Protein AF-A0A4D6MWG8-F1 (afdb_monomer_lite)

Radius of gyration: 37.37 Å; chains: 1; bounding box: 149×125×75 Å

pLDDT: mean 72.6, std 29.88, range [23.12, 98.81]

Foldseek 3Di:
DDPDDPDPPVVVVVVVVVVPPPDPPPPPPPPPPPDPADLPLVLCLLQPDQFAALEAAFAAFPPWPQQVVHPLLQQDFDPSVPPVRSVVSCVDLLNQVLLVVQCVLQVHPSDRVRSRVSDVVQGQVSQLLSQCVLLNHQEYEYEHLDDTPRTDDQVVNVVRHVYYFYEYELQSLLLVDLVVADPVPDHDALVNSLVSSLVVVVVVVVVPHLAYEYACLLQQAQQADPPQDSVLLRVLSVVQNVPDDPSGDSNDRRSVSSVSVVSVLVVCVVSVHAYEYEAADHYPSGDRVRRQCVSNVVVCPDPVNVSHAYEYPQCSPPNVLSQLVVQSHAYENAPLPPNDNLVSSLVSVCSNVVRHDLLRYAYHHNYDNHSSSSSSSSVSVSVSLSVNLVVCVVVVNDDSVRSSVSSNSHRHVSSCVRSVPPPPPPPPDPDDPDPPVPPPPVPPDDDDDDDDDDDDDDDDDDDDDDDDDDDDDDDDPDPPPVVVVVVVVVVVVVVVVVVVVVVVVVVVVVVVVVVPDDDDDDDDDDDDDDDDDYDDDDDDDDDDYDDDDDDDDDDDDDDDDDDDDDDDDDDDDDDDDDDDDDDDDDDDDDDDDDDDDDDDDDDDDDDD

InterPro domains:
  IPR006680 Amidohydrolase-related [PF04909] (266-420)
  IPR032466 Metal-dependent hydrolase [SSF51556] (114-422)

Sequence (608 aa):
MHFSFSFQLTIFFAISSLVILSNPRVTAIEVEEGDGMDFSELRKTVEEIEVVDGHSHNIVAFDSNSISSGFAQAFIVGAFADADAIAFAQTSLTFKRGLRDVAELYGTEVSLQSVEEYRNVSGIESITSTCLKAAKISAILMDDGVEMDKKNEIQWHKNFTPFVGRILRTERVAEQILEQGLSNGSSWTIDSFTEAYVSNTTFTVAKEIYALKSIVAYYGGLEINLKVTKTEAEESLRQVLINATKPIYLLYHRNLVDYLFLQSLEIALTYDLPMQIHTGFGDRLLDLRKSNPLHFRSVLEDKRYSKCRFVFLHASHPFSKEASYLASVYLDFGSAIPRLSMHGMISAVKGLLTLAPINKVMFSSDGHTFSETFYLGSKNAREVVFSVLRDACIDGELLILEAVEAAKDILARNAIRFYKISSNITVPYEENYHYDTIILVNLNSRSNNRRLEEVKENEGRLVCRGARRCYGTAKWYALPFRLVVLKLCQAIVQVARTYAGNLLRTTLYNARTLSRSRQPPSARVLPPLLREPGNSVTPFSPRRDKQGARLGLLRERSPRRPARRFERVSISPKREGSRLSDTAHVLLLSFSSPRLGEGGSPERARLA

Secondary structure (DSSP, 8-state):
------SSHHHHHHHHHSSS-------------------HHHHHHHHHPPEEEEEE--BB-TT-GGGTT-GGGGG-SS-TT-HHHHHHHTTSHHHHHHHHHHHHHHT--SSHHHHHHHHHHH-HHHHHHHHHHHHTEEEEEEETTS--TTBPPHHHHTTTSSEEEEEEEHHHHHHHHHHH--TTSPPPPHHHHHHHHHHHHHHHHHTT-SEEEE-GGGTT-S---TT--HHHHHHHHHHHHHT-PSSP-GGG-HHHHHHHHHHHHHHHHHHT-EEEEE-S--STTS-GGG--GGGGHHHHH-GGGTT-EEEEEGGGTT-HHHHHHTTTSEEE-EEHHHHS-HHHHHHHHHHHTTTS-GGGEE------BSHHHHHHHHHHHHHHHHHHHHHHHHTTSS-HHHHHHHHHIIIIIHHHHHHT--S-S-------------------------------------------------------HHHHHHHHHHHHHHHHHHHHHHHHHHHHHHHHHTTS------------------------------------------------PPP-------------------PPPPPPPPP-------------

Structure (mmCIF, N/CA/C/O backbone):
data_AF-A0A4D6MWG8-F1
#
_entry.id   AF-A0A4D6MWG8-F1
#
loop_
_atom_site.group_PDB
_atom_site.id
_atom_site.type_symbol
_atom_site.label_atom_id
_atom_site.label_alt_id
_atom_site.label_comp_id
_atom_site.label_asym_id
_atom_site.label_entity_id
_atom_site.label_seq_id
_atom_site.pdbx_PDB_ins_code
_atom_site.Cartn_x
_atom_site.Cartn_y
_atom_site.Cartn_z
_atom_site.occupancy
_atom_site.B_iso_or_equiv
_atom_site.auth_seq_id
_atom_site.auth_comp_id
_atom_site.auth_asym_id
_atom_site.auth_atom_id
_atom_site.pdbx_PDB_model_num
ATOM 1 N N . MET A 1 1 ? -60.376 28.786 -37.294 1.00 42.25 1 MET A N 1
ATOM 2 C CA . MET A 1 1 ? -58.956 28.642 -36.900 1.00 42.25 1 MET A CA 1
ATOM 3 C C . MET A 1 1 ? -58.881 28.882 -35.411 1.00 42.25 1 MET A C 1
ATOM 5 O O . MET A 1 1 ? -59.386 29.917 -35.035 1.00 42.25 1 MET A O 1
ATOM 9 N N . HIS A 1 2 ? -58.364 27.958 -34.597 1.00 29.83 2 HIS A N 1
ATOM 10 C CA . HIS A 1 2 ? -57.704 28.230 -33.305 1.00 29.83 2 HIS A CA 1
ATOM 11 C C . HIS A 1 2 ? -57.335 26.883 -32.666 1.00 29.83 2 HIS A C 1
ATOM 13 O O . HIS A 1 2 ? -58.151 26.230 -32.025 1.00 29.83 2 HIS A O 1
ATOM 19 N N . PHE A 1 3 ? -56.097 26.454 -32.901 1.00 33.28 3 PHE A N 1
ATOM 20 C CA . PHE A 1 3 ? -55.464 25.300 -32.268 1.00 33.28 3 PHE A CA 1
ATOM 21 C C . PHE A 1 3 ? -54.305 25.850 -31.436 1.00 33.28 3 PHE A C 1
ATOM 23 O O . PHE A 1 3 ? -53.292 26.233 -32.007 1.00 33.28 3 PHE A O 1
ATOM 30 N N . SER A 1 4 ? -54.495 25.985 -30.122 1.00 42.28 4 SER A N 1
ATOM 31 C CA . SER A 1 4 ? -53.445 25.939 -29.088 1.00 42.28 4 SER A CA 1
ATOM 32 C C . SER A 1 4 ? -54.079 26.274 -27.733 1.00 42.28 4 SER A C 1
ATOM 34 O O . SER A 1 4 ? -54.098 27.434 -27.344 1.00 42.28 4 SER A O 1
ATOM 36 N N . PHE A 1 5 ? -54.682 25.289 -27.051 1.00 35.41 5 PHE A N 1
ATOM 37 C CA . PHE A 1 5 ? -55.062 25.406 -25.627 1.00 35.41 5 PHE A CA 1
ATOM 38 C C . PHE A 1 5 ? -55.423 24.049 -24.975 1.00 35.41 5 PHE A C 1
ATOM 40 O O . PHE A 1 5 ? -56.400 23.941 -24.242 1.00 35.41 5 PHE A O 1
ATOM 47 N N . SER A 1 6 ? -54.675 22.968 -25.252 1.00 44.12 6 SER A N 1
ATOM 48 C CA . SER A 1 6 ? -55.020 21.622 -24.733 1.00 44.12 6 SER A CA 1
ATOM 49 C C . SER A 1 6 ? -53.863 20.847 -24.086 1.00 44.12 6 SER A C 1
ATOM 51 O O . SER A 1 6 ? -53.886 19.624 -24.039 1.00 44.12 6 SER A O 1
ATOM 53 N N . PHE A 1 7 ? -52.849 21.534 -23.546 1.00 38.12 7 PHE A N 1
ATOM 54 C CA . PHE A 1 7 ? -51.764 20.853 -22.813 1.00 38.12 7 PHE A CA 1
ATOM 55 C C . PHE A 1 7 ? -51.624 21.264 -21.338 1.00 38.12 7 PHE A C 1
ATOM 57 O O . PHE A 1 7 ? -50.994 20.554 -20.564 1.00 38.12 7 PHE A O 1
ATOM 64 N N . GLN A 1 8 ? -52.270 22.352 -20.899 1.00 39.44 8 GLN A N 1
ATOM 65 C CA . GLN A 1 8 ? -52.210 22.800 -19.496 1.00 39.44 8 GLN A CA 1
ATOM 66 C C . GLN A 1 8 ? -53.374 22.318 -18.611 1.00 39.44 8 GLN A C 1
ATOM 68 O O . GLN A 1 8 ? -53.265 22.390 -17.390 1.00 39.44 8 GLN A O 1
ATOM 73 N N . LEU A 1 9 ? -54.455 21.761 -19.174 1.00 38.16 9 LEU A N 1
ATOM 74 C CA . LEU A 1 9 ? -55.610 21.311 -18.378 1.00 38.16 9 LEU A CA 1
ATOM 75 C C . LEU A 1 9 ? -55.481 19.866 -17.852 1.00 38.16 9 LEU A C 1
ATOM 77 O O . LEU A 1 9 ? -56.115 19.510 -16.862 1.00 38.16 9 LEU A O 1
ATOM 81 N N . THR A 1 10 ? -54.618 19.047 -18.459 1.00 41.22 10 THR A N 1
ATOM 82 C CA . THR A 1 10 ? -54.409 17.642 -18.061 1.00 41.22 10 THR A CA 1
ATOM 83 C C . THR A 1 10 ? -53.533 17.516 -16.808 1.00 41.22 10 THR A C 1
ATOM 85 O O . THR A 1 10 ? -53.716 16.599 -16.012 1.00 41.22 10 THR A O 1
ATOM 88 N N . ILE A 1 11 ? -52.626 18.473 -16.575 1.00 42.44 11 ILE A N 1
ATOM 89 C CA . ILE A 1 11 ? -51.719 18.469 -15.413 1.00 42.44 11 ILE A CA 1
ATOM 90 C C . ILE A 1 11 ? -52.441 18.945 -14.138 1.00 42.44 11 ILE A C 1
ATOM 92 O O . ILE A 1 11 ? -52.185 18.425 -13.054 1.00 42.44 11 ILE A O 1
ATOM 96 N N . PHE A 1 12 ? -53.423 19.847 -14.254 1.00 38.19 12 PHE A N 1
ATOM 97 C CA . PHE A 1 12 ? -54.185 20.336 -13.096 1.00 38.19 12 PHE A CA 1
ATOM 98 C C . PHE A 1 12 ? -55.186 19.306 -12.531 1.00 38.19 12 PHE A C 1
ATOM 100 O O . PHE A 1 12 ? -55.410 19.273 -11.321 1.00 38.19 12 PHE A O 1
ATOM 107 N N . PHE A 1 13 ? -55.729 18.401 -13.357 1.00 36.59 13 PHE A N 1
ATOM 108 C CA . PHE A 1 13 ? -56.605 17.318 -12.878 1.00 36.59 13 PHE A CA 1
ATOM 109 C C . PHE A 1 13 ? -55.845 16.144 -12.236 1.00 36.59 13 PHE A C 1
ATOM 111 O O . PHE A 1 13 ? -56.375 15.491 -11.332 1.00 36.59 13 PHE A O 1
ATOM 118 N N . ALA A 1 14 ? -54.591 15.906 -12.636 1.00 38.84 14 ALA A N 1
ATOM 119 C CA . ALA A 1 14 ? -53.739 14.893 -12.011 1.00 38.84 14 ALA A CA 1
ATOM 120 C C . ALA A 1 14 ? -53.311 15.297 -10.586 1.00 38.84 14 ALA A C 1
ATOM 122 O O . ALA A 1 14 ? -53.275 14.454 -9.693 1.00 38.84 14 ALA A O 1
ATOM 123 N N . ILE A 1 15 ? -53.080 16.592 -10.343 1.00 40.22 15 ILE A N 1
ATOM 124 C CA . ILE A 1 15 ? -52.668 17.102 -9.025 1.00 40.22 15 ILE A CA 1
ATOM 125 C C . ILE A 1 15 ? -53.869 17.227 -8.067 1.00 40.22 15 ILE A C 1
ATOM 127 O O . ILE A 1 15 ? -53.735 16.948 -6.880 1.00 40.22 15 ILE A O 1
ATOM 131 N N . SER A 1 16 ? -55.075 17.528 -8.566 1.00 35.03 16 SER A N 1
ATOM 132 C CA . SER A 1 16 ? -56.279 17.589 -7.718 1.00 35.03 16 SER A CA 1
ATOM 133 C C . SER A 1 16 ? -56.841 16.215 -7.318 1.00 35.03 16 SER A C 1
ATOM 135 O O . SER A 1 16 ? -57.601 16.133 -6.354 1.00 35.03 16 SER A O 1
ATOM 137 N N . SER A 1 17 ? -56.472 15.136 -8.019 1.00 33.81 17 SER A N 1
ATOM 138 C CA . SER A 1 17 ? -56.905 13.768 -7.680 1.00 33.81 17 SER A CA 1
ATOM 139 C C . SER A 1 17 ? -56.015 13.104 -6.622 1.00 33.81 17 SER A C 1
ATOM 141 O O . SER A 1 17 ? -56.446 12.148 -5.982 1.00 33.81 17 SER A O 1
ATOM 143 N N . LEU A 1 18 ? -54.808 13.634 -6.383 1.00 32.44 18 LEU A N 1
ATOM 144 C CA . LEU A 1 18 ? -53.935 13.195 -5.287 1.00 32.44 18 LEU A CA 1
ATOM 145 C C . LEU A 1 18 ? -54.323 13.793 -3.920 1.00 32.44 18 LEU A C 1
ATOM 147 O O . LEU A 1 18 ? -53.833 13.325 -2.899 1.00 32.44 18 LEU A O 1
ATOM 151 N N . VAL A 1 19 ? -55.211 14.796 -3.881 1.00 34.84 19 VAL A N 1
ATOM 152 C CA . VAL A 1 19 ? -55.572 15.532 -2.649 1.00 34.84 19 VAL A CA 1
ATOM 153 C C . VAL A 1 19 ? -56.959 15.139 -2.093 1.00 34.84 19 VAL A C 1
ATOM 155 O O . VAL A 1 19 ? -57.340 15.584 -1.016 1.00 34.84 19 VAL A O 1
ATOM 158 N N . ILE A 1 20 ? -57.716 14.248 -2.756 1.00 35.50 20 ILE A N 1
ATOM 159 C CA . ILE A 1 20 ? -59.078 13.833 -2.326 1.00 35.50 20 ILE A CA 1
ATOM 160 C C . ILE A 1 20 ? -59.151 12.340 -1.921 1.00 35.50 20 ILE A C 1
ATOM 162 O O . ILE A 1 20 ? -60.211 11.724 -1.895 1.00 35.50 20 ILE A O 1
ATOM 166 N N . LEU A 1 21 ? -58.030 11.740 -1.517 1.00 34.97 21 LEU A N 1
ATOM 167 C CA . LEU A 1 21 ? -58.025 10.462 -0.786 1.00 34.97 21 LEU A CA 1
ATOM 168 C C . LEU A 1 21 ? -57.298 10.595 0.558 1.00 34.97 21 LEU A C 1
ATOM 170 O O . LEU A 1 21 ? -56.540 9.726 0.975 1.00 34.97 21 LEU A O 1
ATOM 174 N N . SER A 1 22 ? -57.593 11.675 1.282 1.00 37.47 22 SER A N 1
ATOM 175 C CA . SER A 1 22 ? -57.361 11.759 2.726 1.00 37.47 22 SER A CA 1
ATOM 176 C C . SER A 1 22 ? -58.427 10.947 3.462 1.00 37.47 22 SER A C 1
ATOM 178 O O . SER A 1 22 ? -59.345 11.506 4.056 1.00 37.47 22 SER A O 1
ATOM 180 N N . ASN A 1 23 ? -58.341 9.618 3.384 1.00 34.91 23 ASN A N 1
ATOM 181 C CA . ASN A 1 23 ? -58.886 8.759 4.432 1.00 34.91 23 ASN A CA 1
ATOM 182 C C . ASN A 1 23 ? -58.208 7.380 4.433 1.00 34.91 23 ASN A C 1
ATOM 184 O O . ASN A 1 23 ? -58.776 6.402 3.937 1.00 34.91 23 ASN A O 1
ATOM 188 N N . PRO A 1 24 ? -57.000 7.255 5.000 1.00 36.06 24 PRO A N 1
ATOM 189 C CA . PRO A 1 24 ? -56.523 5.966 5.424 1.00 36.06 24 PRO A CA 1
ATOM 190 C C . PRO A 1 24 ? -57.167 5.671 6.783 1.00 36.06 24 PRO A C 1
ATOM 192 O O . PRO A 1 24 ? -56.646 6.054 7.825 1.00 36.06 24 PRO A O 1
ATOM 195 N N . ARG A 1 25 ? -58.233 4.863 6.798 1.00 33.50 25 ARG A N 1
ATOM 196 C CA . ARG A 1 25 ? -58.267 3.785 7.797 1.00 33.50 25 ARG A CA 1
ATOM 197 C C . ARG A 1 25 ? -57.255 2.738 7.344 1.00 33.50 25 ARG A C 1
ATOM 199 O O . ARG A 1 25 ? -57.608 1.646 6.914 1.00 33.50 25 ARG A O 1
ATOM 206 N N . VAL A 1 26 ? -55.984 3.130 7.392 1.00 32.12 26 VAL A N 1
ATOM 207 C CA . VAL A 1 26 ? -54.902 2.194 7.633 1.00 32.12 26 VAL A CA 1
ATOM 208 C C . VAL A 1 26 ? -55.236 1.689 9.024 1.00 32.12 26 VAL A C 1
ATOM 210 O O . VAL A 1 26 ? -55.185 2.440 9.995 1.00 32.12 26 VAL A O 1
ATOM 213 N N . THR A 1 27 ? -55.703 0.445 9.114 1.00 30.95 27 THR A N 1
ATOM 214 C CA . THR A 1 27 ? -55.406 -0.337 10.307 1.00 30.95 27 THR A CA 1
ATOM 215 C C . THR A 1 27 ? -53.921 -0.139 10.505 1.00 30.95 27 THR A C 1
ATOM 217 O O . THR A 1 27 ? -53.148 -0.565 9.645 1.00 30.95 27 THR A O 1
ATOM 220 N N . ALA A 1 28 ? -53.562 0.628 11.533 1.00 27.45 28 ALA A N 1
ATOM 221 C CA . ALA A 1 28 ? -52.211 0.667 12.024 1.00 27.45 28 ALA A CA 1
ATOM 222 C C . ALA A 1 28 ? -51.839 -0.801 12.222 1.00 27.45 28 ALA A C 1
ATOM 224 O O . ALA A 1 28 ? -52.269 -1.452 13.167 1.00 27.45 28 ALA A O 1
ATOM 225 N N . ILE A 1 29 ? -51.110 -1.349 11.253 1.00 31.70 29 ILE A N 1
ATOM 226 C CA . ILE A 1 29 ? -50.001 -2.190 11.618 1.00 31.70 29 ILE A CA 1
ATOM 227 C C . ILE A 1 29 ? -49.175 -1.184 12.396 1.00 31.70 29 ILE A C 1
ATOM 229 O O . ILE A 1 29 ? -48.578 -0.280 11.809 1.00 31.70 29 ILE A O 1
ATOM 233 N N . GLU A 1 30 ? -49.324 -1.223 13.719 1.00 29.27 30 GLU A N 1
ATOM 234 C CA . GLU A 1 30 ? -48.234 -0.848 14.589 1.00 29.27 30 GLU A CA 1
ATOM 235 C C . GLU A 1 30 ? -47.058 -1.616 13.994 1.00 29.27 30 GLU A C 1
ATOM 237 O O . GLU A 1 30 ? -46.930 -2.829 14.142 1.00 29.27 30 GLU A O 1
ATOM 242 N N . VAL A 1 31 ? -46.280 -0.927 13.157 1.00 35.22 31 VAL A N 1
ATOM 243 C CA . VAL A 1 31 ? -44.868 -1.216 13.086 1.00 35.22 31 VAL A CA 1
ATOM 244 C C . VAL A 1 31 ? -44.497 -0.949 14.526 1.00 35.22 31 VAL A C 1
ATOM 246 O O . VAL A 1 31 ? -44.403 0.213 14.925 1.00 35.22 31 VAL A O 1
ATOM 249 N N . GLU A 1 32 ? -44.487 -2.016 15.335 1.00 34.41 32 GLU A N 1
ATOM 250 C CA . GLU A 1 32 ? -43.720 -2.026 16.568 1.00 34.41 32 GLU A CA 1
ATOM 251 C C . GLU A 1 32 ? -42.461 -1.251 16.210 1.00 34.41 32 GLU A C 1
ATOM 253 O O . GLU A 1 32 ? -41.861 -1.539 15.167 1.00 34.41 32 GLU A O 1
ATOM 258 N N . GLU A 1 33 ? -42.158 -0.186 16.956 1.00 39.41 33 GLU A N 1
ATOM 259 C CA . GLU A 1 33 ? -40.835 0.418 16.916 1.00 39.41 33 GLU A CA 1
ATOM 260 C C . GLU A 1 33 ? -39.879 -0.741 17.170 1.00 39.41 33 GLU A C 1
ATOM 262 O O . GLU A 1 33 ? -39.680 -1.166 18.306 1.00 39.41 33 GLU A O 1
ATOM 267 N N . GLY A 1 34 ? -39.456 -1.365 16.071 1.00 42.25 34 GLY A N 1
ATOM 268 C CA . GLY A 1 34 ? -38.736 -2.610 16.095 1.00 42.25 34 GLY A CA 1
ATOM 269 C C . GLY A 1 34 ? -37.454 -2.286 16.807 1.00 42.25 34 GLY A C 1
ATOM 270 O O . GLY A 1 34 ? -36.812 -1.289 16.462 1.00 42.25 34 GLY A O 1
ATOM 271 N N . ASP A 1 35 ? -37.156 -3.089 17.821 1.00 56.94 35 ASP A N 1
ATOM 272 C CA . ASP A 1 35 ? -35.885 -3.110 18.526 1.00 56.94 35 ASP A CA 1
ATOM 273 C C . ASP A 1 35 ? -34.780 -2.684 17.551 1.00 56.94 35 ASP A C 1
ATOM 275 O O . ASP A 1 35 ? -34.631 -3.283 16.478 1.00 56.94 35 ASP A O 1
ATOM 279 N N . GLY A 1 36 ? -34.120 -1.556 17.839 1.00 76.31 36 GLY A N 1
ATOM 280 C CA . GLY A 1 36 ? -33.161 -0.963 16.911 1.00 76.31 36 GLY A CA 1
ATOM 281 C C . GLY A 1 36 ? -32.191 -2.033 16.413 1.00 76.31 36 GLY A C 1
ATOM 282 O O . GLY A 1 36 ? -31.737 -2.854 17.204 1.00 76.31 36 GLY A O 1
ATOM 283 N N . MET A 1 37 ? -31.917 -2.053 15.103 1.00 87.75 37 MET A N 1
ATOM 284 C CA . MET A 1 37 ? -31.116 -3.108 14.473 1.00 87.75 37 MET A CA 1
ATOM 285 C C . MET A 1 37 ? -29.825 -3.361 15.275 1.00 87.75 37 MET A C 1
ATOM 287 O O . MET A 1 37 ? -29.024 -2.443 15.469 1.00 87.75 37 MET A O 1
ATOM 291 N N . ASP A 1 38 ? -29.646 -4.587 15.774 1.00 95.31 38 ASP A N 1
ATOM 292 C CA . ASP A 1 38 ? -28.547 -4.915 16.683 1.00 95.31 38 ASP A CA 1
ATOM 293 C C . ASP A 1 38 ? -27.238 -5.166 15.922 1.00 95.31 38 ASP A C 1
ATOM 295 O O . ASP A 1 38 ? -27.017 -6.216 15.318 1.00 95.31 38 ASP A O 1
ATOM 299 N N . PHE A 1 39 ? -26.331 -4.193 15.983 1.00 97.88 39 PHE A N 1
ATOM 300 C CA . PHE A 1 39 ? -25.010 -4.271 15.359 1.00 97.88 39 PHE A CA 1
ATOM 301 C C . PHE A 1 39 ? -23.924 -4.854 16.273 1.00 97.88 39 PHE A C 1
ATOM 303 O O . PHE A 1 39 ? -22.743 -4.778 15.919 1.00 97.88 39 PHE A O 1
ATOM 310 N N . SER A 1 40 ? -24.277 -5.420 17.432 1.00 98.00 40 SER A N 1
ATOM 311 C CA . SER A 1 40 ? -23.307 -5.914 18.420 1.00 98.00 40 SER A CA 1
ATOM 312 C C . SER A 1 40 ? -22.364 -6.966 17.835 1.00 98.00 40 SER A C 1
ATOM 314 O O . SER A 1 40 ? -21.154 -6.878 18.037 1.00 98.00 40 SER A O 1
ATOM 316 N N . GLU A 1 41 ? -22.878 -7.903 17.035 1.00 98.06 41 GLU A N 1
ATOM 317 C CA . GLU A 1 41 ? -22.047 -8.947 16.418 1.00 98.06 41 GLU A CA 1
ATOM 318 C C . GLU A 1 41 ? -21.102 -8.383 15.344 1.00 98.06 41 GLU A C 1
ATOM 320 O O . GLU A 1 41 ? -19.933 -8.768 15.264 1.00 98.06 41 GLU A O 1
ATOM 325 N N . LEU A 1 42 ? -21.564 -7.403 14.556 1.00 98.62 42 LEU A N 1
ATOM 326 C CA . LEU A 1 42 ? -20.719 -6.696 13.591 1.00 98.62 42 LEU A CA 1
ATOM 327 C C . LEU A 1 42 ? -19.617 -5.899 14.302 1.00 98.62 42 LEU A C 1
ATOM 329 O O . LEU A 1 42 ? -18.451 -5.978 13.909 1.00 98.62 42 LEU A O 1
ATOM 333 N N . ARG A 1 43 ? -19.967 -5.160 15.365 1.00 98.56 43 ARG A N 1
ATOM 334 C CA . ARG A 1 43 ? -19.024 -4.391 16.195 1.00 98.56 43 ARG A CA 1
ATOM 335 C C . ARG A 1 43 ? -17.966 -5.303 16.802 1.00 98.56 43 ARG A C 1
ATOM 337 O O . ARG A 1 43 ? -16.780 -5.008 16.682 1.00 98.56 43 ARG A O 1
ATOM 344 N N . LYS A 1 44 ? -18.392 -6.414 17.402 1.00 98.50 44 LYS A N 1
ATOM 345 C CA . LYS A 1 44 ? -17.500 -7.417 17.980 1.00 98.50 44 LYS A CA 1
ATOM 346 C C . LYS A 1 44 ? -16.570 -7.997 16.916 1.00 98.50 44 LYS A C 1
ATOM 348 O O . LYS A 1 44 ? -15.356 -7.995 17.097 1.00 98.50 44 LYS A O 1
ATOM 353 N N . THR A 1 45 ? -17.113 -8.388 15.762 1.00 98.56 45 THR A N 1
ATOM 354 C CA . THR A 1 45 ? -16.326 -8.935 14.646 1.00 98.56 45 THR A CA 1
ATOM 355 C C . THR A 1 45 ? -15.239 -7.963 14.186 1.00 98.56 45 THR A C 1
ATOM 357 O O . THR A 1 45 ? -14.075 -8.358 14.092 1.00 98.56 45 THR A O 1
ATOM 360 N N . VAL A 1 46 ? -15.574 -6.689 13.929 1.00 98.25 46 VAL A N 1
ATOM 361 C CA . VAL A 1 46 ? -14.570 -5.706 13.482 1.00 98.25 46 VAL A CA 1
ATOM 362 C C . VAL A 1 46 ? -13.535 -5.387 14.558 1.00 98.25 46 VAL A C 1
ATOM 364 O O . VAL A 1 46 ? -12.432 -4.978 14.216 1.00 98.25 46 VAL A O 1
ATOM 367 N N . GLU A 1 47 ? -13.851 -5.537 15.845 1.00 97.75 47 GLU A N 1
ATOM 368 C CA . GLU A 1 47 ? -12.913 -5.288 16.945 1.00 97.75 47 GLU A CA 1
ATOM 369 C C . GLU A 1 47 ? -11.983 -6.468 17.185 1.00 97.75 47 GLU A C 1
ATOM 371 O O . GLU A 1 47 ? -10.808 -6.275 17.505 1.00 97.75 47 GLU A O 1
ATOM 376 N N . GLU A 1 48 ? -12.494 -7.688 17.055 1.00 97.50 48 GLU A N 1
ATOM 377 C CA . GLU A 1 48 ? -11.795 -8.905 17.453 1.00 97.50 48 GLU A CA 1
ATOM 378 C C . GLU A 1 48 ? -10.933 -9.502 16.348 1.00 97.50 48 GLU A C 1
ATOM 380 O O . GLU A 1 48 ? -9.868 -10.028 16.664 1.00 97.50 48 GLU A O 1
ATOM 385 N N . ILE A 1 49 ? -11.335 -9.372 15.080 1.00 97.75 49 ILE A N 1
ATOM 386 C CA . ILE A 1 49 ? -10.636 -10.024 13.970 1.00 97.75 49 ILE A CA 1
ATOM 387 C C . ILE A 1 49 ? -9.161 -9.617 13.877 1.00 97.75 49 ILE A C 1
ATOM 389 O O . ILE A 1 49 ? -8.820 -8.436 13.970 1.00 97.75 49 ILE A O 1
ATOM 393 N N . GLU A 1 50 ? -8.280 -10.584 13.636 1.00 97.88 50 GLU A N 1
ATOM 394 C CA . GLU A 1 50 ? -6.901 -10.299 13.248 1.00 97.88 50 GLU A CA 1
ATOM 395 C C . GLU A 1 50 ? -6.830 -9.888 11.775 1.00 97.88 50 GLU A C 1
ATOM 397 O O . GLU A 1 50 ? -7.362 -10.576 10.902 1.00 97.88 50 GLU A O 1
ATOM 402 N N . VAL A 1 51 ? -6.177 -8.764 11.489 1.00 98.00 51 VAL A N 1
ATOM 403 C CA . VAL A 1 51 ? -6.116 -8.205 10.134 1.00 98.00 51 VAL A CA 1
ATOM 404 C C . VAL A 1 51 ? -4.900 -8.707 9.368 1.00 98.00 51 VAL A C 1
ATOM 406 O O . VAL A 1 51 ? -3.835 -8.947 9.945 1.00 98.00 51 VAL A O 1
ATOM 409 N N . VAL A 1 52 ? -5.049 -8.787 8.048 1.00 98.50 52 VAL A N 1
ATOM 410 C CA . VAL A 1 52 ? -3.930 -8.969 7.120 1.00 98.50 52 VAL A CA 1
ATOM 411 C C . VAL A 1 52 ? -3.642 -7.634 6.462 1.00 98.50 52 VAL A C 1
ATOM 413 O O . VAL A 1 52 ? -4.449 -7.131 5.683 1.00 98.50 52 VAL A O 1
ATOM 416 N N . ASP A 1 53 ? -2.487 -7.063 6.780 1.00 98.62 53 ASP A N 1
ATOM 417 C CA . ASP A 1 53 ? -2.021 -5.822 6.183 1.00 98.62 53 ASP A CA 1
ATOM 418 C C . ASP A 1 53 ? -1.408 -6.107 4.806 1.00 98.62 53 ASP A C 1
ATOM 420 O O . ASP A 1 53 ? -0.267 -6.563 4.690 1.00 98.62 53 ASP A O 1
ATOM 424 N N . GLY A 1 54 ? -2.196 -5.883 3.751 1.00 98.19 54 GLY A N 1
ATOM 425 C CA . GLY A 1 54 ? -1.807 -6.204 2.378 1.00 98.19 54 GLY A CA 1
ATOM 426 C C . GLY A 1 54 ? -0.736 -5.289 1.772 1.00 98.19 54 GLY A C 1
ATOM 427 O O . GLY A 1 54 ? -0.224 -5.611 0.697 1.00 98.19 54 GLY A O 1
ATOM 428 N N . HIS A 1 55 ? -0.407 -4.160 2.411 1.00 98.75 55 HIS A N 1
ATOM 429 C CA . HIS A 1 55 ? 0.639 -3.249 1.943 1.00 98.75 55 HIS A CA 1
ATOM 430 C C . HIS A 1 55 ? 1.156 -2.331 3.056 1.00 98.75 55 HIS A C 1
ATOM 432 O O . HIS A 1 55 ? 0.418 -1.492 3.577 1.00 98.75 55 HIS A O 1
ATOM 438 N N . SER A 1 56 ? 2.453 -2.416 3.333 1.00 98.12 56 SER A N 1
ATOM 439 C CA . SER A 1 56 ? 3.170 -1.508 4.227 1.00 98.12 56 SER A CA 1
ATOM 440 C C . SER A 1 56 ? 4.644 -1.361 3.820 1.00 98.12 56 SER A C 1
ATOM 442 O O . SER A 1 56 ? 5.099 -1.954 2.841 1.00 98.12 56 SER A O 1
ATOM 444 N N . HIS A 1 57 ? 5.414 -0.611 4.605 1.00 97.69 57 HIS A N 1
ATOM 445 C CA . HIS A 1 57 ? 6.853 -0.405 4.445 1.00 97.69 57 HIS A CA 1
ATOM 446 C C . HIS A 1 57 ? 7.608 -0.656 5.754 1.00 97.69 57 HIS A C 1
ATOM 448 O O . HIS A 1 57 ? 7.018 -0.918 6.799 1.00 97.69 57 HIS A O 1
ATOM 454 N N . ASN A 1 58 ? 8.933 -0.568 5.698 1.00 97.56 58 ASN A N 1
ATOM 455 C CA . ASN A 1 58 ? 9.802 -0.791 6.846 1.00 97.56 58 ASN A CA 1
ATOM 456 C C . ASN A 1 58 ? 9.618 0.276 7.941 1.00 97.56 58 ASN A C 1
ATOM 458 O O . ASN A 1 58 ? 9.408 1.464 7.671 1.00 97.56 58 ASN A O 1
ATOM 462 N N . ILE A 1 59 ? 9.783 -0.161 9.187 1.00 97.44 59 ILE A N 1
ATOM 463 C CA . ILE A 1 59 ? 9.996 0.683 10.366 1.00 97.44 59 ILE A CA 1
ATOM 464 C C . ILE A 1 59 ? 11.487 1.037 10.446 1.00 97.44 59 ILE A C 1
ATOM 466 O O . ILE A 1 59 ? 12.348 0.203 10.146 1.00 97.44 59 ILE A O 1
ATOM 470 N N . VAL A 1 60 ? 11.809 2.262 10.858 1.00 96.38 60 VAL A N 1
ATOM 471 C CA . VAL A 1 60 ? 13.198 2.741 10.976 1.00 96.38 60 VAL A CA 1
ATOM 472 C C . VAL A 1 60 ? 13.661 2.791 12.433 1.00 96.38 60 VAL A C 1
ATOM 474 O O . VAL A 1 60 ? 12.852 2.806 13.360 1.00 96.38 60 VAL A O 1
ATOM 477 N N . ALA A 1 61 ? 14.977 2.805 12.643 1.00 94.00 61 ALA A N 1
ATOM 478 C CA . ALA A 1 61 ? 15.567 3.028 13.960 1.00 94.00 61 ALA A CA 1
ATOM 479 C C . ALA A 1 61 ? 15.262 4.440 14.500 1.00 94.00 61 ALA A C 1
ATOM 481 O O . ALA A 1 61 ? 14.997 5.368 13.737 1.00 94.00 61 ALA A O 1
ATOM 482 N N . PHE A 1 62 ? 15.339 4.625 15.823 1.00 90.56 62 PHE A N 1
ATOM 483 C CA . PHE A 1 62 ? 14.995 5.909 16.448 1.00 90.56 62 PHE A CA 1
ATOM 484 C C . PHE A 1 62 ? 15.908 7.075 16.088 1.00 90.56 62 PHE A C 1
ATOM 486 O O . PHE A 1 62 ? 15.486 8.227 16.083 1.00 90.56 62 PHE A O 1
ATOM 493 N N . ASP A 1 63 ? 17.156 6.767 15.773 1.00 89.94 63 ASP A N 1
ATOM 494 C CA . ASP A 1 63 ? 18.173 7.717 15.353 1.00 89.94 63 ASP A CA 1
ATOM 495 C C . ASP A 1 63 ? 18.203 7.898 13.822 1.00 89.94 63 ASP A C 1
ATOM 497 O O . ASP A 1 63 ? 19.207 8.361 13.272 1.00 89.94 63 ASP A O 1
ATOM 501 N N . SER A 1 64 ? 17.132 7.498 13.128 1.00 91.94 64 SER A N 1
ATOM 502 C CA . SER A 1 64 ? 16.930 7.715 11.696 1.00 91.94 64 SER A CA 1
ATOM 503 C C . SER A 1 64 ? 16.567 9.172 11.400 1.00 91.94 64 SER A C 1
ATOM 505 O O . SER A 1 64 ? 15.695 9.774 12.034 1.00 91.94 64 SER A O 1
ATOM 507 N N . ASN A 1 65 ? 17.186 9.734 10.366 1.00 87.56 65 ASN A N 1
ATOM 508 C CA . ASN A 1 65 ? 16.858 11.049 9.824 1.00 87.56 65 ASN A CA 1
ATOM 509 C C . ASN A 1 65 ? 15.418 11.094 9.294 1.00 87.56 65 ASN A C 1
ATOM 511 O O . ASN A 1 65 ? 14.775 12.146 9.362 1.00 87.56 65 ASN A O 1
ATOM 515 N N . SER A 1 66 ? 14.894 9.951 8.834 1.00 84.56 66 SER A N 1
ATOM 516 C CA . SER A 1 66 ? 13.525 9.784 8.330 1.00 84.56 66 SER A CA 1
ATOM 517 C C . SER A 1 66 ? 12.442 10.039 9.385 1.00 84.56 66 SER A C 1
ATOM 519 O O . SER A 1 66 ? 11.275 10.164 9.022 1.00 84.56 66 SER A O 1
ATOM 521 N N . ILE A 1 67 ? 12.810 10.137 10.669 1.00 89.06 67 ILE A N 1
ATOM 522 C CA . ILE A 1 67 ? 11.906 10.481 11.779 1.00 89.06 67 ILE A CA 1
ATOM 523 C C . ILE A 1 67 ? 12.489 11.545 12.723 1.00 89.06 67 ILE A C 1
ATOM 525 O O . ILE A 1 67 ? 12.031 11.702 13.856 1.00 89.06 67 ILE A O 1
ATOM 529 N N . SER A 1 68 ? 13.504 12.285 12.267 1.00 86.88 68 SER A N 1
ATOM 530 C CA . SER A 1 68 ? 14.237 13.273 13.076 1.00 86.88 68 SER A CA 1
ATOM 531 C C . SER A 1 68 ? 13.367 14.408 13.622 1.00 86.88 68 SER A C 1
ATOM 533 O O . SER A 1 68 ? 13.729 15.034 14.616 1.00 86.88 68 SER A O 1
ATOM 535 N N . SER A 1 69 ? 12.210 14.660 13.004 1.00 87.44 69 SER A N 1
ATOM 536 C CA . SER A 1 69 ? 11.253 15.679 13.448 1.00 87.44 69 SER A CA 1
ATOM 537 C C . SER A 1 69 ? 10.177 15.136 14.394 1.00 87.44 69 SER A C 1
ATOM 539 O O . SER A 1 69 ? 9.202 15.830 14.693 1.00 87.44 69 SER A O 1
ATOM 541 N N . GLY A 1 70 ? 10.352 13.902 14.870 1.00 90.94 70 GLY A N 1
ATOM 542 C CA . GLY A 1 70 ? 9.494 13.285 15.869 1.00 90.94 70 GLY A CA 1
ATOM 543 C C . GLY A 1 70 ? 8.166 12.758 15.321 1.00 90.94 70 GLY A C 1
ATOM 544 O O . GLY A 1 70 ? 7.905 12.722 14.121 1.00 90.94 70 GLY A O 1
ATOM 545 N N . PHE A 1 71 ? 7.298 12.342 16.233 1.00 93.94 71 PHE A N 1
ATOM 546 C CA . PHE A 1 71 ? 5.985 11.743 16.017 1.00 93.94 71 PHE A CA 1
ATOM 547 C C . PHE A 1 71 ? 5.068 12.564 15.100 1.00 93.94 71 PHE A C 1
ATOM 549 O O . PHE A 1 71 ? 4.279 11.992 14.350 1.00 93.94 71 PHE A O 1
ATOM 556 N N . ALA A 1 72 ? 5.179 13.897 15.092 1.00 93.56 72 ALA A N 1
ATOM 557 C CA . ALA A 1 72 ? 4.392 14.742 14.187 1.00 93.56 72 ALA A CA 1
ATOM 558 C C . ALA A 1 72 ? 4.629 14.412 12.699 1.00 93.56 72 ALA A C 1
ATOM 560 O O . ALA A 1 72 ? 3.716 14.548 11.882 1.00 93.56 72 ALA A O 1
ATOM 561 N N . GLN A 1 73 ? 5.819 13.914 12.359 1.00 92.38 73 GLN A N 1
ATOM 562 C CA . GLN A 1 73 ? 6.194 13.499 11.010 1.00 92.38 73 GLN A CA 1
ATOM 563 C C . GLN A 1 73 ? 5.430 12.251 10.527 1.00 92.38 73 GLN A C 1
ATOM 565 O O . GLN A 1 73 ? 5.316 12.039 9.323 1.00 92.38 73 GLN A O 1
ATOM 570 N N . ALA A 1 74 ? 4.815 11.469 11.422 1.00 92.69 74 ALA A N 1
ATOM 571 C CA . ALA A 1 74 ? 3.951 10.345 11.043 1.00 92.69 74 ALA A CA 1
ATOM 572 C C . ALA A 1 74 ? 2.663 10.784 10.307 1.00 92.69 74 ALA A C 1
ATOM 574 O O . ALA A 1 74 ? 1.956 9.959 9.726 1.00 92.69 74 ALA A O 1
ATOM 575 N N . PHE A 1 75 ? 2.342 12.084 10.330 1.00 93.06 75 PHE A N 1
ATOM 576 C CA . PHE A 1 75 ? 1.076 12.645 9.845 1.00 93.06 75 PHE A CA 1
ATOM 577 C C . PHE A 1 75 ? 1.201 13.471 8.559 1.00 93.06 75 PHE A C 1
ATOM 579 O O . PHE A 1 75 ? 0.240 14.136 8.170 1.00 93.06 75 PHE A O 1
ATOM 586 N N . ILE A 1 76 ? 2.355 13.430 7.891 1.00 88.50 76 ILE A N 1
ATOM 587 C CA . ILE A 1 76 ? 2.591 14.125 6.619 1.00 88.50 76 ILE A CA 1
ATOM 588 C C . ILE A 1 76 ? 2.829 13.139 5.475 1.00 88.50 76 ILE A C 1
ATOM 590 O O . ILE A 1 76 ? 3.274 12.012 5.675 1.00 88.50 76 ILE A O 1
ATOM 594 N N . VAL A 1 77 ? 2.505 13.578 4.259 1.00 80.25 77 VAL A N 1
ATOM 595 C CA . VAL A 1 77 ? 2.730 12.836 3.012 1.00 80.25 77 VAL A CA 1
ATOM 596 C C . VAL A 1 77 ? 3.771 13.616 2.216 1.00 80.25 77 VAL A C 1
ATOM 598 O O . VAL A 1 77 ? 3.441 14.471 1.396 1.00 80.25 77 VAL A O 1
ATOM 601 N N . GLY A 1 78 ? 5.046 13.397 2.534 1.00 79.75 78 GLY A N 1
ATOM 602 C CA . GLY A 1 78 ? 6.153 14.179 1.987 1.00 79.75 78 GLY A CA 1
ATOM 603 C C . GLY A 1 78 ? 6.509 15.413 2.816 1.00 79.75 78 GLY A C 1
ATOM 604 O O . GLY A 1 78 ? 6.026 15.594 3.928 1.00 79.75 78 GLY A O 1
ATOM 605 N N . ALA A 1 79 ? 7.397 16.250 2.262 1.00 77.38 79 ALA A N 1
ATOM 606 C CA . ALA A 1 79 ? 7.953 17.436 2.932 1.00 77.38 79 ALA A CA 1
ATOM 607 C C . ALA A 1 79 ? 8.552 17.126 4.322 1.00 77.38 79 ALA A C 1
ATOM 609 O O . ALA A 1 79 ? 8.511 17.934 5.239 1.00 77.38 79 ALA A O 1
ATOM 610 N N . PHE A 1 80 ? 9.150 15.940 4.453 1.00 74.88 80 PHE A N 1
ATOM 611 C CA . PHE A 1 80 ? 9.633 15.360 5.707 1.00 74.88 80 PHE A CA 1
ATOM 612 C C . PHE A 1 80 ? 10.711 16.171 6.444 1.00 74.88 80 PHE A C 1
ATOM 614 O O . PHE A 1 80 ? 10.930 15.950 7.627 1.00 74.88 80 PHE A O 1
ATOM 621 N N . ALA A 1 81 ? 11.369 17.104 5.755 1.00 78.50 81 ALA A N 1
ATOM 622 C CA . ALA A 1 81 ? 12.379 17.999 6.317 1.00 78.50 81 ALA A CA 1
ATOM 623 C C . ALA A 1 81 ? 11.918 19.471 6.376 1.00 78.50 81 ALA A C 1
ATOM 625 O O . ALA A 1 81 ? 12.712 20.352 6.697 1.00 78.50 81 ALA A O 1
ATOM 626 N N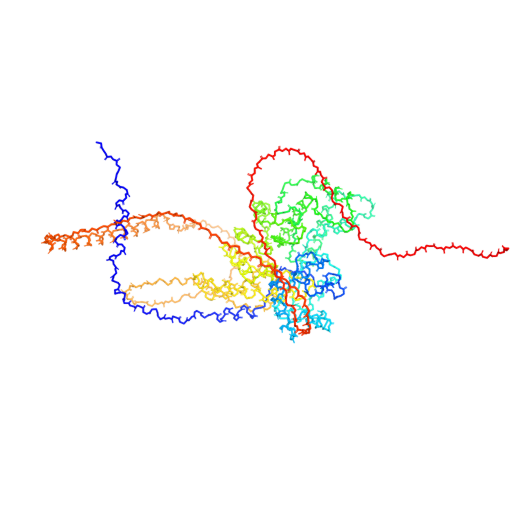 . ASP A 1 82 ? 10.661 19.755 6.026 1.00 85.31 82 ASP A N 1
ATOM 627 C CA . ASP A 1 82 ? 10.096 21.102 6.048 1.00 85.31 82 ASP A CA 1
ATOM 628 C C . ASP A 1 82 ? 9.459 21.372 7.419 1.00 85.31 82 ASP A C 1
ATOM 630 O O . ASP A 1 82 ? 8.411 20.820 7.769 1.00 85.31 82 ASP A O 1
ATOM 634 N N . ALA A 1 83 ? 10.116 22.226 8.205 1.00 86.62 83 ALA A N 1
ATOM 635 C CA . ALA A 1 83 ? 9.691 22.560 9.560 1.00 86.62 83 ALA A CA 1
ATOM 636 C C . ALA A 1 83 ? 8.286 23.184 9.609 1.00 86.62 83 ALA A C 1
ATOM 638 O O . ALA A 1 83 ? 7.529 22.904 10.544 1.00 86.62 83 ALA A O 1
ATOM 639 N N . ASP A 1 84 ? 7.911 23.978 8.602 1.00 89.62 84 ASP A N 1
ATOM 640 C CA . ASP A 1 84 ? 6.586 24.590 8.535 1.00 89.62 84 ASP A CA 1
ATOM 641 C C . ASP A 1 84 ? 5.531 23.522 8.242 1.00 89.62 84 ASP A C 1
ATOM 643 O O . ASP A 1 84 ? 4.496 23.473 8.912 1.00 89.62 84 ASP A O 1
ATOM 647 N N . ALA A 1 85 ? 5.805 22.611 7.303 1.00 87.88 85 ALA A N 1
ATOM 648 C CA . ALA A 1 85 ? 4.903 21.497 7.008 1.00 87.88 85 ALA A CA 1
ATOM 649 C C . ALA A 1 85 ? 4.640 20.636 8.256 1.00 87.88 85 ALA A C 1
ATOM 651 O O . ALA A 1 85 ? 3.486 20.315 8.554 1.00 87.88 85 ALA A O 1
ATOM 652 N N . ILE A 1 86 ? 5.686 20.322 9.024 1.00 88.69 86 ILE A N 1
ATOM 653 C CA . ILE A 1 86 ? 5.584 19.564 10.279 1.00 88.69 86 ILE A CA 1
ATOM 654 C C . ILE A 1 86 ? 4.784 20.341 11.333 1.00 88.69 86 ILE A C 1
ATOM 656 O O . ILE A 1 86 ? 3.909 19.771 11.992 1.00 88.69 86 ILE A O 1
ATOM 660 N N . ALA A 1 87 ? 5.033 21.643 11.486 1.00 90.56 87 ALA A N 1
ATOM 661 C CA . ALA A 1 87 ? 4.286 22.482 12.419 1.00 90.56 87 ALA A CA 1
ATOM 662 C C . ALA A 1 87 ? 2.792 22.541 12.055 1.00 90.56 87 ALA A C 1
ATOM 664 O O . ALA A 1 87 ? 1.926 22.371 12.921 1.00 90.56 87 ALA A O 1
ATOM 665 N N . PHE A 1 88 ? 2.464 22.708 10.771 1.00 91.19 88 PHE A N 1
ATOM 666 C CA . PHE A 1 88 ? 1.079 22.721 10.302 1.00 91.19 88 PHE A CA 1
ATOM 667 C C . PHE A 1 88 ? 0.404 21.354 10.406 1.00 91.19 88 PHE A C 1
ATOM 669 O O . PHE A 1 88 ? -0.792 21.301 10.714 1.00 91.19 88 PHE A O 1
ATOM 676 N N . ALA A 1 89 ? 1.140 20.250 10.245 1.00 90.88 89 ALA A N 1
ATOM 677 C CA . ALA A 1 89 ? 0.607 18.900 10.418 1.00 90.88 89 ALA A CA 1
ATOM 678 C C . ALA A 1 89 ? -0.055 18.716 11.790 1.00 90.88 89 ALA A C 1
ATOM 680 O O . ALA A 1 89 ? -1.113 18.089 11.885 1.00 90.88 89 ALA A O 1
ATOM 681 N N . GLN A 1 90 ? 0.482 19.361 12.833 1.00 93.81 90 GLN A N 1
ATOM 682 C CA . GLN A 1 90 ? -0.060 19.310 14.195 1.00 93.81 90 GLN A CA 1
ATOM 683 C C . GLN A 1 90 ? -1.445 19.960 14.349 1.00 93.81 90 GLN A C 1
ATOM 685 O O . GLN A 1 90 ? -2.123 19.779 15.369 1.00 93.81 90 GLN A O 1
ATOM 690 N N . THR A 1 91 ? -1.881 20.735 13.355 1.00 94.25 91 THR A N 1
ATOM 691 C CA . THR A 1 91 ? -3.215 21.350 13.302 1.00 94.25 91 THR A CA 1
ATOM 692 C C . THR A 1 91 ? -4.231 20.505 12.530 1.00 94.25 91 THR A C 1
ATOM 694 O O . THR A 1 91 ? -5.429 20.780 12.598 1.00 94.25 91 THR A O 1
ATOM 697 N N . SER A 1 92 ? -3.782 19.451 11.842 1.00 94.81 92 SER A N 1
ATOM 698 C CA . SER A 1 92 ? -4.651 18.573 11.059 1.00 94.81 92 SER A CA 1
ATOM 699 C C . SER A 1 92 ? -5.578 17.730 11.944 1.00 94.81 92 SER A C 1
ATOM 701 O O . SER A 1 92 ? -5.236 17.342 13.065 1.00 94.81 92 SER A O 1
ATOM 703 N N . LEU A 1 93 ? -6.761 17.392 11.417 1.00 96.44 93 LEU A N 1
ATOM 704 C CA . LEU A 1 93 ? -7.707 16.491 12.093 1.00 96.44 93 LEU A CA 1
ATOM 705 C C . LEU A 1 93 ? -7.077 15.124 12.381 1.00 96.44 93 LEU A C 1
ATOM 707 O O . LEU A 1 93 ? -7.322 14.538 13.435 1.00 96.44 93 LEU A O 1
ATOM 711 N N . THR A 1 94 ? -6.258 14.647 11.448 1.00 95.38 94 THR A N 1
ATOM 712 C CA . THR A 1 94 ? -5.560 13.366 11.528 1.00 95.38 94 THR A CA 1
ATOM 713 C C . THR A 1 94 ? -4.563 13.353 12.674 1.00 95.38 94 THR A C 1
ATOM 715 O O . THR A 1 94 ? -4.625 12.446 13.498 1.00 95.38 94 THR A O 1
ATOM 718 N N . PHE A 1 95 ? -3.729 14.388 12.805 1.00 97.00 95 PHE A N 1
ATOM 719 C CA . PHE A 1 95 ? -2.817 14.508 13.941 1.00 97.00 95 PHE A CA 1
ATOM 720 C C . PHE A 1 95 ? -3.574 14.591 15.267 1.00 97.00 95 PHE A C 1
ATOM 722 O O . PHE A 1 95 ? -3.258 13.868 16.204 1.00 97.00 95 PHE A O 1
ATOM 729 N N . LYS A 1 96 ? -4.611 15.437 15.367 1.00 97.62 96 LYS A N 1
ATOM 730 C CA . LYS A 1 96 ? -5.367 15.586 16.624 1.00 97.62 96 LYS A CA 1
ATOM 731 C C . LYS A 1 96 ? -6.035 14.281 17.061 1.00 97.62 96 LYS A C 1
ATOM 733 O O . LYS A 1 96 ? -6.098 14.017 18.259 1.00 97.62 96 LYS A O 1
ATOM 738 N N . ARG A 1 97 ? -6.556 13.493 16.114 1.00 97.81 97 ARG A N 1
ATOM 739 C CA . ARG A 1 97 ? -7.124 12.164 16.381 1.00 97.81 97 ARG A CA 1
ATOM 740 C C . ARG A 1 97 ? -6.031 11.167 16.758 1.00 97.81 97 ARG A C 1
ATOM 742 O O . ARG A 1 97 ? -6.110 10.588 17.833 1.00 97.81 97 ARG A O 1
ATOM 749 N N . GLY A 1 98 ? -5.002 11.036 15.924 1.00 98.00 98 GLY A N 1
ATOM 750 C CA . GLY A 1 98 ? -3.923 10.075 16.135 1.00 98.00 98 GLY A CA 1
ATOM 751 C C . GLY A 1 98 ? -3.148 10.315 17.427 1.00 98.00 98 GLY A C 1
ATOM 752 O O . GLY A 1 98 ? -2.814 9.358 18.110 1.00 98.00 98 GLY A O 1
ATOM 753 N N . LEU A 1 99 ? -2.947 11.575 17.826 1.00 98.50 99 LEU A N 1
ATOM 754 C CA . LEU A 1 99 ? -2.329 11.907 19.109 1.00 98.50 99 LEU A CA 1
ATOM 755 C C . LEU A 1 99 ? -3.148 11.381 20.295 1.00 98.50 99 LEU A C 1
ATOM 757 O O . LEU A 1 99 ? -2.565 10.850 21.230 1.00 98.50 99 LEU A O 1
ATOM 761 N N . ARG A 1 100 ? -4.484 11.500 20.259 1.00 98.44 100 ARG A N 1
ATOM 762 C CA . ARG A 1 100 ? -5.352 10.925 21.302 1.00 98.44 100 ARG A CA 1
ATOM 763 C C . ARG A 1 100 ? -5.282 9.405 21.306 1.00 98.44 100 ARG A C 1
ATOM 765 O O . ARG A 1 100 ? -5.103 8.822 22.366 1.00 98.44 100 ARG A O 1
ATOM 772 N N . ASP A 1 101 ? -5.382 8.792 20.130 1.00 98.44 101 ASP A N 1
ATOM 773 C CA . ASP A 1 101 ? -5.388 7.334 19.985 1.00 98.44 101 ASP A CA 1
ATOM 774 C C . ASP A 1 101 ? -4.067 6.692 20.441 1.00 98.44 101 ASP A C 1
ATOM 776 O O . ASP A 1 101 ? -4.081 5.595 21.002 1.00 98.44 101 ASP A O 1
ATOM 780 N N . VAL A 1 102 ? -2.935 7.355 20.183 1.00 98.75 102 VAL A N 1
ATOM 781 C CA . VAL A 1 102 ? -1.599 6.902 20.598 1.00 98.75 102 VAL A CA 1
ATOM 782 C C . VAL A 1 102 ? -1.336 7.212 22.070 1.00 98.75 102 VAL A C 1
ATOM 784 O O . VAL A 1 102 ? -0.803 6.357 22.767 1.00 98.75 102 VAL A O 1
ATOM 787 N N . ALA A 1 103 ? -1.752 8.377 22.576 1.00 98.69 103 ALA A N 1
ATOM 788 C CA . ALA A 1 103 ? -1.645 8.677 24.005 1.00 98.69 103 ALA A CA 1
ATOM 789 C C . ALA A 1 103 ? -2.453 7.683 24.855 1.00 98.69 103 ALA A C 1
ATOM 791 O O . ALA A 1 103 ? -1.955 7.191 25.863 1.00 98.69 103 ALA A O 1
ATOM 792 N N . GLU A 1 104 ? -3.660 7.323 24.407 1.00 98.62 104 GLU A N 1
ATOM 793 C CA . GLU A 1 104 ? -4.472 6.264 25.015 1.00 98.62 104 GLU A CA 1
ATOM 794 C C . GLU A 1 104 ? -3.743 4.913 24.992 1.00 98.62 104 GLU A C 1
ATOM 796 O O . GLU A 1 104 ? -3.659 4.251 26.024 1.00 98.62 104 GLU A O 1
ATOM 801 N N . LEU A 1 105 ? -3.167 4.528 23.845 1.00 98.62 105 LEU A N 1
ATOM 802 C CA . LEU A 1 105 ? -2.409 3.279 23.711 1.00 98.62 105 LEU A CA 1
ATOM 803 C C . LEU A 1 105 ? -1.217 3.215 24.676 1.00 98.62 105 LEU A C 1
ATOM 805 O O . LEU A 1 105 ? -0.938 2.163 25.246 1.00 98.62 105 LEU A O 1
ATOM 809 N N . TYR A 1 106 ? -0.507 4.329 24.842 1.00 98.44 106 TYR A N 1
ATOM 810 C CA . TYR A 1 106 ? 0.680 4.414 25.690 1.00 98.44 106 TYR A CA 1
ATOM 811 C C . TYR A 1 106 ? 0.362 4.694 27.164 1.00 98.44 106 TYR A C 1
ATOM 813 O O . TYR A 1 106 ? 1.258 4.608 28.003 1.00 98.44 106 TYR A O 1
ATOM 821 N N . GLY A 1 107 ? -0.892 5.013 27.502 1.00 98.06 107 GLY A N 1
ATOM 822 C CA . GLY A 1 107 ? -1.284 5.414 28.854 1.00 98.06 107 GLY A CA 1
ATOM 823 C C . GLY A 1 107 ? -0.678 6.755 29.282 1.00 98.06 107 GLY A C 1
ATOM 824 O O . GLY A 1 107 ? -0.378 6.946 30.459 1.00 98.06 107 GLY A O 1
ATOM 825 N N . THR A 1 108 ? -0.458 7.669 28.334 1.00 98.50 108 THR A N 1
ATOM 826 C CA . THR A 1 108 ? 0.124 8.996 28.578 1.00 98.50 108 THR A CA 1
ATOM 827 C C . THR A 1 108 ? -0.946 10.086 28.567 1.00 98.50 108 THR A C 1
ATOM 829 O O . THR A 1 108 ? -2.038 9.913 28.027 1.00 98.50 108 THR A O 1
ATOM 832 N N . GLU A 1 109 ? -0.603 11.271 29.073 1.00 98.00 109 GLU A N 1
ATOM 833 C CA . GLU A 1 109 ? -1.393 12.480 28.822 1.00 98.00 109 GLU A CA 1
ATOM 834 C C . GLU A 1 109 ? -1.517 12.762 27.314 1.00 98.00 109 GLU A C 1
ATOM 836 O O . GLU A 1 109 ? -0.610 12.463 26.529 1.00 98.00 109 GLU A O 1
ATOM 841 N N . VAL A 1 110 ? -2.629 13.383 26.899 1.00 98.31 110 VAL A N 1
ATOM 842 C CA . VAL A 1 110 ? -2.870 13.755 25.492 1.00 98.31 110 VAL A CA 1
ATOM 843 C C . VAL A 1 110 ? -2.040 14.990 25.130 1.00 98.31 110 VAL A C 1
ATOM 845 O O . VAL A 1 110 ? -2.544 16.111 25.017 1.00 98.31 110 VAL A O 1
ATOM 848 N N . SER A 1 111 ? -0.741 14.790 24.935 1.00 97.81 111 SER A N 1
ATOM 849 C CA . SER A 1 111 ? 0.187 15.826 24.492 1.00 97.81 111 SER A CA 1
ATOM 850 C C . SER A 1 111 ? 1.291 15.235 23.615 1.00 97.81 111 SER A C 1
ATOM 852 O O . SER A 1 111 ? 1.699 14.089 23.802 1.00 97.81 111 SER A O 1
ATOM 854 N N . LEU A 1 112 ? 1.786 16.020 22.648 1.00 97.06 112 LEU A N 1
ATOM 855 C CA . LEU A 1 112 ? 2.909 15.596 21.802 1.00 97.06 112 LEU A CA 1
ATOM 856 C C . LEU A 1 112 ? 4.143 15.294 22.659 1.00 97.06 112 LEU A C 1
ATOM 858 O O . LEU A 1 112 ? 4.801 14.288 22.445 1.00 97.06 112 LEU A O 1
ATOM 862 N N . GLN A 1 113 ? 4.407 16.133 23.662 1.00 97.69 113 GLN A N 1
ATOM 863 C CA . GLN A 1 113 ? 5.537 15.964 24.568 1.00 97.69 113 GLN A CA 1
ATOM 864 C C . GLN A 1 113 ? 5.487 14.619 25.305 1.00 97.69 113 GLN A C 1
ATOM 866 O O . GLN A 1 113 ? 6.470 13.888 25.290 1.00 97.69 113 GLN A O 1
ATOM 871 N N . SER A 1 114 ? 4.345 14.263 25.899 1.00 98.25 114 SER A N 1
ATOM 872 C CA . SER A 1 114 ? 4.209 13.015 26.662 1.00 98.25 114 SER A CA 1
ATOM 873 C C . SER A 1 114 ? 4.351 11.775 25.778 1.00 98.25 114 SER A C 1
ATOM 875 O O . SER A 1 114 ? 4.969 10.797 26.191 1.00 98.25 114 SER A O 1
ATOM 877 N N . VAL A 1 115 ? 3.830 11.826 24.546 1.00 98.00 115 VAL A N 1
ATOM 878 C CA . VAL A 1 115 ? 4.013 10.744 23.567 1.00 98.00 115 VAL A CA 1
ATOM 879 C C . VAL A 1 115 ? 5.484 10.617 23.166 1.00 98.00 115 VAL A C 1
ATOM 881 O O . VAL A 1 115 ? 6.004 9.509 23.132 1.00 98.00 115 VAL A O 1
ATOM 884 N N . GLU A 1 116 ? 6.188 11.720 22.915 1.00 96.50 116 GLU A N 1
ATOM 885 C CA . GLU A 1 116 ? 7.617 11.684 22.566 1.00 96.50 116 GLU A CA 1
ATOM 886 C C . GLU A 1 116 ? 8.497 11.196 23.718 1.00 96.50 116 GLU A C 1
ATOM 888 O O . GLU A 1 116 ? 9.412 10.402 23.509 1.00 96.50 116 GLU A O 1
ATOM 893 N N . GLU A 1 117 ? 8.214 11.627 24.947 1.00 96.94 117 GLU A N 1
ATOM 894 C CA . GLU A 1 117 ? 8.906 11.147 26.145 1.00 96.94 117 GLU A CA 1
ATOM 895 C C . GLU A 1 117 ? 8.722 9.636 26.311 1.00 96.94 117 GLU A C 1
ATOM 897 O O . GLU A 1 117 ? 9.706 8.915 26.493 1.00 96.94 117 GLU A O 1
ATOM 902 N N . TYR A 1 118 ? 7.491 9.138 26.150 1.00 97.38 118 TYR A N 1
ATOM 903 C CA . TYR A 1 118 ? 7.227 7.701 26.148 1.00 97.38 118 TYR A CA 1
ATOM 904 C C . TYR A 1 118 ? 8.010 6.984 25.045 1.00 97.38 118 TYR A C 1
ATOM 906 O O . TYR A 1 118 ? 8.609 5.935 25.305 1.00 97.38 118 TYR A O 1
ATOM 914 N N . ARG A 1 119 ? 8.043 7.553 23.830 1.00 95.56 119 ARG A N 1
ATOM 915 C CA . ARG A 1 119 ? 8.778 6.971 22.700 1.00 95.56 119 ARG A CA 1
ATOM 916 C C . ARG A 1 119 ? 10.266 6.838 23.004 1.00 95.56 119 ARG A C 1
ATOM 918 O O . ARG A 1 119 ? 10.833 5.759 22.832 1.00 95.56 119 ARG A O 1
ATOM 925 N N . ASN A 1 120 ? 10.867 7.900 23.529 1.00 93.38 120 ASN A N 1
ATOM 926 C CA . ASN A 1 120 ? 12.287 7.945 23.863 1.00 93.38 120 ASN A CA 1
ATOM 927 C C . ASN A 1 120 ? 12.670 6.958 24.976 1.00 93.38 120 ASN A C 1
ATOM 929 O O . ASN A 1 120 ? 13.729 6.339 24.898 1.00 93.38 120 ASN A O 1
ATOM 933 N N . VAL A 1 121 ? 11.823 6.792 25.997 1.00 95.94 121 VAL A N 1
ATOM 934 C CA . VAL A 1 121 ? 12.104 5.894 27.131 1.00 95.94 121 VAL A CA 1
ATOM 935 C C . VAL A 1 121 ? 11.867 4.423 26.777 1.00 95.94 121 VAL A C 1
ATOM 937 O O . VAL A 1 121 ? 12.611 3.559 27.236 1.00 95.94 121 VAL A O 1
ATOM 940 N N . SER A 1 122 ? 10.847 4.122 25.968 1.00 95.44 122 SER A N 1
ATOM 941 C CA . SER A 1 122 ? 10.401 2.739 25.742 1.00 95.44 122 SER A CA 1
ATOM 942 C C . SER A 1 122 ? 11.269 1.953 24.759 1.00 95.44 122 SER A C 1
ATOM 944 O O . SER A 1 122 ? 11.368 0.732 24.873 1.00 95.44 122 SER A O 1
ATOM 946 N N . GLY A 1 123 ? 11.892 2.620 23.785 1.00 93.44 123 GLY A N 1
ATOM 947 C CA . GLY A 1 123 ? 12.642 1.936 22.730 1.00 93.44 123 GLY A CA 1
ATOM 948 C C . GLY A 1 123 ? 11.754 1.425 21.582 1.00 93.44 123 GLY A C 1
ATOM 949 O O . GLY A 1 123 ? 10.566 1.138 21.750 1.00 93.44 123 GLY A O 1
ATOM 950 N N . ILE A 1 124 ? 12.345 1.309 20.388 1.00 94.81 124 ILE A N 1
ATOM 951 C CA . ILE A 1 124 ? 11.610 1.019 19.146 1.00 94.81 124 ILE A CA 1
ATOM 952 C C . ILE A 1 124 ? 10.970 -0.374 19.150 1.00 94.81 124 ILE A C 1
ATOM 954 O O . ILE A 1 124 ? 9.862 -0.541 18.650 1.00 94.81 124 ILE A O 1
ATOM 958 N N . GLU A 1 125 ? 11.620 -1.372 19.751 1.00 96.12 125 GLU A N 1
ATOM 959 C CA . GLU A 1 125 ? 11.100 -2.744 19.811 1.00 96.12 125 GLU A CA 1
ATOM 960 C C . GLU A 1 125 ? 9.863 -2.844 20.711 1.00 96.12 125 GLU A C 1
ATOM 962 O O . GLU A 1 125 ? 8.862 -3.445 20.321 1.00 96.12 125 GLU A O 1
ATOM 967 N N . SER A 1 126 ? 9.890 -2.194 21.881 1.00 97.12 126 SER A N 1
ATOM 968 C CA . SER A 1 126 ? 8.746 -2.147 22.803 1.00 97.12 126 SER A CA 1
ATOM 969 C C . SER A 1 126 ? 7.545 -1.450 22.164 1.00 97.12 126 SER A C 1
ATOM 971 O O . SER A 1 126 ? 6.419 -1.953 22.205 1.00 97.12 126 SER A O 1
ATOM 973 N N . ILE A 1 127 ? 7.791 -0.328 21.485 1.00 97.75 127 ILE A N 1
ATOM 974 C CA . ILE A 1 127 ? 6.753 0.408 20.760 1.00 97.75 127 ILE A CA 1
ATOM 975 C C . ILE A 1 127 ? 6.191 -0.401 19.606 1.00 97.75 127 ILE A C 1
ATOM 977 O O . ILE A 1 127 ? 4.976 -0.449 19.427 1.00 97.75 127 ILE A O 1
ATOM 981 N N . THR A 1 128 ? 7.056 -1.061 18.844 1.00 98.00 128 THR A N 1
ATOM 982 C CA . THR A 1 128 ? 6.635 -1.892 17.716 1.00 98.00 128 THR A CA 1
ATOM 983 C C . THR A 1 128 ? 5.780 -3.055 18.189 1.00 98.00 128 THR A C 1
ATOM 985 O O . THR A 1 128 ? 4.692 -3.259 17.655 1.00 98.00 128 THR A O 1
ATOM 988 N N . SER A 1 129 ? 6.208 -3.745 19.247 1.00 98.00 129 SER A N 1
ATOM 989 C CA . SER A 1 129 ? 5.422 -4.796 19.896 1.00 98.00 129 SER A CA 1
ATOM 990 C C . SER A 1 129 ? 4.061 -4.275 20.370 1.00 98.00 129 SER A C 1
ATOM 992 O O . SER A 1 129 ? 3.026 -4.861 20.050 1.00 98.00 129 SER A O 1
ATOM 994 N N . THR A 1 130 ? 4.037 -3.125 21.051 1.00 98.31 130 THR A N 1
ATOM 995 C CA . THR A 1 130 ? 2.807 -2.495 21.557 1.00 98.31 130 THR A CA 1
ATOM 996 C C . THR A 1 130 ? 1.849 -2.127 20.422 1.00 98.31 130 THR A C 1
ATOM 998 O O . THR A 1 130 ? 0.676 -2.499 20.459 1.00 98.31 130 THR A O 1
ATOM 1001 N N . CYS A 1 131 ? 2.346 -1.453 19.382 1.00 98.62 131 CYS A N 1
ATOM 1002 C CA . CYS A 1 131 ? 1.543 -1.000 18.249 1.00 98.62 131 CYS A CA 1
ATOM 1003 C C . CYS A 1 131 ? 0.991 -2.167 17.428 1.00 98.62 131 CYS A C 1
ATOM 1005 O O . CYS A 1 131 ? -0.210 -2.204 17.162 1.00 98.62 131 CYS A O 1
ATOM 1007 N N . LEU A 1 132 ? 1.832 -3.130 17.037 1.00 98.00 132 LEU A N 1
ATOM 1008 C CA . LEU A 1 132 ? 1.406 -4.240 16.178 1.00 98.00 132 LEU A CA 1
ATOM 1009 C C . LEU A 1 132 ? 0.473 -5.210 16.915 1.00 98.00 132 LEU A C 1
ATOM 1011 O O . LEU A 1 132 ? -0.507 -5.680 16.330 1.00 98.00 132 LEU A O 1
ATOM 1015 N N . LYS A 1 133 ? 0.688 -5.424 18.222 1.00 97.81 133 LYS A N 1
ATOM 1016 C CA . LYS A 1 133 ? -0.243 -6.187 19.064 1.00 97.81 133 LYS A CA 1
ATOM 1017 C C . LYS A 1 133 ? -1.592 -5.481 19.200 1.00 97.81 133 LYS A C 1
ATOM 1019 O O . LYS A 1 133 ? -2.627 -6.120 19.026 1.00 97.81 133 LYS A O 1
ATOM 1024 N N . ALA A 1 134 ? -1.601 -4.173 19.463 1.00 98.38 134 ALA A N 1
ATOM 1025 C CA . ALA A 1 134 ? -2.839 -3.395 19.551 1.00 98.38 134 ALA A CA 1
ATOM 1026 C C . ALA A 1 134 ? -3.579 -3.307 18.206 1.00 98.38 134 ALA A C 1
ATOM 1028 O O . ALA A 1 134 ? -4.808 -3.290 18.171 1.00 98.38 134 ALA A O 1
ATOM 1029 N N . ALA A 1 135 ? -2.845 -3.313 17.092 1.00 98.00 135 ALA A N 1
ATOM 1030 C CA . ALA A 1 135 ? -3.407 -3.377 15.747 1.00 98.00 135 ALA A CA 1
ATOM 1031 C C . ALA A 1 135 ? -4.059 -4.740 15.426 1.00 98.00 135 ALA A C 1
ATOM 1033 O O . ALA A 1 135 ? -4.862 -4.824 14.488 1.00 98.00 135 ALA A O 1
ATOM 1034 N N . LYS A 1 136 ? -3.727 -5.792 16.194 1.00 98.12 136 LYS A N 1
ATOM 1035 C CA . LYS A 1 136 ? -4.060 -7.204 15.938 1.00 98.12 136 LYS A CA 1
ATOM 1036 C C . LYS A 1 136 ? -3.740 -7.603 14.496 1.00 98.12 136 LYS A C 1
ATOM 1038 O O . LYS A 1 136 ? -4.602 -8.097 13.772 1.00 98.12 136 LYS A O 1
ATOM 1043 N N . ILE A 1 137 ? -2.526 -7.297 14.050 1.00 97.19 137 ILE A N 1
ATOM 1044 C CA . ILE A 1 137 ? -2.060 -7.687 12.718 1.00 97.19 137 ILE A CA 1
ATOM 1045 C C . ILE A 1 137 ? -1.495 -9.107 12.807 1.00 97.19 137 ILE A C 1
ATOM 1047 O O . ILE A 1 137 ? -0.571 -9.353 13.580 1.00 97.19 137 ILE A O 1
ATOM 1051 N N . SER A 1 138 ? -2.039 -10.035 12.019 1.00 96.44 138 SER A N 1
ATOM 1052 C CA . SER A 1 138 ? -1.545 -11.419 11.937 1.00 96.44 138 SER A CA 1
ATOM 1053 C C . SER A 1 138 ? -0.562 -11.631 10.787 1.00 96.44 138 SER A C 1
ATOM 1055 O O . SER A 1 138 ? 0.290 -12.519 10.852 1.00 96.44 138 SER A O 1
ATOM 1057 N N . ALA A 1 139 ? -0.637 -10.792 9.754 1.00 97.69 139 ALA A N 1
ATOM 1058 C CA . ALA A 1 139 ? 0.270 -10.809 8.617 1.00 97.69 139 ALA A CA 1
ATOM 1059 C C . ALA A 1 139 ? 0.531 -9.402 8.082 1.00 97.69 139 ALA A C 1
ATOM 1061 O O . ALA A 1 139 ? -0.398 -8.608 7.951 1.00 97.69 139 ALA A O 1
ATOM 1062 N N . ILE A 1 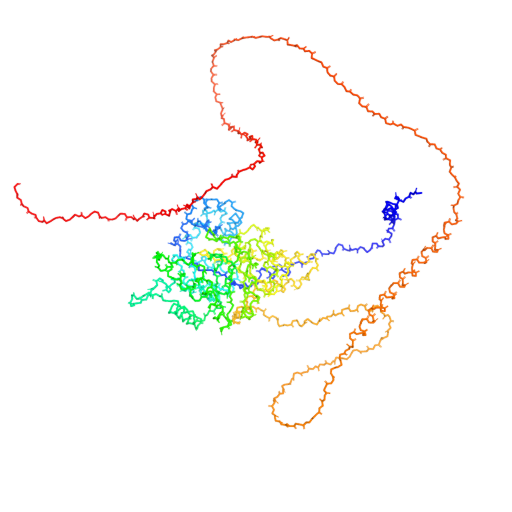140 ? 1.786 -9.137 7.717 1.00 98.06 140 ILE A N 1
ATOM 1063 C CA . ILE A 1 140 ?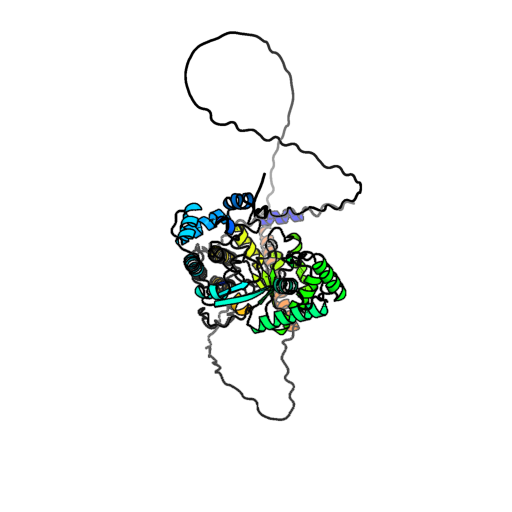 2.214 -7.907 7.042 1.00 98.06 140 ILE A CA 1
ATOM 1064 C C . ILE A 1 140 ? 2.833 -8.268 5.696 1.00 98.06 140 ILE A C 1
ATOM 1066 O O . ILE A 1 140 ? 3.748 -9.091 5.634 1.00 98.06 140 ILE A O 1
ATOM 1070 N N . LEU A 1 141 ? 2.375 -7.632 4.621 1.00 98.31 141 LEU A N 1
ATOM 1071 C CA . LEU A 1 141 ? 3.072 -7.633 3.341 1.00 98.31 141 LEU A CA 1
ATOM 1072 C C . LEU A 1 141 ? 3.808 -6.308 3.160 1.00 98.31 141 LEU A C 1
ATOM 1074 O O . LEU A 1 141 ? 3.196 -5.245 3.065 1.00 98.31 141 LEU A O 1
ATOM 1078 N N . MET A 1 142 ? 5.133 -6.387 3.100 1.00 97.75 142 MET A N 1
ATOM 1079 C CA . MET A 1 142 ? 6.014 -5.230 3.175 1.00 97.75 142 MET A CA 1
ATOM 1080 C C . MET A 1 142 ? 6.739 -4.987 1.855 1.00 97.75 142 MET A C 1
ATOM 1082 O O . MET A 1 142 ? 7.522 -5.820 1.397 1.00 97.75 142 MET A O 1
ATOM 1086 N N . ASP A 1 143 ? 6.495 -3.820 1.270 1.00 98.12 143 ASP A N 1
ATOM 1087 C CA . ASP A 1 143 ? 7.268 -3.248 0.174 1.00 98.12 143 ASP A CA 1
ATOM 1088 C C . ASP A 1 143 ? 8.537 -2.604 0.740 1.00 98.12 143 ASP A C 1
ATOM 1090 O O . ASP A 1 143 ? 8.498 -1.511 1.314 1.00 98.12 143 ASP A O 1
ATOM 1094 N N . ASP A 1 144 ? 9.661 -3.302 0.567 1.00 94.62 144 ASP A N 1
ATOM 1095 C CA . ASP A 1 144 ? 10.980 -2.908 1.066 1.00 94.62 144 ASP A CA 1
ATOM 1096 C C . ASP A 1 144 ? 11.759 -1.992 0.113 1.00 94.62 144 ASP A C 1
ATOM 1098 O O . ASP A 1 144 ? 12.923 -1.660 0.365 1.00 94.62 144 ASP A O 1
ATOM 1102 N N . GLY A 1 145 ? 11.122 -1.561 -0.978 1.00 94.19 145 GLY A N 1
ATOM 1103 C CA . GLY A 1 145 ? 11.740 -0.766 -2.032 1.00 94.19 145 GLY A CA 1
ATOM 1104 C C . GLY A 1 145 ? 11.784 0.737 -1.774 1.00 94.19 145 GLY A C 1
ATOM 1105 O O . GLY A 1 145 ? 12.280 1.471 -2.627 1.00 94.19 145 GLY A O 1
ATOM 1106 N N . VAL A 1 146 ? 11.260 1.222 -0.644 1.00 91.00 146 VAL A N 1
ATOM 1107 C CA . VAL A 1 146 ? 11.445 2.624 -0.244 1.00 91.00 146 VAL A CA 1
ATOM 1108 C C . VAL A 1 146 ? 12.843 2.793 0.350 1.00 91.00 146 VAL A C 1
ATOM 1110 O O . VAL A 1 146 ? 13.262 2.047 1.242 1.00 91.00 146 VAL A O 1
ATOM 1113 N N . GLU A 1 147 ? 13.569 3.791 -0.141 1.00 88.19 147 GLU A N 1
ATOM 1114 C CA . GLU A 1 147 ? 14.846 4.192 0.437 1.00 88.19 147 GLU A CA 1
ATOM 1115 C C . GLU A 1 147 ? 14.609 5.028 1.692 1.00 88.19 147 GLU A C 1
ATOM 1117 O O . GLU A 1 147 ? 13.963 6.074 1.658 1.00 88.19 147 GLU A O 1
ATOM 1122 N N . MET A 1 148 ? 15.121 4.527 2.811 1.00 90.19 148 MET A N 1
ATOM 1123 C CA . MET A 1 148 ? 15.008 5.128 4.133 1.00 90.19 148 MET A CA 1
ATOM 1124 C C . MET A 1 148 ? 16.306 4.844 4.876 1.00 90.19 148 MET A C 1
ATOM 1126 O O . MET A 1 148 ? 16.824 3.723 4.836 1.00 90.19 148 MET A O 1
ATOM 1130 N N . ASP A 1 149 ? 16.833 5.843 5.570 1.00 91.88 149 ASP A N 1
ATOM 1131 C CA . ASP A 1 149 ? 18.032 5.651 6.367 1.00 91.88 149 ASP A CA 1
ATOM 1132 C C . ASP A 1 149 ? 17.713 4.833 7.625 1.00 91.88 149 ASP A C 1
ATOM 1134 O O . ASP A 1 149 ? 16.697 5.047 8.289 1.00 91.88 149 ASP A O 1
ATOM 1138 N N . LYS A 1 150 ? 18.591 3.876 7.946 1.00 94.25 150 LYS A N 1
ATOM 1139 C CA . LYS A 1 150 ? 18.448 2.986 9.111 1.00 94.25 150 LYS A CA 1
ATOM 1140 C C . LYS A 1 150 ? 17.099 2.250 9.156 1.00 94.25 150 LYS A C 1
ATOM 1142 O O . LYS A 1 150 ? 16.543 2.027 10.233 1.00 94.25 150 LYS A O 1
ATOM 1147 N N . LYS A 1 151 ? 16.562 1.871 7.990 1.00 95.62 151 LYS A N 1
ATOM 1148 C CA . LYS A 1 151 ? 15.407 0.970 7.925 1.00 95.62 151 LYS A CA 1
ATOM 1149 C C . LYS A 1 151 ? 15.767 -0.401 8.476 1.00 95.62 151 LYS A C 1
ATOM 1151 O O . LYS A 1 151 ? 16.827 -0.940 8.170 1.00 95.62 151 LYS A O 1
ATOM 1156 N N . ASN A 1 152 ? 14.872 -0.967 9.275 1.00 96.44 152 ASN A N 1
ATOM 1157 C CA . ASN A 1 152 ? 15.012 -2.340 9.727 1.00 96.44 152 ASN A CA 1
ATOM 1158 C C . ASN A 1 152 ? 14.665 -3.289 8.579 1.00 96.44 152 ASN A C 1
ATOM 1160 O O . ASN A 1 152 ? 13.689 -3.076 7.864 1.00 96.44 152 ASN A O 1
ATOM 1164 N N . GLU A 1 153 ? 15.441 -4.352 8.402 1.00 94.56 153 GLU A N 1
ATOM 1165 C CA . GLU A 1 153 ? 15.194 -5.336 7.347 1.00 94.56 153 GLU A CA 1
ATOM 1166 C C . GLU A 1 153 ? 13.933 -6.175 7.619 1.00 94.56 153 GLU A C 1
ATOM 1168 O O . GLU A 1 153 ? 13.420 -6.241 8.740 1.00 94.56 153 GLU A O 1
ATOM 1173 N N . ILE A 1 154 ? 13.441 -6.880 6.597 1.00 94.19 154 ILE A N 1
ATOM 1174 C CA . ILE A 1 154 ? 12.245 -7.742 6.697 1.00 94.19 154 ILE A CA 1
ATOM 1175 C C . ILE A 1 154 ? 12.341 -8.741 7.863 1.00 94.19 154 ILE A C 1
ATOM 1177 O O . ILE A 1 154 ? 11.350 -8.994 8.543 1.00 94.19 154 ILE A O 1
ATOM 1181 N N . GLN A 1 155 ? 13.529 -9.296 8.132 1.00 95.06 155 GLN A N 1
ATOM 1182 C CA . GLN A 1 155 ? 13.704 -10.282 9.208 1.00 95.06 155 GLN A CA 1
ATOM 1183 C C . GLN A 1 155 ? 13.464 -9.694 10.601 1.00 95.06 155 GLN A C 1
ATOM 1185 O O . GLN A 1 155 ? 12.949 -10.396 11.461 1.00 95.06 155 GLN A O 1
ATOM 1190 N N . TRP A 1 156 ? 13.781 -8.415 10.819 1.00 97.06 156 TRP A N 1
ATOM 1191 C CA . TRP A 1 156 ? 13.537 -7.760 12.105 1.00 97.06 156 TRP A CA 1
ATOM 1192 C C . TRP A 1 156 ? 12.036 -7.667 12.408 1.00 97.06 156 TRP A C 1
ATOM 1194 O O . TRP A 1 156 ? 11.604 -7.926 13.528 1.00 97.06 156 TRP A O 1
ATOM 1204 N N . HIS A 1 157 ? 11.218 -7.400 11.386 1.00 96.75 157 HIS A N 1
ATOM 1205 C CA . HIS A 1 157 ? 9.766 -7.280 11.527 1.00 96.75 157 HIS A CA 1
ATOM 1206 C C . HIS A 1 157 ? 9.090 -8.600 11.932 1.00 96.75 157 HIS A C 1
ATOM 1208 O O . HIS A 1 157 ? 8.060 -8.584 12.606 1.00 96.75 157 HIS A O 1
ATOM 1214 N N . LYS A 1 158 ? 9.690 -9.752 11.595 1.00 95.88 158 LYS A N 1
ATOM 1215 C CA . LYS A 1 158 ? 9.175 -11.082 11.976 1.00 95.88 158 LYS A CA 1
ATOM 1216 C C . LYS A 1 158 ? 9.177 -11.334 13.484 1.00 95.88 158 LYS A C 1
ATOM 1218 O O . LYS A 1 158 ? 8.499 -12.247 13.939 1.00 95.88 158 LYS A O 1
ATOM 1223 N N . ASN A 1 159 ? 9.888 -10.520 14.262 1.00 97.06 159 ASN A N 1
ATOM 1224 C CA . ASN A 1 159 ? 9.874 -10.615 15.720 1.00 97.06 159 ASN A CA 1
ATOM 1225 C C . ASN A 1 159 ? 8.552 -10.127 16.340 1.00 97.06 159 ASN A C 1
ATOM 1227 O O . ASN A 1 159 ? 8.293 -10.406 17.508 1.00 97.06 159 ASN A O 1
ATOM 1231 N N . PHE A 1 160 ? 7.719 -9.402 15.584 1.00 96.81 160 PHE A N 1
ATOM 1232 C CA . PHE A 1 160 ? 6.543 -8.705 16.120 1.00 96.81 160 PHE A CA 1
ATOM 1233 C C . PHE A 1 160 ? 5.219 -9.127 15.480 1.00 96.81 160 PHE A C 1
ATOM 1235 O O . PHE A 1 160 ? 4.157 -8.657 15.887 1.00 96.81 160 PHE A O 1
ATOM 1242 N N . THR A 1 161 ? 5.249 -9.977 14.457 1.00 94.12 161 THR A N 1
ATOM 1243 C CA . THR A 1 161 ? 4.051 -10.418 13.735 1.00 94.12 161 THR A CA 1
ATOM 1244 C C . THR A 1 161 ? 4.233 -11.866 13.286 1.00 94.12 161 THR A C 1
ATOM 1246 O O . THR A 1 161 ? 5.326 -12.201 12.825 1.00 94.12 161 THR A O 1
ATOM 1249 N N . PRO A 1 162 ? 3.194 -12.723 13.373 1.00 94.62 162 PRO A N 1
ATOM 1250 C CA . PRO A 1 162 ? 3.297 -14.136 12.995 1.00 94.62 162 PRO A CA 1
ATOM 1251 C C . PRO A 1 162 ? 3.808 -14.369 11.570 1.00 94.62 162 PRO A C 1
ATOM 1253 O O . PRO A 1 162 ? 4.490 -15.359 11.305 1.00 94.62 162 PRO A O 1
ATOM 1256 N N . PHE A 1 163 ? 3.490 -13.457 10.651 1.00 96.06 163 PHE A N 1
ATOM 1257 C CA . PHE A 1 163 ? 3.879 -13.562 9.256 1.00 96.06 163 PHE A CA 1
ATOM 1258 C C . PHE A 1 163 ? 4.301 -12.207 8.672 1.00 96.06 163 PHE A C 1
ATOM 1260 O O . PHE A 1 163 ? 3.589 -11.211 8.798 1.00 96.06 163 PHE A O 1
ATOM 1267 N N . VAL A 1 164 ? 5.442 -12.187 7.974 1.00 97.06 164 VAL A N 1
ATOM 1268 C CA . VAL A 1 164 ? 5.902 -11.034 7.185 1.00 97.06 164 VAL A CA 1
ATOM 1269 C C . VAL A 1 164 ? 6.318 -11.513 5.798 1.00 97.06 164 VAL A C 1
ATOM 1271 O O . VAL A 1 164 ? 7.315 -12.228 5.656 1.00 97.06 164 VAL A O 1
ATOM 1274 N N . GLY A 1 165 ? 5.548 -11.119 4.787 1.00 96.56 165 GLY A N 1
ATOM 1275 C CA . GLY A 1 165 ? 5.807 -11.397 3.379 1.00 96.56 165 GLY A CA 1
ATOM 1276 C C . GLY A 1 165 ? 6.449 -10.196 2.691 1.00 96.56 165 GLY A C 1
ATOM 1277 O O . GLY A 1 165 ? 6.098 -9.050 2.958 1.00 96.56 165 GLY A O 1
ATOM 1278 N N . ARG A 1 166 ? 7.399 -10.445 1.790 1.00 97.44 166 ARG A N 1
ATOM 1279 C CA . ARG A 1 166 ? 8.066 -9.386 1.025 1.00 97.44 166 ARG A CA 1
ATOM 1280 C C . ARG A 1 166 ? 7.300 -9.064 -0.260 1.00 97.44 166 ARG A C 1
ATOM 1282 O O . ARG A 1 166 ? 6.881 -9.977 -0.975 1.00 97.44 166 ARG A O 1
ATOM 1289 N N . ILE A 1 167 ? 7.185 -7.780 -0.578 1.00 98.38 167 ILE A N 1
ATOM 1290 C CA . ILE A 1 167 ? 6.723 -7.245 -1.862 1.00 98.38 167 ILE A CA 1
ATOM 1291 C C . ILE A 1 167 ? 7.918 -6.587 -2.552 1.00 98.38 167 ILE A C 1
ATOM 1293 O O . ILE A 1 167 ? 8.591 -5.751 -1.957 1.00 98.38 167 ILE A O 1
ATOM 1297 N N . LEU A 1 168 ? 8.176 -6.933 -3.813 1.00 97.94 168 LEU A N 1
ATOM 1298 C CA . LEU A 1 168 ? 9.313 -6.388 -4.557 1.00 97.94 168 LEU A CA 1
ATOM 1299 C C . LEU A 1 168 ? 8.904 -5.172 -5.392 1.00 97.94 168 LEU A C 1
ATOM 1301 O O . LEU A 1 168 ? 8.129 -5.301 -6.343 1.00 97.94 168 LEU A O 1
ATOM 1305 N N . ARG A 1 169 ? 9.476 -4.002 -5.089 1.00 97.94 169 ARG A N 1
ATOM 1306 C CA . ARG A 1 169 ? 9.302 -2.792 -5.903 1.00 97.94 169 ARG A CA 1
ATOM 1307 C C . ARG A 1 169 ? 10.159 -2.835 -7.161 1.00 97.94 169 ARG A C 1
ATOM 1309 O O . ARG A 1 169 ? 11.387 -2.804 -7.089 1.00 97.94 169 ARG A O 1
ATOM 1316 N N . THR A 1 170 ? 9.507 -2.858 -8.313 1.00 96.56 170 THR A N 1
ATOM 1317 C CA . THR A 1 170 ? 10.146 -3.078 -9.616 1.00 96.56 170 THR A CA 1
ATOM 1318 C C . THR A 1 170 ? 11.105 -1.961 -10.016 1.00 96.56 170 THR A C 1
ATOM 1320 O O . THR A 1 170 ? 12.229 -2.217 -10.441 1.00 96.56 170 THR A O 1
ATOM 1323 N N . GLU A 1 171 ? 10.714 -0.710 -9.801 1.00 95.38 171 GLU A N 1
ATOM 1324 C CA . GLU A 1 171 ? 11.508 0.462 -10.163 1.00 95.38 171 GLU A CA 1
ATOM 1325 C C . GLU A 1 171 ? 12.797 0.527 -9.338 1.00 95.38 171 GLU A C 1
ATOM 1327 O O . GLU A 1 171 ? 13.855 0.841 -9.879 1.00 95.38 171 GLU A O 1
ATOM 1332 N N . ARG A 1 172 ? 12.747 0.114 -8.062 1.00 94.50 172 ARG A N 1
ATOM 1333 C CA . ARG A 1 172 ? 13.934 0.105 -7.201 1.00 94.50 172 ARG A CA 1
ATOM 1334 C C . ARG A 1 172 ? 14.977 -0.910 -7.663 1.00 94.50 172 ARG A C 1
ATOM 1336 O O . ARG A 1 172 ? 16.166 -0.618 -7.604 1.00 94.50 172 ARG A O 1
ATOM 1343 N N . VAL A 1 173 ? 14.552 -2.075 -8.162 1.00 95.19 173 VAL A N 1
ATOM 1344 C CA . VAL A 1 173 ? 15.473 -3.069 -8.746 1.00 95.19 173 VAL A CA 1
ATOM 1345 C C . VAL A 1 173 ? 16.227 -2.462 -9.929 1.00 95.19 173 VAL A C 1
ATOM 1347 O O . VAL A 1 173 ? 17.447 -2.584 -10.017 1.00 95.19 173 VAL A O 1
ATOM 1350 N N . ALA A 1 174 ? 15.515 -1.764 -10.815 1.00 94.62 174 ALA A N 1
ATOM 1351 C CA . ALA A 1 174 ? 16.121 -1.092 -11.958 1.00 94.62 174 ALA A CA 1
ATOM 1352 C C . ALA A 1 174 ? 17.113 0.002 -11.525 1.00 94.62 174 ALA A C 1
ATOM 1354 O O . ALA A 1 174 ? 18.238 0.039 -12.024 1.00 94.62 174 ALA A O 1
ATOM 1355 N N . GLU A 1 175 ? 16.736 0.846 -10.562 1.00 93.06 175 GLU A N 1
ATOM 1356 C CA . GLU A 1 175 ? 17.605 1.892 -10.006 1.00 93.06 175 GLU A CA 1
ATOM 1357 C C . GLU A 1 175 ? 18.878 1.299 -9.377 1.00 93.06 175 GLU A C 1
ATOM 1359 O O . GLU A 1 175 ? 19.975 1.772 -9.665 1.00 93.06 175 GLU A O 1
ATOM 1364 N N . GLN A 1 176 ? 18.772 0.205 -8.613 1.00 92.38 176 GLN A N 1
ATOM 1365 C CA . GLN A 1 176 ? 19.926 -0.470 -8.003 1.00 92.38 176 GLN A CA 1
ATOM 1366 C C . GLN A 1 176 ? 20.896 -1.053 -9.038 1.00 92.38 176 GLN A C 1
ATOM 1368 O O . GLN A 1 176 ? 22.111 -0.936 -8.870 1.00 92.38 176 GLN A O 1
ATOM 1373 N N . ILE A 1 177 ? 20.388 -1.656 -10.117 1.00 92.75 177 ILE A N 1
ATOM 1374 C CA . ILE A 1 177 ? 21.232 -2.177 -11.207 1.00 92.75 177 ILE A CA 1
ATOM 1375 C C . ILE A 1 177 ? 22.003 -1.032 -11.876 1.00 92.75 177 ILE A C 1
ATOM 1377 O O . ILE A 1 177 ? 23.204 -1.148 -12.134 1.00 92.75 177 ILE A O 1
ATOM 1381 N N . LEU A 1 178 ? 21.336 0.099 -12.121 1.00 91.31 178 LEU A N 1
ATOM 1382 C CA . LEU A 1 178 ? 21.975 1.283 -12.696 1.00 91.31 178 LEU A CA 1
ATOM 1383 C C . LEU A 1 178 ? 23.021 1.883 -11.746 1.00 91.31 178 LEU A C 1
ATOM 1385 O O . LEU A 1 178 ? 24.102 2.265 -12.191 1.00 91.31 178 LEU A O 1
ATOM 1389 N N . GLU A 1 179 ? 22.737 1.928 -10.442 1.00 89.56 179 GLU A N 1
ATOM 1390 C CA . GLU A 1 179 ? 23.658 2.429 -9.416 1.00 89.56 179 GLU A CA 1
ATOM 1391 C C . GLU A 1 179 ? 24.912 1.557 -9.267 1.00 89.56 179 GLU A C 1
ATOM 1393 O O . GLU A 1 179 ? 26.004 2.092 -9.039 1.00 89.56 179 GLU A O 1
ATOM 1398 N N . GLN A 1 180 ? 24.773 0.235 -9.396 1.00 88.31 180 GLN A N 1
ATOM 1399 C CA . GLN A 1 180 ? 25.896 -0.707 -9.372 1.00 88.31 180 GLN A CA 1
ATOM 1400 C C . GLN A 1 180 ? 26.777 -0.569 -10.621 1.00 88.31 180 GLN A C 1
ATOM 1402 O O . GLN A 1 180 ? 28.002 -0.628 -10.511 1.00 88.31 180 GLN A O 1
ATOM 1407 N N . GLY A 1 181 ? 26.169 -0.316 -11.785 1.00 85.00 181 GLY A N 1
ATOM 1408 C CA . GLY A 1 181 ? 26.879 -0.209 -13.058 1.00 85.00 181 GLY A CA 1
ATOM 1409 C C . GLY A 1 181 ? 27.480 -1.542 -13.526 1.00 85.00 181 GLY A C 1
ATOM 1410 O O . GLY A 1 181 ? 27.286 -2.590 -12.913 1.00 85.00 181 GLY A O 1
ATOM 1411 N N . LEU A 1 182 ? 28.222 -1.508 -14.636 1.00 84.00 182 LEU A N 1
ATOM 1412 C CA . LEU A 1 182 ? 28.933 -2.675 -15.165 1.00 84.00 182 LEU A CA 1
ATOM 1413 C C . LEU A 1 182 ? 30.382 -2.706 -14.663 1.00 84.00 182 LEU A C 1
ATOM 1415 O O . LEU A 1 182 ? 31.116 -1.726 -14.774 1.00 84.00 182 LEU A O 1
ATOM 1419 N N . SER A 1 183 ? 30.829 -3.864 -14.169 1.00 76.94 183 SER A N 1
ATOM 1420 C CA . SER A 1 183 ? 32.163 -4.041 -13.564 1.00 76.94 183 SER A CA 1
ATOM 1421 C C . SER A 1 183 ? 33.328 -3.833 -14.541 1.00 76.94 183 SER A C 1
ATOM 1423 O O . SER A 1 183 ? 34.455 -3.594 -14.122 1.00 76.94 183 SER A O 1
ATOM 1425 N N . ASN A 1 184 ? 33.069 -3.939 -15.845 1.00 79.06 184 ASN A N 1
ATOM 1426 C CA . ASN A 1 184 ? 34.062 -3.814 -16.913 1.00 79.06 184 ASN A CA 1
ATOM 1427 C C . ASN A 1 184 ? 34.180 -2.384 -17.483 1.00 79.06 184 ASN A C 1
ATOM 1429 O O . ASN A 1 184 ? 34.899 -2.187 -18.460 1.00 79.06 184 ASN A O 1
ATOM 1433 N N . GLY A 1 185 ? 33.454 -1.405 -16.928 1.00 72.00 185 GLY A N 1
ATOM 1434 C CA . GLY A 1 185 ? 33.456 -0.014 -17.401 1.00 72.00 185 GLY A CA 1
ATOM 1435 C C . GLY A 1 185 ? 32.711 0.228 -18.720 1.00 72.00 185 GLY A C 1
ATOM 1436 O O . GLY A 1 185 ? 32.748 1.342 -19.239 1.00 72.00 185 GLY A O 1
ATOM 1437 N N . SER A 1 186 ? 32.036 -0.786 -19.274 1.00 82.69 186 SER A N 1
ATOM 1438 C CA . SER A 1 186 ? 31.149 -0.600 -20.428 1.00 82.69 186 SER A CA 1
ATOM 1439 C C . SER A 1 186 ? 29.838 0.084 -20.023 1.00 82.69 186 SER A C 1
ATOM 1441 O O . SER A 1 186 ? 29.474 0.126 -18.848 1.00 82.69 186 SER A O 1
ATOM 1443 N N . SER A 1 187 ? 29.133 0.649 -21.004 1.00 86.12 187 SER A N 1
ATOM 1444 C CA . SER A 1 187 ? 27.820 1.258 -20.784 1.00 86.12 187 SER A CA 1
ATOM 1445 C C . SER A 1 187 ? 26.710 0.226 -20.970 1.00 86.12 187 SER A C 1
ATOM 1447 O O . SER A 1 187 ? 26.824 -0.664 -21.815 1.00 86.12 187 SER A O 1
ATOM 1449 N N . TRP A 1 188 ? 25.621 0.366 -20.215 1.00 92.25 188 TRP A N 1
ATOM 1450 C CA . TRP A 1 188 ? 24.430 -0.458 -20.397 1.00 92.25 188 TRP A CA 1
ATOM 1451 C C . TRP A 1 188 ? 23.829 -0.252 -21.795 1.00 92.25 188 TRP A C 1
ATOM 1453 O O . TRP A 1 188 ? 23.633 0.882 -22.237 1.00 92.25 188 TRP A O 1
ATOM 1463 N N . THR A 1 189 ? 23.502 -1.352 -22.473 1.00 94.00 189 THR A N 1
ATOM 1464 C CA . THR A 1 189 ? 22.570 -1.350 -23.610 1.00 94.00 189 THR A CA 1
ATOM 1465 C C . THR A 1 189 ? 21.190 -1.743 -23.100 1.00 94.00 189 THR A C 1
ATOM 1467 O O . THR A 1 189 ? 21.068 -2.297 -22.004 1.00 94.00 189 THR A O 1
ATOM 1470 N N . ILE A 1 190 ? 20.134 -1.492 -23.881 1.00 95.62 190 ILE A N 1
ATOM 1471 C CA . ILE A 1 190 ? 18.791 -1.913 -23.461 1.00 95.62 190 ILE A CA 1
ATOM 1472 C C . ILE A 1 190 ? 18.705 -3.430 -23.273 1.00 95.62 190 ILE A C 1
ATOM 1474 O O . ILE A 1 190 ? 18.054 -3.886 -22.339 1.00 95.62 190 ILE A O 1
ATOM 1478 N N . ASP A 1 191 ? 19.393 -4.214 -24.104 1.00 96.06 191 ASP A N 1
ATOM 1479 C CA . ASP A 1 191 ? 19.365 -5.673 -24.015 1.00 96.06 191 ASP A CA 1
ATOM 1480 C C . ASP A 1 191 ? 20.095 -6.183 -22.767 1.00 96.06 191 ASP A C 1
ATOM 1482 O O . ASP A 1 191 ? 19.499 -6.934 -21.996 1.00 96.06 191 ASP A O 1
ATOM 1486 N N . SER A 1 192 ? 21.329 -5.726 -22.507 1.00 95.25 192 SER A N 1
ATOM 1487 C CA . SER A 1 192 ? 22.076 -6.166 -21.318 1.00 95.25 192 SER A CA 1
ATOM 1488 C C . SER A 1 192 ? 21.425 -5.690 -20.021 1.00 95.25 192 SER A C 1
ATOM 1490 O O . SER A 1 192 ? 21.401 -6.420 -19.031 1.00 95.25 192 SER A O 1
ATOM 1492 N N . PHE A 1 193 ? 20.829 -4.495 -20.031 1.00 95.94 193 PHE A N 1
ATOM 1493 C CA . PHE A 1 193 ? 20.073 -3.986 -18.894 1.00 95.94 193 PHE A CA 1
ATOM 1494 C C . PHE A 1 193 ? 18.775 -4.768 -18.667 1.00 95.94 193 PHE A C 1
ATOM 1496 O O . PHE A 1 193 ? 18.464 -5.113 -17.529 1.00 95.94 193 PHE A O 1
ATOM 1503 N N . THR A 1 194 ? 18.038 -5.100 -19.734 1.00 97.00 194 THR A N 1
ATOM 1504 C CA . THR A 1 194 ? 16.831 -5.938 -19.639 1.00 97.00 194 THR A CA 1
ATOM 1505 C C . THR A 1 194 ? 17.174 -7.316 -19.083 1.00 97.00 194 THR A C 1
ATOM 1507 O O . THR A 1 194 ? 16.477 -7.803 -18.198 1.00 97.00 194 THR A O 1
ATOM 1510 N N . GLU A 1 195 ? 18.254 -7.935 -19.564 1.00 96.50 195 GLU A N 1
ATOM 1511 C CA . GLU A 1 195 ? 18.720 -9.233 -19.071 1.00 96.50 195 GLU A CA 1
ATOM 1512 C C . GLU A 1 195 ? 19.067 -9.170 -17.579 1.00 96.50 195 GLU A C 1
ATOM 1514 O O . GLU A 1 195 ? 18.586 -9.993 -16.799 1.00 96.50 195 GLU A O 1
ATOM 1519 N N . ALA A 1 196 ? 19.827 -8.154 -17.157 1.00 96.12 196 ALA A N 1
ATOM 1520 C CA . ALA A 1 196 ? 20.156 -7.946 -15.751 1.00 96.12 196 ALA A CA 1
ATOM 1521 C C . ALA A 1 196 ? 18.905 -7.701 -14.894 1.00 96.12 196 ALA A C 1
ATOM 1523 O O . ALA A 1 196 ? 18.799 -8.262 -13.802 1.00 96.12 196 ALA A O 1
ATOM 1524 N N . TYR A 1 197 ? 17.953 -6.902 -15.383 1.00 97.06 197 TYR A N 1
ATOM 1525 C CA . TYR A 1 197 ? 16.691 -6.614 -14.705 1.00 97.06 197 TYR A CA 1
ATOM 1526 C C . TYR A 1 197 ? 15.863 -7.883 -14.506 1.00 97.06 197 TYR A C 1
ATOM 1528 O O . TYR A 1 197 ? 15.562 -8.255 -13.372 1.00 97.06 197 TYR A O 1
ATOM 1536 N N . VAL A 1 198 ? 15.573 -8.603 -15.593 1.00 97.06 198 VAL A N 1
ATOM 1537 C CA . VAL A 1 198 ? 14.798 -9.848 -15.551 1.00 97.06 198 VAL A CA 1
ATOM 1538 C C . VAL A 1 198 ? 15.500 -10.886 -14.675 1.00 97.06 198 VAL A C 1
ATOM 1540 O O . VAL A 1 198 ? 14.851 -11.507 -13.836 1.00 97.06 198 VAL A O 1
ATOM 1543 N N . SER A 1 199 ? 16.820 -11.046 -14.793 1.00 95.44 199 SER A N 1
ATOM 1544 C CA . SER A 1 199 ? 17.592 -11.991 -13.976 1.00 95.44 199 SER A CA 1
ATOM 1545 C C . SER A 1 199 ? 17.532 -11.657 -12.479 1.00 95.44 199 SER A C 1
ATOM 1547 O O . SER A 1 199 ? 17.207 -12.522 -11.665 1.00 95.44 199 SER A O 1
ATOM 1549 N N . ASN A 1 200 ? 17.741 -10.395 -12.089 1.00 93.75 200 ASN A N 1
ATOM 1550 C CA . ASN A 1 200 ? 17.663 -9.985 -10.681 1.00 93.75 200 ASN A CA 1
ATOM 1551 C C . ASN A 1 200 ? 16.249 -10.125 -10.106 1.00 93.75 200 ASN A C 1
ATOM 1553 O O . ASN A 1 200 ? 16.082 -10.599 -8.975 1.00 93.75 200 ASN A O 1
ATOM 1557 N N . THR A 1 201 ? 15.224 -9.746 -10.873 1.00 92.81 201 THR A N 1
ATOM 1558 C CA . THR A 1 201 ? 13.830 -9.890 -10.446 1.00 92.81 201 THR A CA 1
ATOM 1559 C C . THR A 1 201 ? 13.463 -11.363 -10.300 1.00 92.81 201 THR A C 1
ATOM 1561 O O . THR A 1 201 ? 12.971 -11.753 -9.247 1.00 92.81 201 THR A O 1
ATOM 1564 N N . THR A 1 202 ? 13.755 -12.209 -11.290 1.00 92.31 202 THR A N 1
ATOM 1565 C CA . THR A 1 202 ? 13.448 -13.653 -11.238 1.00 92.31 202 THR A CA 1
ATOM 1566 C C . THR A 1 202 ? 14.214 -14.381 -10.134 1.00 92.31 202 THR A C 1
ATOM 1568 O O . THR A 1 202 ? 13.625 -15.181 -9.407 1.00 92.31 202 THR A O 1
ATOM 1571 N N . PHE A 1 203 ? 15.492 -14.054 -9.923 1.00 89.50 203 PHE A N 1
ATOM 1572 C CA . PHE A 1 203 ? 16.271 -14.562 -8.793 1.00 89.50 203 PHE A CA 1
ATOM 1573 C C . PHE A 1 203 ? 15.665 -14.156 -7.446 1.00 89.50 203 PHE A C 1
ATOM 1575 O O . PHE A 1 203 ? 15.610 -14.958 -6.515 1.00 89.50 203 PHE A O 1
ATOM 1582 N N . THR A 1 204 ? 15.176 -12.920 -7.336 1.00 88.12 204 THR A N 1
ATOM 1583 C CA . THR A 1 204 ? 14.499 -12.449 -6.123 1.00 88.12 204 THR A CA 1
ATOM 1584 C C . THR A 1 204 ? 13.158 -13.142 -5.918 1.00 88.12 204 THR A C 1
ATOM 1586 O O . THR A 1 204 ? 12.855 -13.546 -4.800 1.00 88.12 204 THR A O 1
ATOM 1589 N N . VAL A 1 205 ? 12.382 -13.343 -6.985 1.00 84.88 205 VAL A N 1
ATOM 1590 C CA . VAL A 1 205 ? 11.131 -14.111 -6.941 1.00 84.88 205 VAL A CA 1
ATOM 1591 C C . VAL A 1 205 ? 11.383 -15.539 -6.454 1.00 84.88 205 VAL A C 1
ATOM 1593 O O . VAL A 1 205 ? 10.631 -16.043 -5.625 1.00 84.88 205 VAL A O 1
ATOM 1596 N N . ALA A 1 206 ? 12.478 -16.170 -6.889 1.00 79.88 206 ALA A N 1
ATOM 1597 C CA . ALA A 1 206 ? 12.874 -17.498 -6.422 1.00 79.88 206 ALA A CA 1
ATOM 1598 C C . ALA A 1 206 ? 13.228 -17.547 -4.921 1.00 79.88 206 ALA A C 1
ATOM 1600 O O . ALA A 1 206 ? 13.173 -18.618 -4.323 1.00 79.88 206 ALA A O 1
ATOM 1601 N N . LYS A 1 207 ? 13.553 -16.405 -4.296 1.00 80.38 207 LYS A N 1
ATOM 1602 C CA . LYS A 1 207 ? 13.732 -16.265 -2.837 1.00 80.38 207 LYS A CA 1
ATOM 1603 C C . LYS A 1 207 ? 12.420 -16.020 -2.078 1.00 80.38 207 LYS A C 1
ATOM 1605 O O . LYS A 1 207 ? 12.473 -15.679 -0.901 1.00 80.38 207 LYS A O 1
ATOM 1610 N N . GLU A 1 208 ? 11.290 -16.222 -2.755 1.00 85.56 208 GLU A N 1
ATOM 1611 C CA . GLU A 1 208 ? 9.918 -16.075 -2.271 1.00 85.56 208 GLU A CA 1
ATOM 1612 C C . GLU A 1 208 ? 9.518 -14.617 -1.979 1.00 85.56 208 GLU A C 1
ATOM 1614 O O . GLU A 1 208 ? 9.872 -14.016 -0.964 1.00 85.56 208 GLU A O 1
ATOM 1619 N N . ILE A 1 209 ? 8.731 -14.045 -2.895 1.00 95.75 209 ILE A N 1
ATOM 1620 C CA . ILE A 1 209 ? 7.992 -12.790 -2.699 1.00 95.75 209 ILE A CA 1
ATOM 1621 C C . ILE A 1 209 ? 6.499 -13.047 -2.913 1.00 95.75 209 ILE A C 1
ATOM 1623 O O . ILE A 1 209 ? 6.125 -13.974 -3.628 1.00 95.75 209 ILE A O 1
ATOM 1627 N N . TYR A 1 210 ? 5.651 -12.197 -2.339 1.00 97.12 210 TYR A N 1
ATOM 1628 C CA . TYR A 1 210 ? 4.191 -12.363 -2.378 1.00 97.12 210 TYR A CA 1
ATOM 1629 C C . TYR A 1 210 ? 3.505 -11.482 -3.423 1.00 97.12 210 TYR A C 1
ATOM 1631 O O . TYR A 1 210 ? 2.373 -11.760 -3.814 1.00 97.12 210 TYR A O 1
ATOM 1639 N N . ALA A 1 211 ? 4.182 -10.430 -3.887 1.00 98.25 211 ALA A N 1
ATOM 1640 C CA . ALA A 1 211 ? 3.723 -9.576 -4.973 1.00 98.25 211 ALA A CA 1
ATOM 1641 C C . ALA A 1 211 ? 4.877 -8.759 -5.564 1.00 98.25 211 ALA A C 1
ATOM 1643 O O . ALA A 1 211 ? 5.917 -8.553 -4.929 1.00 98.25 211 ALA A O 1
ATOM 1644 N N . LEU A 1 212 ? 4.648 -8.248 -6.769 1.00 98.62 212 LEU A N 1
ATOM 1645 C CA . LEU A 1 212 ? 5.383 -7.117 -7.319 1.00 98.62 212 LEU A CA 1
ATOM 1646 C C . LEU A 1 212 ? 4.645 -5.818 -6.982 1.00 98.62 212 LEU A C 1
ATOM 1648 O O . LEU A 1 212 ? 3.420 -5.803 -6.843 1.00 98.62 212 LEU A O 1
ATOM 1652 N N . LYS A 1 213 ? 5.388 -4.720 -6.884 1.00 98.69 213 LYS A N 1
ATOM 1653 C CA . LYS A 1 213 ? 4.852 -3.369 -6.727 1.00 98.69 213 LYS A CA 1
ATOM 1654 C C . LYS A 1 213 ? 5.432 -2.465 -7.795 1.00 98.69 213 LYS A C 1
ATOM 1656 O O . LYS A 1 213 ? 6.649 -2.368 -7.915 1.00 98.69 213 LYS A O 1
ATOM 1661 N N . SER A 1 214 ? 4.551 -1.737 -8.469 1.00 97.94 214 SER A N 1
ATOM 1662 C CA . SER A 1 214 ? 4.920 -0.624 -9.327 1.00 97.94 214 SER A CA 1
ATOM 1663 C C . SER A 1 214 ? 4.465 0.707 -8.733 1.00 97.94 214 SER A C 1
ATOM 1665 O O . SER A 1 214 ? 3.334 0.871 -8.253 1.00 97.94 214 SER A O 1
ATOM 1667 N N . ILE A 1 215 ? 5.372 1.676 -8.789 1.00 96.75 215 ILE A N 1
ATOM 1668 C CA . ILE A 1 215 ? 5.142 3.085 -8.462 1.00 96.75 215 ILE A CA 1
ATOM 1669 C C . ILE A 1 215 ? 5.131 3.961 -9.725 1.00 96.75 215 ILE A C 1
ATOM 1671 O O . ILE A 1 215 ? 5.332 5.167 -9.636 1.00 96.75 215 ILE A O 1
ATOM 1675 N N . VAL A 1 216 ? 4.833 3.389 -10.899 1.00 96.00 216 VAL A N 1
ATOM 1676 C CA . VAL A 1 216 ? 4.806 4.067 -12.214 1.00 96.00 216 VAL A CA 1
ATOM 1677 C C . VAL A 1 216 ? 3.989 5.368 -12.256 1.00 96.00 216 VAL A C 1
ATOM 1679 O O . VAL A 1 216 ? 4.290 6.266 -13.043 1.00 96.00 216 VAL A O 1
ATOM 1682 N N . ALA A 1 217 ? 3.008 5.531 -11.362 1.00 96.00 217 ALA A N 1
ATOM 1683 C CA . ALA A 1 217 ? 2.284 6.789 -11.178 1.00 96.00 217 ALA A CA 1
ATOM 1684 C C . ALA A 1 217 ? 3.209 7.986 -10.863 1.00 96.00 217 ALA A C 1
ATOM 1686 O O . ALA A 1 217 ? 2.950 9.089 -11.344 1.00 96.00 217 ALA A O 1
ATOM 1687 N N . TYR A 1 218 ? 4.311 7.768 -10.135 1.00 93.75 218 TYR A N 1
ATOM 1688 C CA . TYR A 1 218 ? 5.344 8.777 -9.859 1.00 93.75 218 TYR A CA 1
ATOM 1689 C C . TYR A 1 218 ? 6.195 9.119 -11.091 1.00 93.75 218 TYR A C 1
ATOM 1691 O O . TYR A 1 218 ? 6.804 10.180 -11.151 1.00 93.75 218 TYR A O 1
ATOM 1699 N N . TYR A 1 219 ? 6.210 8.254 -12.104 1.00 92.06 219 TYR A N 1
ATOM 1700 C CA . TYR A 1 219 ? 7.094 8.335 -13.268 1.00 92.06 219 TYR A CA 1
ATOM 1701 C C . TYR A 1 219 ? 6.341 8.760 -14.533 1.00 92.06 219 TYR A C 1
ATOM 1703 O O . TYR A 1 219 ? 6.514 8.186 -15.608 1.00 92.06 219 TYR A O 1
ATOM 1711 N N . GLY A 1 220 ? 5.454 9.748 -14.406 1.00 85.06 220 GLY A N 1
ATOM 1712 C CA . GLY A 1 220 ? 4.683 10.295 -15.528 1.00 85.06 220 GLY A CA 1
ATOM 1713 C C . GLY A 1 220 ? 3.218 9.857 -15.594 1.00 85.06 220 GLY A C 1
ATOM 1714 O O . GLY A 1 220 ? 2.512 10.322 -16.489 1.00 85.06 220 GLY A O 1
ATOM 1715 N N . GLY A 1 221 ? 2.745 9.057 -14.633 1.00 93.88 221 GLY A N 1
ATOM 1716 C CA . GLY A 1 221 ? 1.331 8.709 -14.472 1.00 93.88 221 GLY A CA 1
ATOM 1717 C C . GLY A 1 221 ? 0.965 7.279 -14.863 1.00 93.88 221 GLY A C 1
ATOM 1718 O O . GLY A 1 221 ? 1.813 6.463 -15.219 1.00 93.88 221 GLY A O 1
ATOM 1719 N N . LEU A 1 222 ? -0.330 6.976 -14.798 1.00 97.44 222 LEU A N 1
ATOM 1720 C CA . LEU A 1 222 ? -0.875 5.633 -15.030 1.00 97.44 222 LEU A CA 1
ATOM 1721 C C . LEU A 1 222 ? -1.208 5.330 -16.502 1.00 97.44 222 LEU A C 1
ATOM 1723 O O . LEU A 1 222 ? -1.655 4.229 -16.810 1.00 97.44 222 LEU A O 1
ATOM 1727 N N . GLU A 1 223 ? -0.982 6.276 -17.418 1.00 96.62 223 GLU A N 1
ATOM 1728 C CA . GLU A 1 223 ? -1.178 6.071 -18.860 1.00 96.62 223 GLU A CA 1
ATOM 1729 C C . GLU A 1 223 ? 0.058 5.400 -19.476 1.00 96.62 223 GLU A C 1
ATOM 1731 O O . GLU A 1 223 ? 0.981 6.062 -19.950 1.00 96.62 223 GLU A O 1
ATOM 1736 N N . ILE A 1 224 ? 0.120 4.072 -19.393 1.00 97.12 224 ILE A N 1
ATOM 1737 C CA . ILE A 1 224 ? 1.279 3.281 -19.835 1.00 97.12 224 ILE A CA 1
ATOM 1738 C C . ILE A 1 224 ? 1.322 3.175 -21.366 1.00 97.12 224 ILE A C 1
ATOM 1740 O O . ILE A 1 224 ? 0.348 2.737 -21.991 1.00 97.12 224 ILE A O 1
ATOM 1744 N N . ASN A 1 225 ? 2.469 3.479 -21.984 1.00 96.62 225 ASN A N 1
ATOM 1745 C CA . ASN A 1 225 ? 2.696 3.194 -23.401 1.00 96.62 225 ASN A CA 1
ATOM 1746 C C . ASN A 1 225 ? 2.960 1.695 -23.636 1.00 96.62 225 ASN A C 1
ATOM 1748 O O . ASN A 1 225 ? 4.091 1.215 -23.615 1.00 96.62 225 ASN A O 1
ATOM 1752 N N . LEU A 1 226 ? 1.901 0.952 -23.955 1.00 97.31 226 LEU A N 1
ATOM 1753 C CA . LEU A 1 226 ? 1.955 -0.492 -24.226 1.00 97.31 226 LEU A CA 1
ATOM 1754 C C . LEU A 1 226 ? 2.707 -0.895 -25.507 1.00 97.31 226 LEU A C 1
ATOM 1756 O O . LEU A 1 226 ? 2.879 -2.096 -25.757 1.00 97.31 226 LEU A O 1
ATOM 1760 N N . LYS A 1 227 ? 3.082 0.083 -26.340 1.00 97.19 227 LYS A N 1
ATOM 1761 C CA . LYS A 1 227 ? 3.755 -0.098 -27.635 1.00 97.19 227 LYS A CA 1
ATOM 1762 C C . LYS A 1 227 ? 5.184 0.441 -27.637 1.00 97.19 227 LYS A C 1
ATOM 1764 O O . LYS A 1 227 ? 5.779 0.523 -28.708 1.00 97.19 227 LYS A O 1
ATOM 1769 N N . VAL A 1 228 ? 5.710 0.810 -26.470 1.00 97.00 228 VAL A N 1
ATOM 1770 C CA . VAL A 1 228 ? 7.083 1.290 -26.341 1.00 97.00 228 VAL A CA 1
ATOM 1771 C C . VAL A 1 228 ? 8.060 0.294 -26.964 1.00 97.00 228 VAL A C 1
ATOM 1773 O O . VAL A 1 228 ? 8.032 -0.910 -26.695 1.00 97.00 228 VAL A O 1
ATOM 1776 N N . THR A 1 229 ? 8.900 0.802 -27.854 1.00 97.31 229 THR A N 1
ATOM 1777 C CA . THR A 1 229 ? 9.888 0.008 -28.578 1.00 97.31 229 THR A CA 1
ATOM 1778 C C . THR A 1 229 ? 11.183 -0.101 -27.779 1.00 97.31 229 THR A C 1
ATOM 1780 O O . THR A 1 229 ? 11.511 0.764 -26.965 1.00 97.31 229 THR A O 1
ATOM 1783 N N . LYS A 1 230 ? 11.980 -1.143 -28.055 1.00 96.25 230 LYS A N 1
ATOM 1784 C CA . LYS A 1 230 ? 13.329 -1.262 -27.482 1.00 96.25 230 LYS A CA 1
ATOM 1785 C C . LYS A 1 230 ? 14.195 -0.041 -27.792 1.00 96.25 230 LYS A C 1
ATOM 1787 O O . LYS A 1 230 ? 14.926 0.400 -26.921 1.00 96.25 230 LYS A O 1
ATOM 1792 N N . THR A 1 231 ? 14.074 0.535 -28.989 1.00 97.25 231 THR A N 1
ATOM 1793 C CA . THR A 1 231 ? 14.830 1.730 -29.391 1.00 97.25 231 THR A CA 1
ATOM 1794 C C . THR A 1 231 ? 14.459 2.959 -28.559 1.00 97.25 231 THR A C 1
ATOM 1796 O O . THR A 1 231 ? 15.342 3.682 -28.109 1.00 97.25 231 THR A O 1
ATOM 1799 N N . GLU A 1 232 ? 13.169 3.189 -28.294 1.00 96.94 232 GLU A N 1
ATOM 1800 C CA . GLU A 1 232 ? 12.716 4.294 -27.431 1.00 96.94 232 GLU A CA 1
ATOM 1801 C C . GLU A 1 232 ? 13.153 4.113 -25.970 1.00 96.94 232 GLU A C 1
ATOM 1803 O O . GLU A 1 232 ? 13.506 5.088 -25.294 1.00 96.94 232 GLU A O 1
ATOM 1808 N N . ALA A 1 233 ? 13.129 2.869 -25.483 1.00 96.62 233 ALA A N 1
ATOM 1809 C CA . ALA A 1 233 ? 13.623 2.517 -24.157 1.00 96.62 233 ALA A CA 1
ATOM 1810 C C . ALA A 1 233 ? 15.151 2.666 -24.065 1.00 96.62 233 ALA A C 1
ATOM 1812 O O . ALA A 1 233 ? 15.647 3.183 -23.067 1.00 96.62 233 ALA A O 1
ATOM 1813 N N . GLU A 1 234 ? 15.890 2.283 -25.111 1.00 95.81 234 GLU A N 1
ATOM 1814 C CA . GLU A 1 234 ? 17.342 2.445 -25.199 1.00 95.81 234 GLU A CA 1
ATOM 1815 C C . GLU A 1 234 ? 17.745 3.914 -25.183 1.00 95.81 234 GLU A C 1
ATOM 1817 O O . GLU A 1 234 ? 18.626 4.292 -24.417 1.00 95.81 234 GLU A O 1
ATOM 1822 N N . GLU A 1 235 ? 17.069 4.764 -25.957 1.00 94.19 235 GLU A N 1
ATOM 1823 C CA . GLU A 1 235 ? 17.330 6.203 -25.924 1.00 94.19 235 GLU A CA 1
ATOM 1824 C C . GLU A 1 235 ? 17.065 6.774 -24.526 1.00 94.19 235 GLU A C 1
ATOM 1826 O O . GLU A 1 235 ? 17.897 7.490 -23.974 1.00 94.19 235 GLU A O 1
ATOM 1831 N N . SER A 1 236 ? 15.958 6.382 -23.889 1.00 93.62 236 SER A N 1
ATOM 1832 C CA . SER A 1 236 ? 15.669 6.808 -22.514 1.00 93.62 236 SER A CA 1
ATOM 1833 C C . SER A 1 236 ? 16.725 6.330 -21.519 1.00 93.62 236 SER A C 1
ATOM 1835 O O . SER A 1 236 ? 17.129 7.111 -20.661 1.00 93.62 236 SER A O 1
ATOM 1837 N N . LEU A 1 237 ? 17.216 5.094 -21.655 1.00 93.50 237 LEU A N 1
ATOM 1838 C CA . LEU A 1 237 ? 18.317 4.560 -20.855 1.00 93.50 237 LEU A CA 1
ATOM 1839 C C . LEU A 1 237 ? 19.603 5.369 -21.058 1.00 93.50 237 LEU A C 1
ATOM 1841 O O . LEU A 1 237 ? 20.246 5.733 -20.077 1.00 93.50 237 LEU A O 1
ATOM 1845 N N . ARG A 1 238 ? 19.955 5.730 -22.298 1.00 90.75 238 ARG A N 1
ATOM 1846 C CA . ARG A 1 238 ? 21.113 6.602 -22.564 1.00 90.75 238 ARG A CA 1
ATOM 1847 C C . ARG A 1 238 ? 20.974 7.943 -21.848 1.00 90.75 238 ARG A C 1
ATOM 1849 O O . ARG A 1 238 ? 21.937 8.397 -21.236 1.00 90.75 238 ARG A O 1
ATOM 1856 N N . GLN A 1 239 ? 19.781 8.540 -21.859 1.00 88.38 239 GLN A N 1
ATOM 1857 C CA . GLN A 1 239 ? 19.523 9.794 -21.146 1.00 88.38 239 GLN A CA 1
ATOM 1858 C C . GLN A 1 239 ? 19.641 9.650 -19.621 1.00 88.38 239 GLN A C 1
ATOM 1860 O O . GLN A 1 239 ? 20.139 10.573 -18.975 1.00 88.38 239 GLN A O 1
ATOM 1865 N N . VAL A 1 240 ? 19.233 8.510 -19.044 1.00 87.88 240 VAL A N 1
ATOM 1866 C CA . VAL A 1 240 ? 19.467 8.218 -17.614 1.00 87.88 240 VAL A CA 1
ATOM 1867 C C . VAL A 1 240 ? 20.965 8.213 -17.327 1.00 87.88 240 VAL A C 1
ATOM 1869 O O . VAL A 1 240 ? 21.418 8.866 -16.395 1.00 87.88 240 VAL A O 1
ATOM 1872 N N . LEU A 1 241 ? 21.739 7.496 -18.146 1.00 86.81 241 LEU A N 1
ATOM 1873 C CA . LEU A 1 241 ? 23.174 7.299 -17.933 1.00 86.81 241 LEU A CA 1
ATOM 1874 C C . LEU A 1 241 ? 23.979 8.594 -18.093 1.00 86.81 241 LEU A C 1
ATOM 1876 O O . LEU A 1 241 ? 24.934 8.806 -17.351 1.00 86.81 241 LEU A O 1
ATOM 1880 N N . ILE A 1 242 ? 23.588 9.474 -19.022 1.00 83.69 242 ILE A N 1
ATOM 1881 C CA . ILE A 1 242 ? 24.229 10.788 -19.214 1.00 83.69 242 ILE A CA 1
ATOM 1882 C C . ILE A 1 242 ? 24.013 11.693 -17.995 1.00 83.69 242 ILE A C 1
ATOM 1884 O O . ILE A 1 242 ? 24.922 12.418 -17.597 1.00 83.69 242 ILE A O 1
ATOM 1888 N N . ASN A 1 243 ? 22.824 11.642 -17.392 1.00 73.12 243 ASN A N 1
ATOM 1889 C CA . ASN A 1 243 ? 22.431 12.519 -16.287 1.00 73.12 243 ASN A CA 1
ATOM 1890 C C . ASN A 1 243 ? 22.567 11.852 -14.908 1.00 73.12 243 ASN A C 1
ATOM 1892 O O . ASN A 1 243 ? 22.024 12.361 -13.927 1.00 73.12 243 ASN A O 1
ATOM 1896 N N . ALA A 1 244 ? 23.258 10.711 -14.823 1.00 67.88 244 ALA A N 1
ATOM 1897 C CA . ALA A 1 244 ? 23.306 9.894 -13.620 1.00 67.88 244 ALA A CA 1
ATOM 1898 C C . ALA A 1 244 ? 24.118 10.573 -12.503 1.00 67.88 244 ALA A C 1
ATOM 1900 O O . ALA A 1 244 ? 25.333 10.406 -12.389 1.00 67.88 244 ALA A O 1
ATOM 1901 N N . THR A 1 245 ? 23.433 11.300 -11.623 1.00 69.81 245 THR A N 1
ATOM 1902 C CA . THR A 1 245 ? 23.891 11.533 -10.252 1.00 69.81 245 THR A CA 1
ATOM 1903 C C . THR A 1 245 ? 23.283 10.463 -9.350 1.00 69.81 245 THR A C 1
ATOM 1905 O O . THR A 1 245 ? 22.155 10.026 -9.559 1.00 69.81 245 THR A O 1
ATOM 1908 N N . LYS A 1 246 ? 24.052 9.978 -8.369 1.00 71.12 246 LYS A N 1
ATOM 1909 C CA . LYS A 1 246 ? 23.545 9.020 -7.378 1.00 71.12 246 LYS A CA 1
ATOM 1910 C C . LYS A 1 246 ? 22.853 9.780 -6.237 1.00 71.12 246 LYS A C 1
ATOM 1912 O O . LYS A 1 246 ? 23.411 10.790 -5.798 1.00 71.12 246 LYS A O 1
ATOM 1917 N N . PRO A 1 247 ? 21.721 9.292 -5.702 1.00 70.06 247 PRO A N 1
ATOM 1918 C CA . PRO A 1 247 ? 20.956 8.113 -6.135 1.00 70.06 247 PRO A CA 1
ATOM 1919 C C . PRO A 1 247 ? 20.218 8.341 -7.463 1.00 70.06 247 PRO A C 1
ATOM 1921 O O . PRO A 1 247 ? 19.810 9.464 -7.766 1.00 70.06 247 PRO A O 1
ATOM 1924 N N . ILE A 1 248 ? 20.059 7.272 -8.247 1.00 78.00 248 ILE A N 1
ATOM 1925 C CA . ILE A 1 248 ? 19.411 7.349 -9.562 1.00 78.00 248 ILE A CA 1
ATOM 1926 C C . ILE A 1 248 ? 17.901 7.234 -9.381 1.00 78.00 248 ILE A C 1
ATOM 1928 O O . ILE A 1 248 ? 17.414 6.268 -8.807 1.00 78.00 248 ILE A O 1
ATOM 1932 N N . TYR A 1 249 ? 17.170 8.191 -9.948 1.00 76.75 249 TYR A N 1
ATOM 1933 C CA . TYR A 1 249 ? 15.715 8.169 -10.013 1.00 76.75 249 TYR A CA 1
ATOM 1934 C C . TYR A 1 249 ? 15.257 8.110 -11.465 1.00 76.75 249 TYR A C 1
ATOM 1936 O O . TYR A 1 249 ? 15.585 8.990 -12.264 1.00 76.75 249 TYR A O 1
ATOM 1944 N N . LEU A 1 250 ? 14.417 7.134 -11.809 1.00 81.19 250 LEU A N 1
ATOM 1945 C CA . LEU A 1 250 ? 13.882 6.999 -13.175 1.00 81.19 250 LEU A CA 1
ATOM 1946 C C . LEU A 1 250 ? 12.860 8.096 -13.570 1.00 81.19 250 LEU A C 1
ATOM 1948 O O . LEU A 1 250 ? 12.302 8.034 -14.666 1.00 81.19 250 LEU A O 1
ATOM 1952 N N . LEU A 1 251 ? 12.593 9.085 -12.696 1.00 62.72 251 LEU A N 1
ATOM 1953 C CA . LEU A 1 251 ? 11.442 10.021 -12.705 1.00 62.72 251 LEU A CA 1
ATOM 1954 C C . LEU A 1 251 ? 11.238 10.785 -14.022 1.00 62.72 251 LEU A C 1
ATOM 1956 O O . LEU A 1 251 ? 10.126 11.220 -14.315 1.00 62.72 251 LEU A O 1
ATOM 1960 N N . TYR A 1 252 ? 12.276 10.888 -14.848 1.00 69.88 252 TYR A N 1
ATOM 1961 C CA . TYR A 1 252 ? 12.259 11.656 -16.094 1.00 69.88 252 TYR A CA 1
ATOM 1962 C C . TYR A 1 252 ? 12.312 10.803 -17.369 1.00 69.88 252 TYR A C 1
ATOM 1964 O O . TYR A 1 252 ? 12.346 11.349 -18.470 1.00 69.88 252 TYR A O 1
ATOM 1972 N N . HIS A 1 253 ? 12.284 9.472 -17.256 1.00 84.44 253 HIS A N 1
ATOM 1973 C CA . HIS A 1 253 ? 12.586 8.562 -18.366 1.00 84.44 253 HIS A CA 1
ATOM 1974 C C . HIS A 1 253 ? 11.418 7.624 -18.676 1.00 84.44 253 HIS A C 1
ATOM 1976 O O . HIS A 1 253 ? 11.505 6.404 -18.525 1.00 84.44 253 HIS A O 1
ATOM 1982 N N . ARG A 1 254 ? 10.304 8.214 -19.133 1.00 90.69 254 ARG A N 1
ATOM 1983 C CA . ARG A 1 254 ? 9.012 7.525 -19.283 1.00 90.69 254 ARG A CA 1
ATOM 1984 C C . ARG A 1 254 ? 9.075 6.248 -20.119 1.00 90.69 254 ARG A C 1
ATOM 1986 O O . ARG A 1 254 ? 8.541 5.238 -19.682 1.00 90.69 254 ARG A O 1
ATOM 1993 N N . ASN A 1 255 ? 9.733 6.264 -21.281 1.00 95.31 255 ASN A N 1
ATOM 1994 C CA . ASN A 1 255 ? 9.764 5.078 -22.145 1.00 95.31 255 ASN A CA 1
ATOM 1995 C C . ASN A 1 255 ? 10.529 3.919 -21.492 1.00 95.31 255 ASN A C 1
ATOM 1997 O O . ASN A 1 255 ? 10.128 2.770 -21.642 1.00 95.31 255 ASN A O 1
ATOM 2001 N N . LEU A 1 256 ? 11.594 4.202 -20.733 1.00 95.69 256 LEU A N 1
ATOM 2002 C CA . LEU A 1 256 ? 12.292 3.158 -19.985 1.00 95.69 256 LEU A CA 1
ATOM 2003 C C . LEU A 1 256 ? 11.392 2.579 -18.887 1.00 95.69 256 LEU A C 1
ATOM 2005 O O . LEU A 1 256 ? 11.302 1.363 -18.759 1.00 95.69 256 LEU A O 1
ATOM 2009 N N . VAL A 1 257 ? 10.695 3.434 -18.133 1.00 95.81 257 VAL A N 1
ATOM 2010 C CA . VAL A 1 257 ? 9.782 2.985 -17.071 1.00 95.81 257 VAL A CA 1
ATOM 2011 C C . VAL A 1 257 ? 8.630 2.160 -17.638 1.00 95.81 257 VAL A C 1
ATOM 2013 O O . VAL A 1 257 ? 8.382 1.065 -17.142 1.00 95.81 257 VAL A O 1
ATOM 2016 N N . ASP A 1 258 ? 7.971 2.630 -18.700 1.00 97.25 258 ASP A N 1
ATOM 2017 C CA . ASP A 1 258 ? 6.894 1.884 -19.355 1.00 97.25 258 ASP A CA 1
ATOM 2018 C C . ASP A 1 258 ? 7.413 0.538 -19.872 1.00 97.25 258 ASP A C 1
ATOM 2020 O O . ASP A 1 258 ? 6.792 -0.493 -19.631 1.00 97.25 258 ASP A O 1
ATOM 2024 N N . TYR A 1 259 ? 8.590 0.512 -20.502 1.00 97.69 259 TYR A N 1
ATOM 2025 C CA . TYR A 1 259 ? 9.194 -0.723 -20.998 1.00 97.69 259 TYR A CA 1
ATOM 2026 C C . TYR A 1 259 ? 9.478 -1.725 -19.868 1.00 97.69 259 TYR A C 1
ATOM 2028 O O . TYR A 1 259 ? 9.106 -2.895 -19.983 1.00 97.69 259 TYR A O 1
ATOM 2036 N N . LEU A 1 260 ? 10.085 -1.280 -18.763 1.00 97.06 260 LEU A N 1
ATOM 2037 C CA . LEU A 1 260 ? 10.364 -2.118 -17.590 1.00 97.06 260 LEU A CA 1
ATOM 2038 C C . LEU A 1 260 ? 9.088 -2.575 -16.883 1.00 97.06 260 LEU A C 1
ATOM 2040 O O . LEU A 1 260 ? 9.022 -3.706 -16.396 1.00 97.06 260 LEU A O 1
ATOM 2044 N N . PHE A 1 261 ? 8.058 -1.732 -16.855 1.00 98.06 261 PHE A N 1
ATOM 2045 C CA . PHE A 1 261 ? 6.744 -2.107 -16.357 1.00 98.06 261 PHE A CA 1
ATOM 2046 C C . PHE A 1 261 ? 6.174 -3.274 -17.176 1.00 98.06 261 PHE A C 1
ATOM 2048 O O . PHE A 1 261 ? 5.757 -4.270 -16.586 1.00 98.06 261 PHE A O 1
ATOM 2055 N N . LEU A 1 262 ? 6.261 -3.231 -18.514 1.00 98.19 262 LEU A N 1
ATOM 2056 C CA . LEU A 1 262 ? 5.859 -4.361 -19.365 1.00 98.19 262 LEU A CA 1
ATOM 2057 C C . LEU A 1 262 ? 6.687 -5.625 -19.082 1.00 98.19 262 LEU A C 1
ATOM 2059 O O . LEU A 1 262 ? 6.103 -6.695 -18.934 1.00 98.19 262 LEU A O 1
ATOM 2063 N N . GLN A 1 263 ? 8.014 -5.515 -18.917 1.00 98.06 263 GLN A N 1
ATOM 2064 C CA . GLN A 1 263 ? 8.845 -6.668 -18.519 1.00 98.06 263 GLN A CA 1
ATOM 2065 C C . GLN A 1 263 ? 8.391 -7.256 -17.174 1.00 98.06 263 GLN A C 1
ATOM 2067 O O . GLN A 1 263 ? 8.368 -8.470 -16.981 1.00 98.06 263 GLN A O 1
ATOM 2072 N N . SER A 1 264 ? 7.984 -6.397 -16.243 1.00 98.19 264 SER A N 1
ATOM 2073 C CA . SER A 1 264 ? 7.506 -6.809 -14.923 1.00 98.19 264 SER A CA 1
ATOM 2074 C C . SER A 1 264 ? 6.151 -7.510 -14.983 1.00 98.19 264 SER A C 1
ATOM 2076 O O . SER A 1 264 ? 5.917 -8.429 -14.202 1.00 98.19 264 SER A O 1
ATOM 2078 N N . LEU A 1 265 ? 5.270 -7.126 -15.914 1.00 98.38 265 LEU A N 1
ATOM 2079 C CA . LEU A 1 265 ? 4.013 -7.840 -16.153 1.00 98.38 265 LEU A CA 1
ATOM 2080 C C . LEU A 1 265 ? 4.254 -9.249 -16.706 1.00 98.38 265 LEU A C 1
ATOM 2082 O O . LEU A 1 265 ? 3.592 -10.185 -16.264 1.00 98.38 265 LEU A O 1
ATOM 2086 N N . GLU A 1 266 ? 5.226 -9.425 -17.603 1.00 97.88 266 GLU A N 1
ATOM 2087 C CA . GLU A 1 266 ? 5.607 -10.755 -18.106 1.00 97.88 266 GLU A CA 1
ATOM 2088 C C . GLU A 1 266 ? 6.135 -11.657 -16.976 1.00 97.88 266 GLU A C 1
ATOM 2090 O O . GLU A 1 266 ? 5.775 -12.835 -16.880 1.00 97.88 266 GLU A O 1
ATOM 2095 N N . ILE A 1 267 ? 6.923 -11.095 -16.054 1.00 97.25 267 ILE A N 1
ATOM 2096 C CA . ILE A 1 267 ? 7.370 -11.807 -14.848 1.00 97.25 267 ILE A CA 1
ATOM 2097 C C . ILE A 1 267 ? 6.173 -12.131 -13.944 1.00 97.25 267 ILE A C 1
ATOM 2099 O O . ILE A 1 267 ? 6.028 -13.275 -13.512 1.00 97.25 267 ILE A O 1
ATOM 2103 N N . ALA A 1 268 ? 5.280 -11.169 -13.693 1.00 97.25 268 ALA A N 1
ATOM 2104 C CA . ALA A 1 268 ? 4.082 -11.384 -12.882 1.00 97.25 268 ALA A CA 1
ATOM 2105 C C . ALA A 1 268 ? 3.220 -12.535 -13.426 1.00 97.25 268 ALA A C 1
ATOM 2107 O O . ALA A 1 268 ? 2.769 -13.381 -12.657 1.00 97.25 268 ALA A O 1
ATOM 2108 N N . LEU A 1 269 ? 3.037 -12.607 -14.749 1.00 96.56 269 LEU A N 1
ATOM 2109 C CA . LEU A 1 269 ? 2.327 -13.701 -15.417 1.00 96.56 269 LEU A CA 1
ATOM 2110 C C . LEU A 1 269 ? 3.041 -15.041 -15.257 1.00 96.56 269 LEU A C 1
ATOM 2112 O O . LEU A 1 269 ? 2.399 -16.044 -14.951 1.00 96.56 269 LEU A O 1
ATOM 2116 N N . THR A 1 270 ? 4.358 -15.053 -15.463 1.00 95.94 270 THR A N 1
ATOM 2117 C CA . THR A 1 270 ? 5.171 -16.276 -15.430 1.00 95.94 270 THR A CA 1
ATOM 2118 C C . THR A 1 270 ? 5.161 -16.928 -14.049 1.00 95.94 270 THR A C 1
ATOM 2120 O O . THR A 1 270 ? 5.083 -18.151 -13.948 1.00 95.94 270 THR A O 1
ATOM 2123 N N . TYR A 1 271 ? 5.200 -16.117 -12.991 1.00 95.19 271 TYR A N 1
ATOM 2124 C CA . TYR A 1 271 ? 5.250 -16.588 -11.604 1.00 95.19 271 TYR A CA 1
ATOM 2125 C C . TYR A 1 271 ? 3.894 -16.520 -10.879 1.00 95.19 271 TYR A C 1
ATOM 2127 O O . TYR A 1 271 ? 3.829 -16.815 -9.689 1.00 95.19 271 TYR A O 1
ATOM 2135 N N . ASP A 1 272 ? 2.816 -16.143 -11.579 1.00 94.81 272 ASP A N 1
ATOM 2136 C CA . ASP A 1 272 ? 1.473 -15.915 -11.018 1.00 94.81 272 ASP A CA 1
ATOM 2137 C C . ASP A 1 272 ? 1.489 -15.022 -9.761 1.00 94.81 272 ASP A C 1
ATOM 2139 O O . ASP A 1 272 ? 0.845 -15.293 -8.737 1.00 94.81 272 ASP A O 1
ATOM 2143 N N . LEU A 1 273 ? 2.253 -13.933 -9.847 1.00 96.94 273 LEU A N 1
ATOM 2144 C CA . LEU A 1 273 ? 2.368 -12.935 -8.794 1.00 96.94 273 LEU A CA 1
ATOM 2145 C C . LEU A 1 273 ? 1.359 -11.803 -9.005 1.00 96.94 273 LEU A C 1
ATOM 2147 O O . LEU A 1 273 ? 1.195 -11.315 -10.127 1.00 96.94 273 LEU A O 1
ATOM 2151 N N . PRO A 1 274 ? 0.702 -11.330 -7.934 1.00 97.88 274 PRO A N 1
ATOM 2152 C CA . PRO A 1 274 ? -0.027 -10.077 -7.979 1.00 97.88 274 PRO A CA 1
ATOM 2153 C C . PRO A 1 274 ? 0.894 -8.890 -8.272 1.00 97.88 274 PRO A C 1
ATOM 2155 O O . PRO A 1 274 ? 2.054 -8.872 -7.859 1.00 97.88 274 PRO A O 1
ATOM 2158 N N . MET A 1 275 ? 0.340 -7.873 -8.926 1.00 98.38 275 MET A N 1
ATOM 2159 C CA . MET A 1 275 ? 0.978 -6.580 -9.143 1.00 98.38 275 MET A CA 1
ATOM 2160 C C . MET A 1 275 ? 0.192 -5.492 -8.408 1.00 98.38 275 MET A C 1
ATOM 2162 O O . MET A 1 275 ? -0.955 -5.187 -8.747 1.00 98.38 275 MET A O 1
ATOM 2166 N N . GLN A 1 276 ? 0.825 -4.894 -7.407 1.00 98.81 276 GLN A N 1
ATOM 2167 C CA . GLN A 1 276 ? 0.326 -3.711 -6.724 1.00 98.81 276 GLN A CA 1
ATOM 2168 C C . GLN A 1 276 ? 0.652 -2.468 -7.548 1.00 98.81 276 GLN A C 1
ATOM 2170 O O . GLN A 1 276 ? 1.800 -2.270 -7.946 1.00 98.81 276 GLN A O 1
ATOM 2175 N N . ILE A 1 277 ? -0.339 -1.612 -7.775 1.00 98.69 277 ILE A N 1
ATOM 2176 C CA . ILE A 1 277 ? -0.174 -0.356 -8.509 1.00 98.69 277 ILE A CA 1
ATOM 2177 C C . ILE A 1 277 ? -0.493 0.793 -7.560 1.00 98.69 277 ILE A C 1
ATOM 2179 O O . ILE A 1 277 ? -1.608 0.892 -7.045 1.00 98.69 277 ILE A O 1
ATOM 2183 N N . HIS A 1 278 ? 0.477 1.675 -7.330 1.00 98.44 278 HIS A N 1
ATOM 2184 C CA . HIS A 1 278 ? 0.215 2.918 -6.609 1.00 98.44 278 HIS A CA 1
ATOM 2185 C C . HIS A 1 278 ? -0.76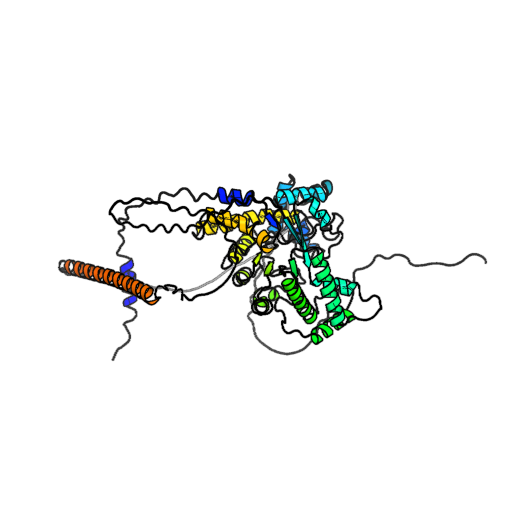7 3.793 -7.404 1.00 98.44 278 HIS A C 1
ATOM 2187 O O . HIS A 1 278 ? -0.534 4.071 -8.582 1.00 98.44 278 HIS A O 1
ATOM 2193 N N . THR A 1 279 ? -1.842 4.257 -6.766 1.00 98.00 279 THR A N 1
ATOM 2194 C CA . THR A 1 279 ? -2.843 5.139 -7.386 1.00 98.00 279 THR A CA 1
ATOM 2195 C C . THR A 1 279 ? -3.283 6.232 -6.416 1.00 98.00 279 THR A C 1
ATOM 2197 O O . THR A 1 279 ? -3.158 6.068 -5.205 1.00 98.00 279 THR A O 1
ATOM 2200 N N . GLY A 1 280 ? -3.839 7.332 -6.928 1.00 96.00 280 GLY A N 1
ATOM 2201 C CA . GLY A 1 280 ? -4.285 8.436 -6.077 1.00 96.00 280 GLY A CA 1
ATOM 2202 C C . GLY A 1 280 ? -3.139 9.299 -5.549 1.00 96.00 280 GLY A C 1
ATOM 2203 O O . GLY A 1 280 ? -2.189 9.580 -6.279 1.00 96.00 280 GLY A O 1
ATOM 2204 N N . PHE A 1 281 ? -3.280 9.809 -4.328 1.00 91.31 281 PHE A N 1
ATOM 2205 C CA . PHE A 1 281 ? -2.356 10.782 -3.752 1.00 91.31 281 PHE A CA 1
ATOM 2206 C C . PHE A 1 281 ? -1.023 10.174 -3.310 1.00 91.31 281 PHE A C 1
ATOM 2208 O O . PHE A 1 281 ? -0.936 9.028 -2.881 1.00 91.31 281 PHE A O 1
ATOM 2215 N N . GLY A 1 282 ? 0.003 11.019 -3.363 1.00 91.44 282 GLY A N 1
ATOM 2216 C CA . GLY A 1 282 ? 1.368 10.751 -2.939 1.00 91.44 282 GLY A CA 1
ATOM 2217 C C . GLY A 1 282 ? 2.038 12.062 -2.529 1.00 91.44 282 GLY A C 1
ATOM 2218 O O . GLY A 1 282 ? 1.365 13.078 -2.340 1.00 91.44 282 GLY A O 1
ATOM 2219 N N . ASP A 1 283 ? 3.359 12.043 -2.373 1.00 89.62 283 ASP A N 1
ATOM 2220 C CA . ASP A 1 283 ? 4.125 13.251 -2.061 1.00 89.62 283 ASP A CA 1
ATOM 2221 C C . ASP A 1 283 ? 4.243 14.211 -3.267 1.00 89.62 283 ASP A C 1
ATOM 2223 O O . ASP A 1 283 ? 3.699 13.981 -4.347 1.00 89.62 283 ASP A O 1
ATOM 2227 N N . ARG A 1 284 ? 4.990 15.307 -3.081 1.00 86.94 284 ARG A N 1
ATOM 2228 C CA . ARG A 1 284 ? 5.198 16.370 -4.082 1.00 86.94 284 ARG A CA 1
ATOM 2229 C C . ARG A 1 284 ? 5.781 15.916 -5.429 1.00 86.94 284 ARG A C 1
ATOM 2231 O O . ARG A 1 284 ? 5.751 16.705 -6.369 1.00 86.94 284 ARG A O 1
ATOM 2238 N N . LEU A 1 285 ? 6.379 14.728 -5.517 1.00 88.19 285 LEU A N 1
ATOM 2239 C CA . LEU A 1 285 ? 6.934 14.188 -6.761 1.00 88.19 285 LEU A CA 1
ATOM 2240 C C . LEU A 1 285 ? 5.851 13.570 -7.654 1.00 88.19 285 LEU A C 1
ATOM 2242 O O . LEU A 1 285 ? 6.072 13.412 -8.853 1.00 88.19 285 LEU A O 1
ATOM 2246 N N . LEU A 1 286 ? 4.684 13.245 -7.096 1.00 91.75 286 LEU A N 1
ATOM 2247 C CA . LEU A 1 286 ? 3.575 12.655 -7.830 1.00 91.75 286 LEU A CA 1
ATOM 2248 C C . LEU A 1 286 ? 2.636 13.731 -8.398 1.00 91.75 286 LEU A C 1
ATOM 2250 O O . LEU A 1 286 ? 2.081 14.557 -7.673 1.00 91.75 286 LEU A O 1
ATOM 2254 N N . ASP A 1 287 ? 2.378 13.676 -9.707 1.00 93.25 287 ASP A N 1
ATOM 2255 C CA . ASP A 1 287 ? 1.304 14.461 -10.325 1.00 93.25 287 ASP A CA 1
ATOM 2256 C C . ASP A 1 287 ? -0.045 13.760 -10.113 1.00 93.25 287 ASP A C 1
ATOM 2258 O O . ASP A 1 287 ? -0.426 12.869 -10.877 1.00 93.25 287 ASP A O 1
ATOM 2262 N N . LEU A 1 288 ? -0.793 14.203 -9.097 1.00 95.38 288 LEU A N 1
ATOM 2263 C CA . LEU A 1 288 ? -2.108 13.654 -8.739 1.00 95.38 288 LEU A CA 1
ATOM 2264 C C . LEU A 1 288 ? -3.093 13.606 -9.919 1.00 95.38 288 LEU A C 1
ATOM 2266 O O . LEU A 1 288 ? -3.957 12.736 -9.979 1.00 95.38 288 LEU A O 1
ATOM 2270 N N . ARG A 1 289 ? -2.977 14.516 -10.894 1.00 95.00 289 ARG A N 1
ATOM 2271 C CA . ARG A 1 289 ? -3.874 14.522 -12.063 1.00 95.00 289 ARG A CA 1
ATOM 2272 C C . ARG A 1 289 ? -3.682 13.277 -12.925 1.00 95.00 289 ARG A C 1
ATOM 2274 O O . ARG A 1 289 ? -4.630 12.834 -13.562 1.00 95.00 289 ARG A O 1
ATOM 2281 N N . LYS A 1 290 ? -2.464 12.729 -12.944 1.00 96.06 290 LYS A N 1
ATOM 2282 C CA . LYS A 1 290 ? -2.071 11.583 -13.772 1.00 96.06 290 LYS A CA 1
ATOM 2283 C C . LYS A 1 290 ? -2.099 10.251 -13.017 1.00 96.06 290 LYS A C 1
ATOM 2285 O O . LYS A 1 290 ? -1.815 9.213 -13.613 1.00 96.06 290 LYS A O 1
ATOM 2290 N N . SER A 1 291 ? -2.443 10.265 -11.728 1.00 96.75 291 SER A N 1
ATOM 2291 C CA . SER A 1 291 ? -2.601 9.065 -10.898 1.00 96.75 291 SER A CA 1
ATOM 2292 C C . SER A 1 291 ? -4.055 8.587 -10.787 1.00 96.75 291 SER A C 1
ATOM 2294 O O . SER A 1 291 ? -4.360 7.715 -9.970 1.00 96.75 291 SER A O 1
ATOM 2296 N N . ASN A 1 292 ? -4.953 9.121 -11.627 1.00 97.94 292 ASN A N 1
ATOM 2297 C CA . ASN A 1 292 ? -6.312 8.606 -11.768 1.00 97.94 292 ASN A CA 1
ATOM 2298 C C . ASN A 1 292 ? -6.281 7.183 -12.368 1.00 97.94 292 ASN A C 1
ATOM 2300 O O . ASN A 1 292 ? -5.721 6.994 -13.455 1.00 97.94 292 ASN A O 1
ATOM 2304 N N . PRO A 1 293 ? -6.898 6.184 -11.708 1.00 97.81 293 PRO A N 1
ATOM 2305 C CA . PRO A 1 293 ? -6.837 4.787 -12.131 1.00 97.81 293 PRO A CA 1
ATOM 2306 C C . PRO A 1 293 ? -7.464 4.521 -13.510 1.00 97.81 293 PRO A C 1
ATOM 2308 O O . PRO A 1 293 ? -7.119 3.525 -14.142 1.00 97.81 293 PRO A O 1
ATOM 2311 N N . LEU A 1 294 ? -8.319 5.407 -14.043 1.00 97.88 294 LEU A N 1
ATOM 2312 C CA . LEU A 1 294 ? -8.886 5.254 -15.393 1.00 97.88 294 LEU A CA 1
ATOM 2313 C C . LEU A 1 294 ? -7.829 5.253 -16.500 1.00 97.88 294 LEU A C 1
ATOM 2315 O O . LEU A 1 294 ? -8.042 4.621 -17.535 1.00 97.88 294 LEU A O 1
ATOM 2319 N N . HIS A 1 295 ? -6.682 5.903 -16.288 1.00 98.12 295 HIS A N 1
ATOM 2320 C CA . HIS A 1 295 ? -5.576 5.858 -17.247 1.00 98.12 295 HIS A CA 1
ATOM 2321 C C . HIS A 1 295 ? -4.992 4.446 -17.407 1.00 98.12 295 HIS A C 1
ATOM 2323 O O . HIS A 1 295 ? -4.460 4.119 -18.465 1.00 98.12 295 HIS A O 1
ATOM 2329 N N . PHE A 1 296 ? -5.163 3.581 -16.402 1.00 97.81 296 PHE A N 1
ATOM 2330 C CA . PHE A 1 296 ? -4.680 2.202 -16.418 1.00 97.81 296 PHE A CA 1
ATOM 2331 C C . PHE A 1 296 ? -5.565 1.257 -17.254 1.00 97.81 296 PHE A C 1
ATOM 2333 O O . PHE A 1 296 ? -5.225 0.092 -17.463 1.00 97.81 296 PHE A O 1
ATOM 2340 N N . ARG A 1 297 ? -6.702 1.745 -17.770 1.00 96.56 297 ARG A N 1
ATOM 2341 C CA . ARG A 1 297 ? -7.651 0.965 -18.579 1.00 96.56 297 ARG A CA 1
ATOM 2342 C C . ARG A 1 297 ? -6.986 0.248 -19.755 1.00 96.56 297 ARG A C 1
ATOM 2344 O O . ARG A 1 297 ? -7.330 -0.899 -20.020 1.00 96.56 297 ARG A O 1
ATOM 2351 N N . SER A 1 298 ? -6.040 0.898 -20.437 1.00 96.12 298 SER A N 1
ATOM 2352 C CA . SER A 1 298 ? -5.341 0.301 -21.581 1.00 96.12 298 SER A CA 1
ATOM 2353 C C . SER A 1 298 ? -4.626 -0.996 -21.198 1.00 96.12 298 SER A C 1
ATOM 2355 O O . SER A 1 298 ? -4.705 -1.971 -21.940 1.00 96.12 298 SER A O 1
ATOM 2357 N N . VAL A 1 299 ? -3.987 -1.032 -20.023 1.00 97.62 299 VAL A N 1
ATOM 2358 C CA . VAL A 1 299 ? -3.312 -2.222 -19.485 1.00 97.62 299 VAL A CA 1
ATOM 2359 C C . VAL A 1 299 ? -4.327 -3.329 -19.200 1.00 97.62 299 VAL A C 1
ATOM 2361 O O . VAL A 1 299 ? -4.100 -4.476 -19.577 1.00 97.62 299 VAL A O 1
ATOM 2364 N N . LEU A 1 300 ? -5.461 -2.985 -18.578 1.00 97.19 300 LEU A N 1
ATOM 2365 C CA . LEU A 1 300 ? -6.518 -3.945 -18.229 1.00 97.19 300 LEU A CA 1
ATOM 2366 C C . LEU A 1 300 ? -7.198 -4.566 -19.461 1.00 97.19 300 LEU A C 1
ATOM 2368 O O . LEU A 1 300 ? -7.647 -5.709 -19.402 1.00 97.19 300 LEU A O 1
ATOM 2372 N N . GLU A 1 301 ? -7.301 -3.818 -20.561 1.00 96.25 301 GLU A N 1
ATOM 2373 C CA . GLU A 1 301 ? -7.937 -4.269 -21.806 1.00 96.25 301 GLU A CA 1
ATOM 2374 C C . GLU A 1 301 ? -6.967 -4.990 -22.764 1.00 96.25 301 GLU A C 1
ATOM 2376 O O . GLU A 1 301 ? -7.411 -5.631 -23.725 1.00 96.25 301 GLU A O 1
ATOM 2381 N N . ASP A 1 302 ? -5.652 -4.935 -22.521 1.00 97.31 302 ASP A N 1
ATOM 2382 C CA . ASP A 1 302 ? -4.667 -5.637 -23.343 1.00 97.31 302 ASP A CA 1
ATOM 2383 C C . ASP A 1 302 ? -4.697 -7.147 -23.064 1.00 97.31 302 ASP A C 1
ATOM 2385 O O . ASP A 1 302 ? -4.448 -7.631 -21.958 1.00 97.31 302 ASP A O 1
ATOM 2389 N N . LYS A 1 303 ? -4.971 -7.927 -24.114 1.00 96.81 303 LYS A N 1
ATOM 2390 C CA . LYS A 1 303 ? -5.117 -9.385 -24.022 1.00 96.81 303 LYS A CA 1
ATOM 2391 C C . LYS A 1 303 ? -3.868 -10.082 -23.486 1.00 96.81 303 LYS A C 1
ATOM 2393 O O . LYS A 1 303 ? -4.023 -11.126 -22.848 1.00 96.81 303 LYS A O 1
ATOM 2398 N N . ARG A 1 304 ? -2.671 -9.521 -23.714 1.00 97.06 304 ARG A N 1
ATOM 2399 C CA . ARG A 1 304 ? -1.401 -10.068 -23.204 1.00 97.06 304 ARG A CA 1
ATOM 2400 C C . ARG A 1 304 ? -1.414 -10.175 -21.682 1.00 97.06 304 ARG A C 1
ATOM 2402 O O . ARG A 1 304 ? -1.001 -11.193 -21.141 1.00 97.06 304 ARG A O 1
ATOM 2409 N N . TYR A 1 305 ? -1.993 -9.179 -21.014 1.00 96.38 305 TYR A N 1
ATOM 2410 C CA . TYR A 1 305 ? -1.981 -9.040 -19.556 1.00 96.38 305 TYR A CA 1
ATOM 2411 C C . TYR A 1 305 ? -3.323 -9.387 -18.902 1.00 96.38 305 TYR A C 1
ATOM 2413 O O . TYR A 1 305 ? -3.509 -9.178 -17.708 1.00 96.38 305 TYR A O 1
ATOM 2421 N N . SER A 1 306 ? -4.253 -9.986 -19.652 1.00 94.44 306 SER A N 1
ATOM 2422 C CA . SER A 1 306 ? -5.597 -10.348 -19.167 1.00 94.44 306 SER A CA 1
ATOM 2423 C C . SER A 1 306 ? -5.617 -11.317 -17.974 1.00 94.44 306 SER A C 1
ATOM 2425 O O . SER A 1 306 ? -6.625 -11.406 -17.275 1.00 94.44 306 SER A O 1
ATOM 2427 N N . LYS A 1 307 ? -4.520 -12.050 -17.737 1.00 95.88 307 LYS A N 1
ATOM 2428 C CA . LYS A 1 307 ? -4.348 -12.949 -16.583 1.00 95.88 307 LYS A CA 1
ATOM 2429 C C . LYS A 1 307 ? -3.578 -12.318 -15.419 1.00 95.88 307 LYS A C 1
ATOM 2431 O O . LYS A 1 307 ? -3.486 -12.943 -14.365 1.00 95.88 307 LYS A O 1
ATOM 2436 N N . CYS A 1 308 ? -3.022 -11.117 -15.585 1.00 96.94 308 CYS A N 1
ATOM 2437 C CA . CYS A 1 308 ? -2.375 -10.407 -14.488 1.00 96.94 308 CYS A CA 1
ATOM 2438 C C . CYS A 1 308 ? -3.405 -10.091 -13.401 1.00 96.94 308 CYS A C 1
ATOM 2440 O O . CYS A 1 308 ? -4.543 -9.708 -13.681 1.00 96.94 308 CYS A O 1
ATOM 2442 N N . ARG A 1 309 ? -2.988 -10.229 -12.143 1.00 97.12 309 ARG A N 1
ATOM 2443 C CA . ARG A 1 309 ? -3.819 -9.924 -10.979 1.00 97.12 309 ARG A CA 1
ATOM 2444 C C . ARG A 1 309 ? -3.365 -8.585 -10.418 1.00 97.12 309 ARG A C 1
ATOM 2446 O O . ARG A 1 309 ? -2.237 -8.474 -9.951 1.00 97.12 309 ARG A O 1
ATOM 2453 N N . PHE A 1 310 ? -4.228 -7.578 -10.487 1.00 98.50 310 PHE A N 1
ATOM 2454 C CA . PHE A 1 310 ? -3.909 -6.218 -10.053 1.00 98.50 310 PHE A CA 1
ATOM 2455 C C . PHE A 1 310 ? -4.635 -5.847 -8.766 1.00 98.50 310 PHE A C 1
ATOM 2457 O O . PHE A 1 310 ? -5.795 -6.229 -8.577 1.00 98.50 310 PHE A O 1
ATOM 2464 N N . VAL A 1 311 ? -3.966 -5.049 -7.936 1.00 98.69 311 VAL A N 1
ATOM 2465 C CA . VAL A 1 311 ? -4.590 -4.290 -6.849 1.00 98.69 311 VAL A CA 1
ATOM 2466 C C . VAL A 1 311 ? -4.186 -2.821 -6.944 1.00 98.69 311 VAL A C 1
ATOM 2468 O O . VAL A 1 311 ? -3.008 -2.508 -7.138 1.00 98.69 311 VAL A O 1
ATOM 2471 N N . PHE A 1 312 ? -5.166 -1.926 -6.851 1.00 98.75 312 PHE A N 1
ATOM 2472 C CA . PHE A 1 312 ? -4.924 -0.488 -6.781 1.00 98.75 312 PHE A CA 1
ATOM 2473 C C . PHE A 1 312 ? -4.837 -0.031 -5.337 1.00 98.75 312 PHE A C 1
ATOM 2475 O O . PHE A 1 312 ? -5.773 -0.235 -4.560 1.00 98.75 312 PHE A O 1
ATOM 2482 N N . LEU A 1 313 ? -3.718 0.621 -5.030 1.00 98.56 313 LEU A N 1
ATOM 2483 C CA . LEU A 1 313 ? -3.430 1.087 -3.690 1.00 98.56 313 LEU A CA 1
ATOM 2484 C C . LEU A 1 313 ? -4.089 2.424 -3.374 1.00 98.56 313 LEU A C 1
ATOM 2486 O O . LEU A 1 313 ? -4.318 3.262 -4.248 1.00 98.56 313 LEU A O 1
ATOM 2490 N N . HIS A 1 314 ? -4.304 2.639 -2.084 1.00 97.94 314 HIS A N 1
ATOM 2491 C CA . HIS A 1 314 ? -4.602 3.934 -1.480 1.00 97.94 314 HIS A CA 1
ATOM 2492 C C . HIS A 1 314 ? -6.015 4.480 -1.655 1.00 97.94 314 HIS A C 1
ATOM 2494 O O . HIS A 1 314 ? -6.244 5.695 -1.687 1.00 97.94 314 HIS A O 1
ATOM 2500 N N . ALA A 1 315 ? -6.981 3.573 -1.811 1.00 98.00 315 ALA A N 1
ATOM 2501 C CA . ALA A 1 315 ? -8.347 3.858 -2.240 1.00 98.00 315 ALA A CA 1
ATOM 2502 C C . ALA A 1 315 ? -8.399 4.662 -3.548 1.00 98.00 315 ALA A C 1
ATOM 2504 O O . ALA A 1 315 ? -9.405 5.318 -3.826 1.00 98.00 315 ALA A O 1
ATOM 2505 N N . SER A 1 316 ? -7.287 4.701 -4.291 1.00 97.69 316 SER A N 1
ATOM 2506 C CA . SER A 1 316 ? -7.032 5.652 -5.369 1.00 97.69 316 SER A CA 1
ATOM 2507 C C . SER A 1 316 ? -7.381 7.103 -5.020 1.00 97.69 316 SER A C 1
ATOM 2509 O O . SER A 1 316 ? -7.702 7.871 -5.922 1.00 97.69 316 SER A O 1
ATOM 2511 N N . HIS A 1 317 ? -7.378 7.506 -3.743 1.00 97.62 317 HIS A N 1
ATOM 2512 C CA . HIS A 1 317 ? -7.970 8.778 -3.318 1.00 97.62 317 HIS A CA 1
ATOM 2513 C C . HIS A 1 317 ? -7.326 9.975 -4.053 1.00 97.62 317 HIS A C 1
ATOM 2515 O O . HIS A 1 317 ? -6.099 10.051 -4.106 1.00 97.62 317 HIS A O 1
ATOM 2521 N N . PRO A 1 318 ? -8.110 10.925 -4.606 1.00 97.50 318 PRO A N 1
ATOM 2522 C CA . PRO A 1 318 ? -9.558 11.117 -4.444 1.00 97.50 318 PRO A CA 1
ATOM 2523 C C . PRO A 1 318 ? -10.452 10.362 -5.449 1.00 97.50 318 PRO A C 1
ATOM 2525 O O . PRO A 1 318 ? -11.657 10.599 -5.485 1.00 97.50 318 PRO A O 1
ATOM 2528 N N . PHE A 1 319 ? -9.896 9.446 -6.239 1.00 98.06 319 PHE A N 1
ATOM 2529 C CA . PHE A 1 319 ? -10.546 8.740 -7.349 1.00 98.06 319 PHE A CA 1
ATOM 2530 C C . PHE A 1 319 ? -11.160 7.381 -6.963 1.00 98.06 319 PHE A C 1
ATOM 2532 O O . PHE A 1 319 ? -11.154 6.431 -7.748 1.00 98.06 319 PHE A O 1
ATOM 2539 N N . SER A 1 320 ? -11.666 7.240 -5.734 1.00 98.00 320 SER A N 1
ATOM 2540 C CA . SER A 1 320 ? -12.172 5.951 -5.231 1.00 98.00 320 SER A CA 1
ATOM 2541 C C . SER A 1 320 ? -13.350 5.411 -6.052 1.00 98.00 320 SER A C 1
ATOM 2543 O O . SER A 1 320 ? -13.488 4.202 -6.216 1.00 98.00 320 SER A O 1
ATOM 2545 N N . LYS A 1 321 ? -14.182 6.295 -6.618 1.00 97.44 321 LYS A N 1
ATOM 2546 C CA . LYS A 1 321 ? -15.325 5.905 -7.461 1.00 97.44 321 LYS A CA 1
ATOM 2547 C C . LYS A 1 321 ? -14.875 5.414 -8.834 1.00 97.44 321 LYS A C 1
ATOM 2549 O O . LYS A 1 321 ? -15.411 4.440 -9.354 1.00 97.44 321 LYS A O 1
ATOM 2554 N N . GLU A 1 322 ? -13.876 6.064 -9.413 1.00 97.75 322 GLU A N 1
ATOM 2555 C CA . GLU A 1 322 ? -13.240 5.644 -10.655 1.00 97.75 322 GLU A CA 1
ATOM 2556 C C . GLU A 1 322 ? -12.559 4.282 -10.500 1.00 97.75 322 GLU A C 1
ATOM 2558 O O . GLU A 1 322 ? -12.684 3.429 -11.377 1.00 97.75 322 GLU A O 1
ATOM 2563 N N . ALA A 1 323 ? -11.889 4.055 -9.368 1.00 97.62 323 ALA A N 1
ATOM 2564 C CA . ALA A 1 323 ? -11.318 2.754 -9.035 1.00 97.62 323 ALA A CA 1
ATOM 2565 C C . ALA A 1 323 ? -12.411 1.681 -8.915 1.00 97.62 323 ALA A C 1
ATOM 2567 O O . ALA A 1 323 ? -12.288 0.602 -9.487 1.00 97.62 323 ALA A O 1
ATOM 2568 N N . SER A 1 324 ? -13.518 2.016 -8.243 1.00 97.38 324 SER A N 1
ATOM 2569 C CA . SER A 1 324 ? -14.690 1.148 -8.092 1.00 97.38 324 SER A CA 1
ATOM 2570 C C . SER A 1 324 ? -15.308 0.732 -9.430 1.00 97.38 324 SER A C 1
ATOM 2572 O O . SER A 1 324 ? -15.668 -0.429 -9.623 1.00 97.38 324 SER A O 1
ATOM 2574 N N . TYR A 1 325 ? -15.375 1.662 -10.389 1.00 97.12 325 TYR A N 1
ATOM 2575 C CA . TYR A 1 325 ? -15.839 1.388 -11.752 1.00 97.12 325 TYR A CA 1
ATOM 2576 C C . TYR A 1 325 ? -14.979 0.330 -12.465 1.00 97.12 325 TYR A C 1
ATOM 2578 O O . TYR A 1 325 ? -15.499 -0.472 -13.242 1.00 97.12 325 TYR A O 1
ATOM 2586 N N . LEU A 1 326 ? -13.678 0.265 -12.169 1.00 95.50 326 LEU A N 1
ATOM 2587 C CA . LEU A 1 326 ? -12.754 -0.740 -12.700 1.00 95.50 326 LEU A CA 1
ATOM 2588 C C . LEU A 1 326 ? -12.821 -2.059 -11.908 1.00 95.50 326 LEU A C 1
ATOM 2590 O O . LEU A 1 326 ? -11.800 -2.655 -11.585 1.00 95.50 326 LEU A O 1
ATOM 2594 N N . ALA A 1 327 ? -14.030 -2.565 -11.645 1.00 81.31 327 ALA A N 1
ATOM 2595 C CA . ALA A 1 327 ? -14.314 -3.731 -10.795 1.00 81.31 327 ALA A CA 1
ATOM 2596 C C . ALA A 1 327 ? -13.621 -5.057 -11.202 1.00 81.31 327 ALA A C 1
ATOM 2598 O O . ALA A 1 327 ? -13.752 -6.077 -10.514 1.00 81.31 327 ALA A O 1
ATOM 2599 N N . SER A 1 328 ? -12.885 -5.096 -12.320 1.00 85.19 328 SER A N 1
ATOM 2600 C CA . SER A 1 328 ? -11.994 -6.208 -12.659 1.00 85.19 328 SER A CA 1
ATOM 2601 C C . SER A 1 328 ? -10.795 -6.307 -11.707 1.00 85.19 328 SER A C 1
ATOM 2603 O O . SER A 1 328 ? -10.357 -7.431 -11.444 1.00 85.19 328 SER A O 1
ATOM 2605 N N . VAL A 1 329 ? -10.337 -5.197 -11.120 1.00 94.62 329 VAL A N 1
ATOM 2606 C CA . VAL A 1 329 ? -9.193 -5.149 -10.195 1.00 94.62 329 VAL A CA 1
ATOM 2607 C C . VAL A 1 329 ? -9.600 -5.325 -8.730 1.00 94.62 329 VAL A C 1
ATOM 2609 O O . VAL A 1 329 ? -10.760 -5.125 -8.369 1.00 94.62 329 VAL A O 1
ATOM 2612 N N . TYR A 1 330 ? -8.641 -5.708 -7.888 1.00 98.44 330 TYR A N 1
ATOM 2613 C CA . TYR A 1 330 ? -8.770 -5.569 -6.439 1.00 98.44 330 TYR A CA 1
ATOM 2614 C C . TYR A 1 330 ? -8.432 -4.135 -6.013 1.00 98.44 330 TYR A C 1
ATOM 2616 O O . TYR A 1 330 ? -7.726 -3.415 -6.720 1.00 98.44 330 TYR A O 1
ATOM 2624 N N . LEU A 1 331 ? -8.926 -3.722 -4.853 1.00 98.56 331 LEU A N 1
ATOM 2625 C CA . LEU A 1 331 ? -8.779 -2.373 -4.317 1.00 98.56 331 LEU A CA 1
ATOM 2626 C C . LEU A 1 331 ? -8.372 -2.471 -2.848 1.00 98.56 331 LEU A C 1
ATOM 2628 O O . LEU A 1 331 ? -8.971 -3.241 -2.100 1.00 98.56 331 LEU A O 1
ATOM 2632 N N . ASP A 1 332 ? -7.410 -1.672 -2.407 1.00 97.50 332 ASP A N 1
ATOM 2633 C CA . ASP A 1 332 ? -7.212 -1.419 -0.978 1.00 97.50 332 ASP A CA 1
ATOM 2634 C C . ASP A 1 332 ? -7.438 0.045 -0.629 1.00 97.50 332 ASP A C 1
ATOM 2636 O O . ASP A 1 332 ? -7.653 0.891 -1.498 1.00 97.50 332 ASP A O 1
ATOM 2640 N N . PHE A 1 333 ? -7.430 0.337 0.668 1.00 97.94 333 PHE A N 1
ATOM 2641 C CA . PHE A 1 333 ? -7.710 1.664 1.208 1.00 97.94 333 PHE A CA 1
ATOM 2642 C C . PHE A 1 333 ? -6.691 2.150 2.244 1.00 97.94 333 PHE A C 1
ATOM 2644 O O . PHE A 1 333 ? -6.964 3.129 2.951 1.00 97.94 333 PHE A O 1
ATOM 2651 N N . GLY A 1 334 ? -5.516 1.517 2.327 1.00 94.62 334 GLY A N 1
ATOM 2652 C CA . GLY A 1 334 ? -4.416 2.018 3.155 1.00 94.62 334 GLY A CA 1
ATOM 2653 C C . GLY A 1 334 ? -3.970 3.399 2.708 1.00 94.62 334 GLY A C 1
ATOM 2654 O O . GLY A 1 334 ? -4.355 3.875 1.651 1.00 94.62 334 GLY A O 1
ATOM 2655 N N . SER A 1 335 ? -3.181 4.110 3.494 1.00 93.81 335 SER A N 1
ATOM 2656 C CA . SER A 1 335 ? -2.832 5.515 3.245 1.00 93.81 335 SER A CA 1
ATOM 2657 C C . SER A 1 335 ? -3.995 6.495 3.373 1.00 93.81 335 SER A C 1
ATOM 2659 O O . SER A 1 335 ? -3.945 7.368 4.238 1.00 93.81 335 SER A O 1
ATOM 2661 N N . ALA A 1 336 ? -5.068 6.351 2.586 1.00 96.12 336 ALA A N 1
ATOM 2662 C CA . ALA A 1 336 ? -6.313 7.094 2.784 1.00 96.12 336 ALA A CA 1
ATOM 2663 C C . ALA A 1 336 ? -6.815 6.909 4.226 1.00 96.12 336 ALA A C 1
ATOM 2665 O O . ALA A 1 336 ? -7.228 7.872 4.878 1.00 96.12 336 ALA A O 1
ATOM 2666 N N . ILE A 1 337 ? -6.664 5.693 4.751 1.00 96.56 337 ILE A N 1
ATOM 2667 C CA . ILE A 1 337 ? -6.705 5.386 6.177 1.00 96.56 337 ILE A CA 1
ATOM 2668 C C . ILE A 1 337 ? -5.263 5.188 6.681 1.00 96.56 337 ILE A C 1
ATOM 2670 O O . ILE A 1 337 ? -4.542 4.389 6.095 1.00 96.56 337 ILE A O 1
ATOM 2674 N N . PRO A 1 338 ? -4.811 5.880 7.744 1.00 95.19 338 PRO A N 1
ATOM 2675 C CA . PRO A 1 338 ? -5.571 6.785 8.600 1.00 95.19 338 PRO A CA 1
ATOM 2676 C C . PRO A 1 338 ? -5.537 8.256 8.144 1.00 95.19 338 PRO A C 1
ATOM 2678 O O . PRO A 1 338 ? -6.007 9.112 8.885 1.00 95.19 338 PRO A O 1
ATOM 2681 N N . ARG A 1 339 ? -4.960 8.619 6.989 1.00 94.12 339 ARG A N 1
ATOM 2682 C CA . ARG A 1 339 ? -4.548 10.019 6.740 1.00 94.12 339 ARG A CA 1
ATOM 2683 C C . ARG A 1 339 ? -5.682 11.015 6.521 1.00 94.12 339 ARG A C 1
ATOM 2685 O O . ARG A 1 339 ? -5.479 12.206 6.759 1.00 94.12 339 ARG A O 1
ATOM 2692 N N . LEU A 1 340 ? -6.866 10.572 6.109 1.00 96.19 340 LEU A N 1
ATOM 2693 C CA . LEU A 1 340 ? -8.013 11.458 5.915 1.00 96.19 340 LEU A CA 1
ATOM 2694 C C . LEU A 1 340 ? -8.752 11.763 7.238 1.00 96.19 340 LEU A C 1
ATOM 2696 O O . LEU A 1 340 ? -8.562 11.139 8.290 1.00 96.19 340 LEU A O 1
ATOM 2700 N N . SER A 1 341 ? -9.656 12.745 7.191 1.00 96.69 341 SER A N 1
ATOM 2701 C CA . SER A 1 341 ? -10.654 12.923 8.255 1.00 96.69 341 SER A CA 1
ATOM 2702 C C . SER A 1 341 ? -11.535 11.670 8.368 1.00 96.69 341 SER A C 1
ATOM 2704 O O . SER A 1 341 ? -11.663 10.935 7.394 1.00 96.69 341 SER A O 1
ATOM 2706 N N . MET A 1 342 ? -12.191 11.429 9.513 1.00 97.31 342 MET A N 1
ATOM 2707 C CA . MET A 1 342 ? -13.089 10.263 9.661 1.00 97.31 342 MET A CA 1
ATOM 2708 C C . MET A 1 342 ? -14.127 10.190 8.535 1.00 97.31 342 MET A C 1
ATOM 2710 O O . MET A 1 342 ? -14.289 9.151 7.905 1.00 97.31 342 MET A O 1
ATOM 2714 N N . HIS A 1 343 ? -14.759 11.322 8.215 1.00 97.38 343 HIS A N 1
ATOM 2715 C CA . HIS A 1 343 ? -15.694 11.408 7.096 1.00 97.38 343 HIS A CA 1
ATOM 2716 C C . HIS A 1 343 ? -15.016 11.139 5.744 1.00 97.38 343 HIS A C 1
ATOM 2718 O O . HIS A 1 343 ? -15.586 10.460 4.897 1.00 97.38 343 HIS A O 1
ATOM 2724 N N . GLY A 1 344 ? -13.799 11.649 5.527 1.00 98.19 344 GLY A N 1
ATOM 2725 C CA . GLY A 1 344 ? -13.028 11.383 4.312 1.00 98.19 344 GLY A CA 1
ATOM 2726 C C . GLY A 1 344 ? -12.683 9.901 4.145 1.00 98.19 344 GLY A C 1
ATOM 2727 O O . GLY A 1 344 ? -12.845 9.368 3.052 1.00 98.19 344 GLY A O 1
ATOM 2728 N N . MET A 1 345 ? -12.290 9.225 5.228 1.00 98.56 345 MET A N 1
ATOM 2729 C CA . MET A 1 345 ? -12.007 7.787 5.234 1.00 98.56 345 MET A CA 1
ATOM 2730 C C . MET A 1 345 ? -13.262 6.962 4.929 1.00 98.56 345 MET A C 1
ATOM 2732 O O . MET A 1 345 ? -13.235 6.125 4.029 1.00 98.56 345 MET A O 1
ATOM 2736 N N . ILE A 1 346 ? -14.383 7.250 5.604 1.00 98.75 346 ILE A N 1
ATOM 2737 C CA . ILE A 1 346 ? -15.678 6.604 5.328 1.00 98.75 346 ILE A CA 1
ATOM 2738 C C . ILE A 1 346 ? -16.088 6.842 3.873 1.00 98.75 346 ILE A C 1
ATOM 2740 O O . ILE A 1 346 ? -16.443 5.903 3.167 1.00 98.75 346 ILE A O 1
ATOM 2744 N N . SER A 1 347 ? -15.993 8.084 3.391 1.00 98.50 347 SER A N 1
ATOM 2745 C CA . SER A 1 347 ? -16.346 8.431 2.014 1.00 98.50 347 SER A CA 1
ATOM 2746 C C . SER A 1 347 ? -15.473 7.718 0.980 1.00 98.50 347 SER A C 1
ATOM 2748 O O . SER A 1 347 ? -15.985 7.377 -0.084 1.00 98.50 347 SER A O 1
ATOM 2750 N N . ALA A 1 348 ? -14.182 7.514 1.253 1.00 98.44 348 ALA A N 1
ATOM 2751 C CA . ALA A 1 348 ? -13.287 6.798 0.351 1.00 98.44 348 ALA A CA 1
ATOM 2752 C C . ALA A 1 348 ? -13.698 5.323 0.237 1.00 98.44 348 ALA A C 1
ATOM 2754 O O . ALA A 1 348 ? -13.905 4.838 -0.873 1.00 98.44 348 ALA A O 1
ATOM 2755 N N . VAL A 1 349 ? -13.922 4.641 1.367 1.00 98.56 349 VAL A N 1
ATOM 2756 C CA . VAL A 1 349 ? -14.324 3.223 1.378 1.00 98.56 349 VAL A CA 1
ATOM 2757 C C . VAL A 1 349 ? -15.734 3.023 0.807 1.00 98.56 349 VAL A C 1
ATOM 2759 O O . VAL A 1 349 ? -15.922 2.124 -0.010 1.00 98.56 349 VAL A O 1
ATOM 2762 N N . LYS A 1 350 ? -16.703 3.905 1.110 1.00 98.25 350 LYS A N 1
ATOM 2763 C CA . LYS A 1 350 ? -18.009 3.919 0.413 1.00 98.25 350 LYS A CA 1
ATOM 2764 C C . LYS A 1 350 ? -17.844 4.121 -1.096 1.00 98.25 350 LYS A C 1
ATOM 2766 O O . LYS A 1 350 ? -18.541 3.494 -1.887 1.00 98.25 350 LYS A O 1
ATOM 2771 N N . GLY A 1 351 ? -16.909 4.981 -1.502 1.00 98.00 351 GLY A N 1
ATOM 2772 C CA . GLY A 1 351 ? -16.561 5.193 -2.906 1.00 98.00 351 GLY A CA 1
ATOM 2773 C C . GLY A 1 351 ? -16.067 3.916 -3.583 1.00 98.00 351 GLY A C 1
ATOM 2774 O O . GLY A 1 351 ? -16.516 3.615 -4.685 1.00 98.00 351 GLY A O 1
ATOM 2775 N N . LEU A 1 352 ? -15.211 3.138 -2.911 1.00 98.12 352 LEU A N 1
ATOM 2776 C CA . LEU A 1 352 ? -14.757 1.834 -3.407 1.00 98.12 352 LEU A CA 1
ATOM 2777 C C . LEU A 1 352 ? -15.909 0.831 -3.505 1.00 98.12 352 LEU A C 1
ATOM 2779 O O . LEU A 1 352 ? -16.024 0.152 -4.519 1.00 98.12 352 LEU A O 1
ATOM 2783 N N . LEU A 1 353 ? -16.791 0.769 -2.508 1.00 97.56 353 LEU A N 1
ATOM 2784 C CA . LEU A 1 353 ? -17.920 -0.171 -2.474 1.00 97.56 353 LEU A CA 1
ATOM 2785 C C . LEU A 1 353 ? -19.149 0.285 -3.279 1.00 97.56 353 LEU A C 1
ATOM 2787 O O . LEU A 1 353 ? -20.160 -0.402 -3.283 1.00 97.56 353 LEU A O 1
ATOM 2791 N N . THR A 1 354 ? -19.069 1.411 -4.000 1.00 94.38 354 THR A N 1
ATOM 2792 C CA . THR A 1 354 ? -20.185 1.890 -4.837 1.00 94.38 354 THR A CA 1
ATOM 2793 C C . THR A 1 354 ? -20.505 0.919 -5.984 1.00 94.38 354 THR A C 1
ATOM 2795 O O . THR A 1 354 ? -21.667 0.736 -6.329 1.00 94.38 354 THR A O 1
ATOM 2798 N N . LEU A 1 355 ? -19.482 0.321 -6.605 1.00 96.00 355 LEU A N 1
ATOM 2799 C CA . LEU A 1 355 ? -19.607 -0.647 -7.705 1.00 96.00 355 LEU A CA 1
ATOM 2800 C C . LEU A 1 355 ? -18.724 -1.891 -7.524 1.00 96.00 355 LEU A C 1
ATOM 2802 O O . LEU A 1 355 ? -18.998 -2.924 -8.136 1.00 96.00 355 LEU A O 1
ATOM 2806 N N . ALA A 1 356 ? -17.652 -1.807 -6.731 1.00 97.19 356 ALA A N 1
ATOM 2807 C CA . ALA A 1 356 ? -16.728 -2.918 -6.574 1.00 97.19 356 ALA A CA 1
ATOM 2808 C C . ALA A 1 356 ? -17.349 -4.021 -5.704 1.00 97.19 356 ALA A C 1
ATOM 2810 O O . ALA A 1 356 ? -17.939 -3.727 -4.662 1.00 97.19 356 ALA A O 1
ATOM 2811 N N . PRO A 1 357 ? -17.157 -5.299 -6.068 1.00 96.94 357 PRO A N 1
ATOM 2812 C CA . PRO A 1 357 ? -17.506 -6.410 -5.197 1.00 96.94 357 PRO A CA 1
ATOM 2813 C C . PRO A 1 357 ? -16.786 -6.320 -3.843 1.00 96.94 357 PRO A C 1
ATOM 2815 O O . PRO A 1 357 ? -15.575 -6.093 -3.798 1.00 96.94 357 PRO A O 1
ATOM 2818 N N . ILE A 1 358 ? -17.504 -6.583 -2.746 1.00 97.00 358 ILE A N 1
ATOM 2819 C CA . ILE A 1 358 ? -16.953 -6.610 -1.375 1.00 97.00 358 ILE A CA 1
ATOM 2820 C C . ILE A 1 358 ? -15.727 -7.529 -1.284 1.00 97.00 358 ILE A C 1
ATOM 2822 O O . ILE A 1 358 ? -14.721 -7.182 -0.668 1.00 97.00 358 ILE A O 1
ATOM 2826 N N . ASN A 1 359 ? -15.763 -8.676 -1.967 1.00 95.62 359 ASN A N 1
ATOM 2827 C CA . ASN A 1 359 ? -14.672 -9.654 -1.989 1.00 95.62 359 ASN A CA 1
ATOM 2828 C C . ASN A 1 359 ? -13.427 -9.216 -2.794 1.00 95.62 359 ASN A C 1
ATOM 2830 O O . ASN A 1 359 ? -12.497 -10.006 -2.977 1.00 95.62 359 ASN A O 1
ATOM 2834 N N . LYS A 1 360 ? -13.403 -7.974 -3.290 1.00 97.81 360 LYS A N 1
ATOM 2835 C CA . LYS A 1 360 ? -12.258 -7.355 -3.963 1.00 97.81 360 LYS A CA 1
ATOM 2836 C C . LYS A 1 360 ? -11.702 -6.130 -3.242 1.00 97.81 360 LYS A C 1
ATOM 2838 O O . LYS A 1 360 ? -10.691 -5.598 -3.693 1.00 97.81 360 LYS A O 1
ATOM 2843 N N . VAL A 1 361 ? -12.314 -5.699 -2.141 1.00 98.56 361 VAL A N 1
ATOM 2844 C CA . VAL A 1 361 ? -11.833 -4.574 -1.328 1.00 98.56 361 VAL A CA 1
ATOM 2845 C C . VAL A 1 361 ? -11.100 -5.117 -0.104 1.00 98.56 361 VAL A C 1
ATOM 2847 O O . VAL A 1 361 ? -11.655 -5.941 0.614 1.00 98.56 361 VAL A O 1
ATOM 2850 N N . MET A 1 362 ? -9.861 -4.700 0.150 1.00 98.38 362 MET A N 1
ATOM 2851 C CA . MET A 1 362 ? -9.045 -5.248 1.240 1.00 98.38 362 MET A CA 1
ATOM 2852 C C . MET A 1 362 ? -8.344 -4.177 2.077 1.00 98.38 362 MET A C 1
ATOM 2854 O O . MET A 1 362 ? -8.102 -3.062 1.620 1.00 98.38 362 MET A O 1
ATOM 2858 N N . PHE A 1 363 ? -8.006 -4.533 3.311 1.00 98.75 363 PHE A N 1
ATOM 2859 C CA . PHE A 1 363 ? -7.229 -3.688 4.205 1.00 98.75 363 PHE A CA 1
ATOM 2860 C C . PHE A 1 363 ? -5.738 -3.665 3.836 1.00 98.75 363 PHE A C 1
ATOM 2862 O O . PHE A 1 363 ? -5.116 -4.680 3.518 1.00 98.75 363 PHE A O 1
ATOM 2869 N N . SER A 1 364 ? -5.165 -2.475 3.947 1.00 98.38 364 SER A N 1
ATOM 2870 C CA . SER A 1 364 ? -3.736 -2.229 4.096 1.00 98.38 364 SER A CA 1
ATOM 2871 C C . SER A 1 364 ? -3.567 -1.014 5.011 1.00 98.38 364 SER A C 1
ATOM 2873 O O . SER A 1 364 ? -4.487 -0.195 5.127 1.00 98.38 364 SER A O 1
ATOM 2875 N N . SER A 1 365 ? -2.427 -0.881 5.685 1.00 98.00 365 SER A N 1
ATOM 2876 C CA . SER A 1 365 ? -2.136 0.306 6.497 1.00 98.00 365 SER A CA 1
ATOM 2877 C C . SER A 1 365 ? -1.403 1.389 5.708 1.00 98.00 365 SER A C 1
ATOM 2879 O O . SER A 1 365 ? -1.584 2.574 5.994 1.00 98.00 365 SER A O 1
ATOM 2881 N N . ASP A 1 366 ? -0.580 1.005 4.722 1.00 97.56 366 ASP A N 1
ATOM 2882 C CA . ASP A 1 366 ? 0.472 1.869 4.160 1.00 97.56 366 ASP A CA 1
ATOM 2883 C C . ASP A 1 366 ? 1.380 2.469 5.261 1.00 97.56 366 ASP A C 1
ATOM 2885 O O . ASP A 1 366 ? 1.886 3.599 5.169 1.00 97.56 366 ASP A O 1
ATOM 2889 N N . GLY A 1 367 ? 1.520 1.718 6.358 1.00 96.12 367 GLY A N 1
ATOM 2890 C CA . GLY A 1 367 ? 2.343 2.055 7.504 1.00 96.12 367 GLY A CA 1
ATOM 2891 C C . GLY A 1 367 ? 3.810 2.077 7.105 1.00 96.12 367 GLY A C 1
ATOM 2892 O O . GLY A 1 367 ? 4.282 1.210 6.372 1.00 96.12 367 GLY A O 1
ATOM 2893 N N . HIS A 1 368 ? 4.530 3.096 7.553 1.00 93.69 368 HIS A N 1
ATOM 2894 C CA . HIS A 1 368 ? 5.936 3.294 7.233 1.00 93.69 368 HIS A CA 1
ATOM 2895 C C . HIS A 1 368 ? 6.615 4.103 8.323 1.00 93.69 368 HIS A C 1
ATOM 2897 O O . HIS A 1 368 ? 5.946 4.914 8.963 1.00 93.69 368 HIS A O 1
ATOM 2903 N N . THR A 1 369 ? 7.927 3.888 8.481 1.00 94.38 369 THR A N 1
ATOM 2904 C CA . THR A 1 369 ? 8.861 4.553 9.411 1.00 94.38 369 THR A CA 1
ATOM 2905 C C . THR A 1 369 ? 8.499 4.447 10.899 1.00 94.38 369 THR A C 1
ATOM 2907 O O . THR A 1 369 ? 9.324 3.978 11.679 1.00 94.38 369 THR A O 1
ATOM 2910 N N . PHE A 1 370 ? 7.280 4.817 11.286 1.00 96.25 370 PHE A N 1
ATOM 2911 C CA . PHE A 1 370 ? 6.708 4.779 12.630 1.00 96.25 370 PHE A CA 1
ATOM 2912 C C . PHE A 1 370 ? 5.794 3.566 12.824 1.00 96.25 370 PHE A C 1
ATOM 2914 O O . PHE A 1 370 ? 4.825 3.386 12.080 1.00 96.25 370 PHE A O 1
ATOM 2921 N N . SER A 1 371 ? 6.015 2.787 13.881 1.00 97.25 371 SER A N 1
ATOM 2922 C CA . SER A 1 371 ? 5.152 1.650 14.240 1.00 97.25 371 SER A CA 1
ATOM 2923 C C . SER A 1 371 ? 3.715 2.084 14.552 1.00 97.25 371 SER A C 1
ATOM 2925 O O . SER A 1 371 ? 2.763 1.351 14.283 1.00 97.25 371 SER A O 1
ATOM 2927 N N . GLU A 1 372 ? 3.533 3.313 15.040 1.00 98.19 372 GLU A N 1
ATOM 2928 C CA . GLU A 1 372 ? 2.230 3.912 15.322 1.00 98.19 372 GLU A CA 1
ATOM 2929 C C . GLU A 1 372 ? 1.344 4.021 14.074 1.00 98.19 372 GLU A C 1
ATOM 2931 O O . GLU A 1 372 ? 0.120 3.962 14.184 1.00 98.19 372 GLU A O 1
ATOM 2936 N N . THR A 1 373 ? 1.930 4.140 12.876 1.00 97.69 373 THR A N 1
ATOM 2937 C CA . THR A 1 373 ? 1.150 4.248 11.630 1.00 97.69 373 THR A CA 1
ATOM 2938 C C . THR A 1 373 ? 0.385 2.963 11.311 1.00 97.69 373 THR A C 1
ATOM 2940 O O . THR A 1 373 ? -0.746 3.038 10.833 1.00 97.69 373 THR A O 1
ATOM 2943 N N . PHE A 1 374 ? 0.931 1.798 11.671 1.00 98.56 374 PHE A N 1
ATOM 2944 C CA . PHE A 1 374 ? 0.259 0.500 11.551 1.00 98.56 374 PHE A CA 1
ATOM 2945 C C . PHE A 1 374 ? -0.929 0.396 12.510 1.00 98.56 374 PHE A C 1
ATOM 2947 O O . PHE A 1 374 ? -2.030 0.000 12.118 1.00 98.56 374 PHE A O 1
ATOM 2954 N N . TYR A 1 375 ? -0.719 0.805 13.766 1.00 98.75 375 TYR A N 1
ATOM 2955 C CA . TYR A 1 375 ? -1.769 0.843 14.782 1.00 98.75 375 TYR A CA 1
ATOM 2956 C C . TYR A 1 375 ? -2.909 1.780 14.382 1.00 98.75 375 TYR A C 1
ATOM 2958 O O . TYR A 1 375 ? -4.069 1.365 14.372 1.00 98.75 375 TYR A O 1
ATOM 2966 N N . LEU A 1 376 ? -2.589 3.015 13.992 1.00 98.69 376 LEU A N 1
ATOM 2967 C CA . LEU A 1 376 ? -3.584 3.994 13.558 1.00 98.69 376 LEU A CA 1
ATOM 2968 C C . LEU A 1 376 ? -4.325 3.529 12.300 1.00 98.69 376 LEU A C 1
ATOM 2970 O O . LEU A 1 376 ? -5.545 3.688 12.228 1.00 98.69 376 LEU A O 1
ATOM 2974 N N . GLY A 1 377 ? -3.613 2.921 11.344 1.00 98.31 377 GLY A N 1
ATOM 2975 C CA . GLY A 1 377 ? -4.200 2.319 10.147 1.00 98.31 377 GLY A CA 1
ATOM 2976 C C . GLY A 1 377 ? -5.244 1.259 10.493 1.00 98.31 377 GLY A C 1
ATOM 2977 O O . GLY A 1 377 ? -6.395 1.386 10.080 1.00 98.31 377 GLY A O 1
ATOM 2978 N N . SER A 1 378 ? -4.886 0.273 11.321 1.00 98.56 378 SER A N 1
ATOM 2979 C CA . SER A 1 378 ? -5.810 -0.788 11.750 1.00 98.56 378 SER A CA 1
ATOM 2980 C C . SER A 1 378 ? -6.970 -0.250 12.598 1.00 98.56 378 SER A C 1
ATOM 2982 O O . SER A 1 378 ? -8.134 -0.521 12.293 1.00 98.56 378 SER A O 1
ATOM 2984 N N . LYS A 1 379 ? -6.697 0.581 13.618 1.00 98.62 379 LYS A N 1
ATOM 2985 C CA . LYS A 1 379 ? -7.734 1.161 14.494 1.00 98.62 379 LYS A CA 1
ATOM 2986 C C . LYS A 1 379 ? -8.771 1.941 13.689 1.00 98.62 379 LYS A C 1
ATOM 2988 O O . LYS A 1 379 ? -9.972 1.743 13.867 1.00 98.62 379 LYS A O 1
ATOM 2993 N N . ASN A 1 380 ? -8.327 2.825 12.795 1.00 98.62 380 ASN A N 1
ATOM 2994 C CA . ASN A 1 380 ? -9.239 3.634 11.987 1.00 98.62 380 ASN A CA 1
ATOM 2995 C C . ASN A 1 380 ? -9.934 2.800 10.898 1.00 98.62 380 ASN A C 1
ATOM 2997 O O . ASN A 1 380 ? -11.103 3.057 10.618 1.00 98.62 380 ASN A O 1
ATOM 3001 N N . ALA A 1 381 ? -9.280 1.779 10.335 1.00 98.69 381 ALA A N 1
ATOM 3002 C CA . ALA A 1 381 ? -9.910 0.872 9.378 1.00 98.69 381 ALA A CA 1
ATOM 3003 C C . ALA A 1 381 ? -11.089 0.111 9.991 1.00 98.69 381 ALA A C 1
ATOM 3005 O O . ALA A 1 381 ? -12.141 0.044 9.366 1.00 98.69 381 ALA A O 1
ATOM 3006 N N . ARG A 1 382 ? -10.959 -0.400 11.221 1.00 98.69 382 ARG A N 1
ATOM 3007 C CA . ARG A 1 382 ? -12.049 -1.110 11.917 1.00 98.69 382 ARG A CA 1
ATOM 3008 C C . ARG A 1 382 ? -13.277 -0.227 12.108 1.00 98.69 382 ARG A C 1
ATOM 3010 O O . ARG A 1 382 ? -14.389 -0.648 11.804 1.00 98.69 382 ARG A O 1
ATOM 3017 N N . GLU A 1 383 ? -13.067 1.012 12.545 1.00 98.50 383 GLU A N 1
ATOM 3018 C CA . GLU A 1 383 ? -14.151 1.982 12.734 1.00 98.50 383 GLU A CA 1
ATOM 3019 C C . GLU A 1 383 ? -14.825 2.367 11.409 1.00 98.50 383 GLU A C 1
ATOM 3021 O O . GLU A 1 383 ? -16.049 2.489 11.322 1.00 98.50 383 GLU A O 1
ATOM 3026 N N . VAL A 1 384 ? -14.028 2.525 10.350 1.00 98.81 384 VAL A N 1
ATOM 3027 C CA . VAL A 1 384 ? -14.533 2.839 9.011 1.00 98.81 384 VAL A CA 1
ATOM 3028 C C . VAL A 1 384 ? -15.312 1.661 8.431 1.00 98.81 384 VAL A C 1
ATOM 3030 O O . VAL A 1 384 ? -16.430 1.864 7.970 1.00 98.81 384 VAL A O 1
ATOM 3033 N N . VAL A 1 385 ? -14.772 0.442 8.489 1.00 98.81 385 VAL A N 1
ATOM 3034 C CA . VAL A 1 385 ? -15.442 -0.775 8.006 1.00 98.81 385 VAL A CA 1
ATOM 3035 C C . VAL A 1 385 ? -16.754 -0.997 8.758 1.00 98.81 385 VAL A C 1
ATOM 3037 O O . VAL A 1 385 ? -17.775 -1.219 8.114 1.00 98.81 385 VAL A O 1
ATOM 3040 N N . PHE A 1 386 ? -16.767 -0.837 10.086 1.00 98.81 386 PHE A N 1
ATOM 3041 C CA . PHE A 1 386 ? -18.000 -0.882 10.875 1.00 98.81 386 PHE A CA 1
ATOM 3042 C C . PHE A 1 386 ? -19.030 0.131 10.384 1.00 98.81 386 PHE A C 1
ATOM 3044 O O . PHE A 1 386 ? -20.155 -0.242 10.069 1.00 98.81 386 PHE A O 1
ATOM 3051 N N . SER A 1 387 ? -18.640 1.404 10.276 1.00 98.69 387 SER A N 1
ATOM 3052 C CA . SER A 1 387 ? -19.548 2.475 9.856 1.00 98.69 387 SER A CA 1
ATOM 3053 C C . SER A 1 387 ? -20.117 2.233 8.457 1.00 98.69 387 SER A C 1
ATOM 3055 O O . SER A 1 387 ? -21.308 2.420 8.236 1.00 98.69 387 SER A O 1
ATOM 3057 N N . VAL A 1 388 ? -19.276 1.802 7.514 1.00 98.75 388 VAL A N 1
ATOM 3058 C CA . VAL A 1 388 ? -19.679 1.552 6.125 1.00 98.75 388 VAL A CA 1
ATOM 3059 C C . VAL A 1 388 ? -20.651 0.378 6.031 1.00 98.75 388 VAL A C 1
ATOM 3061 O O . VAL A 1 388 ? -21.680 0.505 5.374 1.00 98.75 388 VAL A O 1
ATOM 3064 N N . LEU A 1 389 ? -20.354 -0.737 6.701 1.00 98.75 389 LEU A N 1
ATOM 3065 C CA . LEU A 1 389 ? -21.192 -1.936 6.651 1.00 98.75 389 LEU A CA 1
ATOM 3066 C C . LEU A 1 389 ? -22.484 -1.779 7.461 1.00 98.75 389 LEU A C 1
ATOM 3068 O O . LEU A 1 389 ? -23.529 -2.267 7.037 1.00 98.75 389 LEU A O 1
ATOM 3072 N N . ARG A 1 390 ? -22.440 -1.050 8.582 1.00 98.50 390 ARG A N 1
ATOM 3073 C CA . ARG A 1 390 ? -23.636 -0.649 9.332 1.00 98.50 390 ARG A CA 1
ATOM 3074 C C . ARG A 1 390 ? -24.573 0.170 8.451 1.00 98.50 390 ARG A C 1
ATOM 3076 O O . ARG A 1 390 ? -25.761 -0.122 8.407 1.00 98.50 390 ARG A O 1
ATOM 3083 N N . ASP A 1 391 ? -24.048 1.177 7.754 1.00 98.25 391 ASP A N 1
ATOM 3084 C CA . ASP A 1 391 ? -24.866 2.021 6.880 1.00 98.25 391 ASP A CA 1
ATOM 3085 C C . ASP A 1 391 ? -25.483 1.196 5.736 1.00 98.25 391 ASP A C 1
ATOM 3087 O O . ASP A 1 391 ? -26.676 1.322 5.490 1.00 98.25 391 ASP A O 1
ATOM 3091 N N . ALA A 1 392 ? -24.729 0.268 5.134 1.00 98.19 392 ALA A N 1
ATOM 3092 C CA . ALA A 1 392 ? -25.266 -0.662 4.134 1.00 98.19 392 ALA A CA 1
ATOM 3093 C C . ALA A 1 392 ? -26.402 -1.551 4.687 1.00 98.19 392 ALA A C 1
ATOM 3095 O O . ALA A 1 392 ? -27.365 -1.842 3.981 1.00 98.19 392 ALA A O 1
ATOM 3096 N N . CYS A 1 393 ? -26.337 -1.956 5.962 1.00 98.31 393 CYS A N 1
ATOM 3097 C CA . CYS A 1 393 ? -27.440 -2.677 6.605 1.00 98.31 393 CYS A CA 1
ATOM 3098 C C . CYS A 1 393 ? -28.670 -1.789 6.824 1.00 98.31 393 CYS A C 1
ATOM 3100 O O . CYS A 1 393 ? -29.794 -2.216 6.567 1.00 98.31 393 CYS A O 1
ATOM 3102 N N . ILE A 1 394 ? -28.466 -0.550 7.285 1.00 97.62 394 ILE A N 1
ATOM 3103 C CA . ILE A 1 394 ? -29.543 0.434 7.492 1.00 97.62 394 ILE A CA 1
ATOM 3104 C C . ILE A 1 394 ? -30.257 0.737 6.170 1.00 97.62 394 ILE A C 1
ATOM 3106 O O . ILE A 1 394 ? -31.484 0.825 6.142 1.00 97.62 394 ILE A O 1
ATOM 3110 N N . ASP A 1 395 ? -29.498 0.840 5.080 1.00 96.94 395 ASP A N 1
ATOM 3111 C CA . ASP A 1 395 ? -30.017 1.079 3.732 1.00 96.94 395 ASP A CA 1
ATOM 3112 C C . ASP A 1 395 ? -30.698 -0.172 3.126 1.00 96.94 395 ASP A C 1
ATOM 3114 O O . ASP A 1 395 ? -31.338 -0.088 2.076 1.00 96.94 395 ASP A O 1
ATOM 3118 N N . GLY A 1 396 ? -30.617 -1.328 3.800 1.00 96.88 396 GLY A N 1
ATOM 3119 C CA . GLY A 1 396 ? -31.217 -2.593 3.369 1.00 96.88 396 GLY A CA 1
ATOM 3120 C C . GLY A 1 396 ? -30.434 -3.318 2.271 1.00 96.88 396 GLY A C 1
ATOM 3121 O O . GLY A 1 396 ? -30.988 -4.197 1.610 1.00 96.88 396 GLY A O 1
ATOM 3122 N N . GLU A 1 397 ? -29.168 -2.953 2.059 1.00 96.81 397 GLU A N 1
ATOM 3123 C CA . GLU A 1 397 ? -28.280 -3.564 1.063 1.00 96.81 397 GLU A CA 1
ATOM 3124 C C . GLU A 1 397 ? -27.631 -4.857 1.571 1.00 96.81 397 GLU A C 1
ATOM 3126 O O . GLU A 1 397 ? -27.312 -5.732 0.768 1.00 96.81 397 GLU A O 1
ATOM 3131 N N . LEU A 1 398 ? -27.444 -4.975 2.891 1.00 97.88 398 LEU A N 1
ATOM 3132 C CA . LEU A 1 398 ? -26.885 -6.154 3.556 1.00 97.88 398 LEU A CA 1
ATOM 3133 C C . LEU A 1 398 ? -27.720 -6.556 4.773 1.00 97.88 398 LEU A C 1
ATOM 3135 O O . LEU A 1 398 ? -28.210 -5.717 5.528 1.00 97.88 398 LEU A O 1
ATOM 3139 N N . LEU A 1 399 ? -27.810 -7.857 5.023 1.00 98.00 399 LEU A N 1
ATOM 3140 C CA . LEU A 1 399 ? -28.168 -8.388 6.333 1.00 98.00 399 LEU A CA 1
ATOM 3141 C C . LEU A 1 399 ? -26.978 -8.248 7.295 1.00 98.00 399 LEU A C 1
ATOM 3143 O O . LEU A 1 399 ? -25.819 -8.282 6.883 1.00 98.00 399 LEU A O 1
ATOM 3147 N N . ILE A 1 400 ? -27.243 -8.193 8.603 1.00 98.12 400 ILE A N 1
ATOM 3148 C CA . ILE A 1 400 ? -26.186 -8.089 9.629 1.00 98.12 400 ILE A CA 1
ATOM 3149 C C . ILE A 1 400 ? -25.176 -9.241 9.517 1.00 98.12 400 ILE A C 1
ATOM 3151 O O . ILE A 1 400 ? -23.972 -9.020 9.616 1.00 98.12 400 ILE A O 1
ATOM 3155 N N . LEU A 1 401 ? -25.649 -10.464 9.255 1.00 97.81 401 LEU A N 1
ATOM 3156 C CA . LEU A 1 401 ? -24.778 -11.627 9.060 1.00 97.81 401 LEU A CA 1
ATOM 3157 C C . LEU A 1 401 ? -23.899 -11.493 7.805 1.00 97.81 401 LEU A C 1
ATOM 3159 O O . LEU A 1 401 ? -22.730 -11.869 7.830 1.00 97.81 401 LEU A O 1
ATOM 3163 N N . GLU A 1 402 ? -24.421 -10.904 6.727 1.00 98.50 402 GLU A N 1
ATOM 3164 C CA . GLU A 1 402 ? -23.639 -10.632 5.514 1.00 98.50 402 GLU A CA 1
ATOM 3165 C C . GLU A 1 402 ? -22.595 -9.539 5.767 1.00 98.50 402 GLU A C 1
ATOM 3167 O O . GLU A 1 402 ? -21.460 -9.653 5.308 1.00 98.50 402 GLU A O 1
ATOM 3172 N N . ALA A 1 403 ? -22.933 -8.516 6.557 1.00 98.69 403 ALA A N 1
ATOM 3173 C CA . ALA A 1 403 ? -21.986 -7.497 6.996 1.00 98.69 403 ALA A CA 1
ATOM 3174 C C . ALA A 1 403 ? -20.873 -8.077 7.885 1.00 98.69 403 ALA A C 1
ATOM 3176 O O . ALA A 1 403 ? -19.712 -7.694 7.746 1.00 98.69 403 ALA A O 1
ATOM 3177 N N . VAL A 1 404 ? -21.188 -9.028 8.766 1.00 98.75 404 VAL A N 1
ATOM 3178 C CA . VAL A 1 404 ? -20.185 -9.750 9.568 1.00 98.75 404 VAL A CA 1
ATOM 3179 C C . VAL A 1 404 ? -19.196 -10.487 8.660 1.00 98.75 404 VAL A C 1
ATOM 3181 O O . VAL A 1 404 ? -17.983 -10.348 8.829 1.00 98.75 404 VAL A O 1
ATOM 3184 N N . GLU A 1 405 ? -19.678 -11.209 7.648 1.00 98.62 405 GLU A N 1
ATOM 3185 C CA . GLU A 1 405 ? -18.798 -11.897 6.695 1.00 98.62 405 GLU A CA 1
ATOM 3186 C C . GLU A 1 405 ? -18.014 -10.919 5.808 1.00 98.62 405 GLU A C 1
ATOM 3188 O O . GLU A 1 405 ? -16.814 -11.112 5.591 1.00 98.62 405 GLU A O 1
ATOM 3193 N N . ALA A 1 406 ? -18.637 -9.816 5.383 1.00 98.75 406 ALA A N 1
ATOM 3194 C CA . ALA A 1 406 ? -17.978 -8.739 4.649 1.00 98.75 406 ALA A CA 1
ATOM 3195 C C . ALA A 1 406 ? -16.829 -8.113 5.451 1.00 98.75 406 ALA A C 1
ATOM 3197 O O . ALA A 1 406 ? -15.757 -7.866 4.898 1.00 98.75 406 ALA A O 1
ATOM 3198 N N . ALA A 1 407 ? -17.009 -7.901 6.759 1.00 98.75 407 ALA A N 1
ATOM 3199 C CA . ALA A 1 407 ? -15.951 -7.406 7.633 1.00 98.75 407 ALA A CA 1
ATOM 3200 C C . ALA A 1 407 ? -14.758 -8.373 7.669 1.00 98.75 407 ALA A C 1
ATOM 3202 O O . ALA A 1 407 ? -13.611 -7.935 7.537 1.00 98.75 407 ALA A O 1
ATOM 3203 N N . LYS A 1 408 ? -15.016 -9.685 7.782 1.00 98.62 408 LYS A N 1
ATOM 3204 C CA . LYS A 1 408 ? -13.965 -10.718 7.769 1.00 98.62 408 LYS A CA 1
ATOM 3205 C C . LYS A 1 408 ? -13.229 -10.777 6.430 1.00 98.62 408 LYS A C 1
ATOM 3207 O O . LYS A 1 408 ? -12.006 -10.946 6.390 1.00 98.62 408 LYS A O 1
ATOM 3212 N N . ASP A 1 409 ? -13.963 -10.622 5.335 1.00 98.62 409 ASP A N 1
ATOM 3213 C CA . ASP A 1 409 ? -13.399 -10.578 3.992 1.00 98.62 409 ASP A CA 1
ATOM 3214 C C . ASP A 1 409 ? -12.515 -9.347 3.780 1.00 98.62 409 ASP A C 1
ATOM 3216 O O . ASP A 1 409 ? -11.351 -9.500 3.399 1.00 98.62 409 ASP A O 1
ATOM 3220 N N . ILE A 1 410 ? -13.022 -8.152 4.086 1.00 98.75 410 ILE A N 1
ATOM 3221 C CA . ILE A 1 410 ? -12.307 -6.888 3.877 1.00 98.75 410 ILE A CA 1
ATOM 3222 C C . ILE A 1 410 ? -11.038 -6.812 4.733 1.00 98.75 410 ILE A C 1
ATOM 3224 O O . ILE A 1 410 ? -9.981 -6.416 4.241 1.00 98.75 410 ILE A O 1
ATOM 3228 N N . LEU A 1 411 ? -11.123 -7.189 6.010 1.00 98.75 411 LEU A N 1
ATOM 3229 C CA . LEU A 1 411 ? -10.025 -7.009 6.960 1.00 98.75 411 LEU A CA 1
ATOM 3230 C C . LEU A 1 411 ? -8.949 -8.104 6.879 1.00 98.75 411 LEU A C 1
ATOM 3232 O O . LEU A 1 411 ? -7.831 -7.880 7.341 1.00 98.75 411 LEU A O 1
ATOM 3236 N N . ALA A 1 412 ? -9.253 -9.271 6.299 1.00 98.31 412 ALA A N 1
ATOM 3237 C CA . ALA A 1 412 ? -8.299 -10.380 6.244 1.00 98.31 412 ALA A CA 1
ATOM 3238 C C . ALA A 1 412 ? -8.431 -11.271 5.001 1.00 98.31 412 ALA A C 1
ATOM 3240 O O . ALA A 1 412 ? -7.478 -11.419 4.229 1.00 98.31 412 ALA A O 1
ATOM 3241 N N . ARG A 1 413 ? -9.589 -11.913 4.794 1.00 98.12 413 ARG A N 1
ATOM 3242 C CA . ARG A 1 413 ? -9.666 -13.070 3.881 1.00 98.12 413 ARG A CA 1
ATOM 3243 C C . ARG A 1 413 ? -9.456 -12.700 2.411 1.00 98.12 413 ARG A C 1
ATOM 3245 O O . ARG A 1 413 ? -8.910 -13.517 1.668 1.00 98.12 413 ARG A O 1
ATOM 3252 N N . ASN A 1 414 ? -9.821 -11.488 1.986 1.00 98.31 414 ASN A N 1
ATOM 3253 C CA . ASN A 1 414 ? -9.542 -11.002 0.631 1.00 98.31 414 ASN A CA 1
ATOM 3254 C C . ASN A 1 414 ? -8.037 -10.963 0.352 1.00 98.31 414 ASN A C 1
ATOM 3256 O O . ASN A 1 414 ? -7.601 -11.493 -0.669 1.00 98.31 414 ASN A O 1
ATOM 3260 N N . ALA A 1 415 ? -7.243 -10.416 1.276 1.00 98.19 415 ALA A N 1
ATOM 3261 C CA . ALA A 1 415 ? -5.790 -10.377 1.146 1.00 98.19 415 ALA A CA 1
ATOM 3262 C C . ALA A 1 415 ? -5.185 -11.791 1.181 1.00 98.19 415 ALA A C 1
ATOM 3264 O O . ALA A 1 415 ? -4.361 -12.118 0.329 1.00 98.19 415 ALA A O 1
ATOM 3265 N N . ILE A 1 416 ? -5.648 -12.669 2.080 1.00 97.50 416 ILE A N 1
ATOM 3266 C CA . ILE A 1 416 ? -5.186 -14.071 2.145 1.00 97.50 416 ILE A CA 1
ATOM 3267 C C . ILE A 1 416 ? -5.389 -14.779 0.800 1.00 97.50 416 ILE A C 1
ATOM 3269 O O . ILE A 1 416 ? -4.450 -15.373 0.265 1.00 97.50 416 ILE A O 1
ATOM 3273 N N . ARG A 1 417 ? -6.594 -14.681 0.218 1.00 97.19 417 ARG A N 1
ATOM 3274 C CA . ARG A 1 417 ? -6.916 -15.284 -1.086 1.00 97.19 417 ARG A CA 1
ATOM 3275 C C . ARG A 1 417 ? -6.122 -14.646 -2.223 1.00 97.19 417 ARG A C 1
ATOM 3277 O O . ARG A 1 417 ? -5.609 -15.356 -3.086 1.00 97.19 417 ARG A O 1
ATOM 3284 N N . PHE A 1 418 ? -6.020 -13.319 -2.234 1.00 97.38 418 PHE A N 1
ATOM 3285 C CA . PHE A 1 418 ? -5.358 -12.583 -3.305 1.00 97.38 418 PHE A CA 1
ATOM 3286 C C . PHE A 1 418 ? -3.844 -12.819 -3.317 1.00 97.38 418 PHE A C 1
ATOM 3288 O O . PHE A 1 418 ? -3.281 -13.115 -4.367 1.00 97.38 418 PHE A O 1
ATOM 3295 N N . TYR A 1 419 ? -3.176 -12.775 -2.170 1.00 97.31 419 TYR A N 1
ATOM 3296 C CA . TYR A 1 419 ? -1.727 -12.982 -2.085 1.00 97.31 419 TYR A CA 1
ATOM 3297 C C . TYR A 1 419 ? -1.324 -14.445 -1.880 1.00 97.31 419 TYR A C 1
ATOM 3299 O O . TYR A 1 419 ? -0.136 -14.742 -1.838 1.00 97.31 419 TYR A O 1
ATOM 3307 N N . LYS A 1 420 ? -2.297 -15.365 -1.788 1.00 95.06 420 LYS A N 1
ATOM 3308 C CA . LYS A 1 420 ? -2.078 -16.802 -1.553 1.00 95.06 420 LYS A CA 1
ATOM 3309 C C . LYS A 1 420 ? -1.214 -17.070 -0.316 1.00 95.06 420 LYS A C 1
ATOM 3311 O O . LYS A 1 420 ? -0.325 -17.918 -0.340 1.00 95.06 420 LYS A O 1
ATOM 3316 N N . ILE A 1 421 ? -1.478 -16.340 0.766 1.00 91.44 421 ILE A N 1
ATOM 3317 C CA . ILE A 1 421 ? -0.755 -16.504 2.032 1.00 91.44 421 ILE A CA 1
ATOM 3318 C C . ILE A 1 421 ? -1.132 -17.875 2.611 1.00 91.44 421 ILE A C 1
ATOM 3320 O O . ILE A 1 421 ? -2.301 -18.126 2.908 1.00 91.44 421 ILE A O 1
ATOM 3324 N N . SER A 1 422 ? -0.161 -18.785 2.723 1.00 74.06 422 SER A N 1
ATOM 3325 C CA . SER A 1 422 ? -0.385 -20.147 3.217 1.00 74.06 422 SER A CA 1
ATOM 3326 C C . SER A 1 422 ? -0.815 -20.145 4.687 1.00 74.06 422 SER A C 1
ATOM 3328 O O . SER A 1 422 ? -0.218 -19.470 5.524 1.00 74.06 422 SER A O 1
ATOM 3330 N N . SER A 1 423 ? -1.854 -20.924 4.989 1.00 49.28 423 SER A N 1
ATOM 3331 C CA . SER A 1 423 ? -2.679 -20.920 6.205 1.00 49.28 423 SER A CA 1
ATOM 3332 C C . SER A 1 423 ? -2.012 -21.441 7.490 1.00 49.28 423 SER A C 1
ATOM 3334 O O . SER A 1 423 ? -2.632 -22.192 8.237 1.00 49.28 423 SER A O 1
ATOM 3336 N N . ASN A 1 424 ? -0.784 -21.022 7.804 1.00 46.19 424 ASN A N 1
ATOM 3337 C CA . ASN A 1 424 ? -0.298 -21.093 9.192 1.00 46.19 424 ASN A CA 1
ATOM 3338 C C . ASN A 1 424 ? -0.864 -19.951 10.058 1.00 46.19 424 ASN A C 1
ATOM 3340 O O . ASN A 1 424 ? -0.568 -19.864 11.245 1.00 46.19 424 ASN A O 1
ATOM 3344 N N . ILE A 1 425 ? -1.689 -19.084 9.467 1.00 51.62 425 ILE A N 1
ATOM 3345 C CA . ILE A 1 425 ? -2.454 -18.053 10.159 1.00 51.62 425 ILE A CA 1
ATOM 3346 C C . ILE A 1 425 ? -3.789 -18.680 10.568 1.00 51.62 425 ILE A C 1
ATOM 3348 O O . ILE A 1 425 ? -4.647 -18.938 9.721 1.00 51.62 425 ILE A O 1
ATOM 3352 N N . THR A 1 426 ? -3.958 -18.947 11.862 1.00 37.59 426 THR A N 1
ATOM 3353 C CA . THR A 1 426 ? -5.224 -19.387 12.458 1.00 37.59 426 THR A CA 1
ATOM 3354 C C . THR A 1 426 ? -6.226 -18.239 12.459 1.00 37.59 426 THR A C 1
ATOM 3356 O O . THR A 1 426 ? -6.468 -17.610 13.482 1.00 37.59 426 THR A O 1
ATOM 3359 N N . VAL A 1 427 ? -6.838 -17.968 11.311 1.00 44.00 427 VAL A N 1
ATOM 3360 C CA . VAL A 1 427 ? -8.146 -17.310 11.299 1.00 44.00 427 VAL A CA 1
ATOM 3361 C C . VAL A 1 427 ? -9.161 -18.435 11.487 1.00 44.00 427 VAL A C 1
ATOM 3363 O O . VAL A 1 427 ? -9.100 -19.382 10.699 1.00 44.00 427 VAL A O 1
ATOM 3366 N N . PRO A 1 428 ? -10.048 -18.410 12.500 1.00 37.66 428 PRO A N 1
ATOM 3367 C CA . PRO A 1 428 ? -11.061 -19.445 12.650 1.00 37.66 428 PRO A CA 1
ATOM 3368 C C . PRO A 1 428 ? -11.890 -19.515 11.364 1.00 37.66 428 PRO A C 1
ATOM 3370 O O . PRO A 1 428 ? -12.670 -18.620 11.029 1.00 37.66 428 PRO A O 1
ATOM 3373 N N . TYR A 1 429 ? -11.620 -20.559 10.589 1.00 37.12 429 TYR A N 1
ATOM 3374 C CA . TYR A 1 429 ? -12.357 -20.919 9.398 1.00 37.12 429 TYR A CA 1
ATOM 3375 C C . TYR A 1 429 ? -13.492 -21.808 9.887 1.00 37.12 429 TYR A C 1
ATOM 3377 O O . TYR A 1 429 ? -13.298 -23.001 10.102 1.00 37.12 429 TYR A O 1
ATOM 3385 N N . GLU A 1 430 ? -14.655 -21.220 10.156 1.00 38.62 430 GLU A N 1
ATOM 3386 C CA . GLU A 1 430 ? -15.872 -22.020 10.258 1.00 38.62 430 GLU A CA 1
ATOM 3387 C C . GLU A 1 430 ? -16.230 -22.469 8.839 1.00 38.62 430 GLU A C 1
ATOM 3389 O O . GLU A 1 430 ? -16.428 -21.648 7.940 1.00 38.62 430 GLU A O 1
ATOM 3394 N N . GLU A 1 431 ? -16.198 -23.782 8.618 1.00 35.09 431 GLU A N 1
ATOM 3395 C CA . GLU A 1 431 ? -16.530 -24.405 7.343 1.00 35.09 431 GLU A CA 1
ATOM 3396 C C . GLU A 1 431 ? -17.947 -24.013 6.894 1.00 35.09 431 GLU A C 1
ATOM 3398 O O . GLU A 1 431 ? -18.921 -24.228 7.604 1.00 35.09 431 GLU A O 1
ATOM 3403 N N . ASN A 1 432 ? -18.031 -23.471 5.676 1.00 33.34 432 ASN A N 1
ATOM 3404 C CA . ASN A 1 432 ? -19.154 -23.558 4.742 1.00 33.34 432 ASN A CA 1
ATOM 3405 C C . ASN A 1 432 ? -20.575 -23.564 5.340 1.00 33.34 432 ASN A C 1
ATOM 3407 O O . ASN A 1 432 ? -21.215 -24.612 5.437 1.00 33.34 432 ASN A O 1
ATOM 3411 N N . TYR A 1 433 ? -21.165 -22.378 5.506 1.00 32.19 433 TYR A N 1
ATOM 3412 C CA . TYR A 1 433 ? -22.587 -22.249 5.193 1.00 32.19 433 TYR A CA 1
ATOM 3413 C C . TYR A 1 433 ? -22.721 -22.300 3.671 1.00 32.19 433 TYR A C 1
ATOM 3415 O O . TYR A 1 433 ? -22.425 -21.334 2.964 1.00 32.19 433 TYR A O 1
ATOM 3423 N N . HIS A 1 434 ? -23.127 -23.458 3.149 1.00 29.55 434 HIS A N 1
ATOM 3424 C CA . HIS A 1 434 ? -23.730 -23.509 1.826 1.00 29.55 434 HIS A CA 1
ATOM 3425 C C . HIS A 1 434 ? -24.854 -22.469 1.804 1.00 29.55 434 HIS A C 1
ATOM 3427 O O . HIS A 1 434 ? -25.783 -22.539 2.607 1.00 29.55 434 HIS A O 1
ATOM 3433 N N . TYR A 1 435 ? -24.764 -21.496 0.895 1.00 31.31 435 TYR A N 1
ATOM 3434 C CA . TYR A 1 435 ? -25.901 -20.663 0.523 1.00 31.31 435 TYR A CA 1
ATOM 3435 C C . TYR A 1 435 ? -26.916 -21.554 -0.201 1.00 31.31 435 TYR A C 1
ATOM 3437 O O . TYR A 1 435 ? -27.066 -21.491 -1.424 1.00 31.31 435 TYR A O 1
ATOM 3445 N N . ASP A 1 436 ? -27.612 -22.403 0.550 1.00 26.97 436 ASP A N 1
ATOM 3446 C CA . ASP A 1 436 ? -28.900 -22.900 0.114 1.00 26.97 436 ASP A CA 1
ATOM 3447 C C . ASP A 1 436 ? -29.777 -21.663 0.004 1.00 26.97 436 ASP A C 1
ATOM 3449 O O . ASP A 1 436 ? -30.161 -21.029 0.986 1.00 26.97 436 ASP A O 1
ATOM 3453 N N . THR A 1 437 ? -30.013 -21.254 -1.237 1.00 26.78 437 THR A N 1
ATOM 3454 C CA . THR A 1 437 ? -30.974 -20.214 -1.559 1.00 26.78 437 THR A CA 1
ATOM 3455 C C . THR A 1 437 ? -32.336 -20.732 -1.103 1.00 26.78 437 THR A C 1
ATOM 3457 O O . THR A 1 437 ? -33.043 -21.397 -1.860 1.00 26.78 437 THR A O 1
ATOM 3460 N N . ILE A 1 438 ? -32.709 -20.468 0.150 1.00 26.02 438 ILE A N 1
ATOM 3461 C CA . ILE A 1 438 ? -34.066 -20.691 0.631 1.00 26.02 438 ILE A CA 1
ATOM 3462 C C . ILE A 1 438 ? -34.913 -19.619 -0.047 1.00 26.02 438 ILE A C 1
ATOM 3464 O O . ILE A 1 438 ? -35.112 -18.517 0.461 1.00 26.02 438 ILE A O 1
ATOM 3468 N N . ILE A 1 439 ? -35.413 -19.935 -1.241 1.00 25.53 439 ILE A N 1
ATOM 3469 C CA . ILE A 1 439 ? -36.530 -19.201 -1.817 1.00 25.53 439 ILE A CA 1
ATOM 3470 C C . ILE A 1 439 ? -37.726 -19.506 -0.911 1.00 25.53 439 ILE A C 1
ATOM 3472 O O . ILE A 1 439 ? -38.413 -20.512 -1.088 1.00 25.53 439 ILE A O 1
ATOM 3476 N N . LEU A 1 440 ? -37.982 -18.638 0.069 1.00 24.28 440 LEU A N 1
ATOM 3477 C CA . LEU A 1 440 ? -39.268 -18.579 0.756 1.00 24.28 440 LEU A CA 1
ATOM 3478 C C . LEU A 1 440 ? -40.314 -18.116 -0.263 1.00 24.28 440 LEU A C 1
ATOM 3480 O O . LEU A 1 440 ? -40.684 -16.945 -0.338 1.00 24.28 440 LEU A O 1
ATOM 3484 N N . VAL A 1 441 ? -40.798 -19.046 -1.087 1.00 25.69 441 VAL A N 1
ATOM 3485 C CA . VAL A 1 441 ? -42.038 -18.832 -1.825 1.00 25.69 441 VAL A CA 1
ATOM 3486 C C . VAL A 1 441 ? -43.142 -18.861 -0.777 1.00 25.69 441 VAL A C 1
ATOM 3488 O O . VAL A 1 441 ? -43.547 -19.925 -0.312 1.00 25.69 441 VAL A O 1
ATOM 3491 N N . ASN A 1 442 ? -43.619 -17.682 -0.385 1.00 24.25 442 ASN A N 1
ATOM 3492 C CA . ASN A 1 442 ? -44.819 -17.541 0.425 1.00 24.25 442 ASN A CA 1
ATOM 3493 C C . ASN A 1 442 ? -46.030 -17.992 -0.411 1.00 24.25 442 ASN A C 1
ATOM 3495 O O . ASN A 1 442 ? -46.723 -17.192 -1.043 1.00 24.25 442 ASN A O 1
ATOM 3499 N N . LEU A 1 443 ? -46.244 -19.307 -0.485 1.00 27.66 443 LEU A N 1
ATOM 3500 C CA . LEU A 1 443 ? -47.446 -19.899 -1.050 1.00 27.66 443 LEU A CA 1
ATOM 3501 C C . LEU A 1 443 ? -48.534 -19.861 0.016 1.00 27.66 443 LEU A C 1
ATOM 3503 O O . LEU A 1 443 ? -48.809 -20.843 0.703 1.00 27.66 443 LEU A O 1
ATOM 3507 N N . ASN A 1 444 ? -49.217 -18.722 0.096 1.00 28.56 444 ASN A N 1
ATOM 3508 C CA . ASN A 1 444 ? -50.573 -18.689 0.621 1.00 28.56 444 ASN A CA 1
ATOM 3509 C C . ASN A 1 444 ? -51.499 -19.433 -0.354 1.00 28.56 444 ASN A C 1
ATOM 3511 O O . ASN A 1 444 ? -52.228 -18.839 -1.148 1.00 28.56 444 ASN A O 1
ATOM 3515 N N . SER A 1 445 ? -51.477 -20.762 -0.294 1.00 29.91 445 SER A N 1
ATOM 3516 C CA . SER A 1 445 ? -52.523 -21.602 -0.863 1.00 29.91 445 SER A CA 1
ATOM 3517 C C . SER A 1 445 ? -52.889 -22.693 0.132 1.00 29.91 445 SER A C 1
ATOM 3519 O O . SER A 1 445 ? -52.164 -23.667 0.328 1.00 29.91 445 SER A O 1
ATOM 3521 N N . ARG A 1 446 ? -54.059 -22.525 0.752 1.00 33.91 446 ARG A N 1
ATOM 3522 C CA . ARG A 1 446 ? -54.792 -23.598 1.422 1.00 33.91 446 ARG A CA 1
ATOM 3523 C C . ARG A 1 446 ? -54.932 -24.790 0.467 1.00 33.91 446 ARG A C 1
ATOM 3525 O O . ARG A 1 446 ? -55.737 -24.697 -0.450 1.00 33.91 446 ARG A O 1
ATOM 3532 N N . SER A 1 447 ? -54.220 -25.890 0.719 1.00 31.20 447 SER A N 1
ATOM 3533 C CA . SER A 1 447 ? -54.747 -27.263 0.607 1.00 31.20 447 SER A CA 1
ATOM 3534 C C . SER A 1 447 ? -53.664 -28.333 0.806 1.00 31.20 447 SER A C 1
ATOM 3536 O O . SER A 1 447 ? -52.707 -28.394 0.046 1.00 31.20 447 SER A O 1
ATOM 3538 N N . ASN A 1 448 ? -53.942 -29.240 1.746 1.00 29.44 448 ASN A N 1
ATOM 3539 C CA . ASN A 1 448 ? -53.622 -30.674 1.750 1.00 29.44 448 ASN A CA 1
ATOM 3540 C C . ASN A 1 448 ? -52.155 -31.154 1.795 1.00 29.44 448 ASN A C 1
ATOM 3542 O O . ASN A 1 448 ? -51.513 -31.386 0.780 1.00 29.44 448 ASN A O 1
ATOM 3546 N N . ASN A 1 449 ? -51.726 -31.469 3.022 1.00 35.75 449 ASN A N 1
ATOM 3547 C CA . ASN A 1 449 ? -51.203 -32.767 3.480 1.00 35.75 449 ASN A CA 1
ATOM 3548 C C . ASN A 1 449 ? -50.481 -33.663 2.439 1.00 35.75 449 ASN A C 1
ATOM 3550 O O . ASN A 1 449 ? -51.151 -34.362 1.677 1.00 35.75 449 ASN A O 1
ATOM 3554 N N . ARG A 1 450 ? -49.139 -33.745 2.503 1.00 29.41 450 ARG A N 1
ATOM 3555 C CA . ARG A 1 450 ? -48.335 -34.969 2.264 1.00 29.41 450 ARG A CA 1
ATOM 3556 C C . ARG A 1 450 ? -46.860 -34.771 2.666 1.00 29.41 450 ARG A C 1
ATOM 3558 O O . ARG A 1 450 ? -46.304 -33.697 2.491 1.00 29.41 450 ARG A O 1
ATOM 3565 N N . ARG A 1 451 ? -46.293 -35.837 3.247 1.00 27.41 451 ARG A N 1
ATOM 3566 C CA . ARG A 1 451 ? -44.950 -35.998 3.840 1.00 27.41 451 ARG A CA 1
ATOM 3567 C C . ARG A 1 451 ? -43.790 -35.605 2.911 1.00 27.41 451 ARG A C 1
ATOM 3569 O O . ARG A 1 451 ? -43.819 -35.939 1.732 1.00 27.41 451 ARG A O 1
ATOM 3576 N N . LEU A 1 452 ? -42.757 -35.003 3.505 1.00 24.45 452 LEU A N 1
ATOM 3577 C CA . LEU A 1 452 ? -41.394 -34.880 2.975 1.00 24.45 452 LEU A CA 1
ATOM 3578 C C . LEU A 1 452 ? -40.604 -36.161 3.306 1.00 24.45 452 LEU A C 1
ATOM 3580 O O . LEU A 1 452 ? -40.626 -36.596 4.456 1.00 24.45 452 LEU A O 1
ATOM 3584 N N . GLU A 1 453 ? -39.913 -36.739 2.324 1.00 27.05 453 GLU A N 1
ATOM 3585 C CA . GLU A 1 453 ? -38.827 -37.709 2.533 1.00 27.05 453 GLU A CA 1
ATOM 3586 C C . GLU A 1 453 ? -37.513 -37.075 2.052 1.00 27.05 453 GLU A C 1
ATOM 3588 O O . GLU A 1 453 ? -37.435 -36.562 0.935 1.00 27.05 453 GLU A O 1
ATOM 3593 N N . GLU A 1 454 ? -36.507 -37.075 2.930 1.00 25.16 454 GLU A N 1
ATOM 3594 C CA . GLU A 1 454 ? -35.125 -36.659 2.670 1.00 25.16 454 GLU A CA 1
ATOM 3595 C C . GLU A 1 454 ? -34.395 -37.698 1.806 1.00 25.16 454 GLU A C 1
ATOM 3597 O O . GLU A 1 454 ? -34.439 -38.894 2.098 1.00 25.16 454 GLU A O 1
ATOM 3602 N N . VAL A 1 455 ? -33.639 -37.246 0.803 1.00 25.64 455 VAL A N 1
ATOM 3603 C CA . VAL A 1 455 ? -32.630 -38.068 0.117 1.00 25.64 455 VAL A CA 1
ATOM 3604 C C . VAL A 1 455 ? -31.250 -37.523 0.483 1.00 25.64 455 VAL A C 1
ATOM 3606 O O . VAL A 1 455 ? -30.900 -36.408 0.107 1.00 25.64 455 VAL A O 1
ATOM 3609 N N . LYS A 1 456 ? -30.483 -38.317 1.239 1.00 25.47 456 LYS A N 1
ATOM 3610 C CA . LYS A 1 456 ? -29.054 -38.111 1.524 1.00 25.47 456 LYS A CA 1
ATOM 3611 C C . LYS A 1 456 ? -28.221 -38.760 0.416 1.00 25.47 456 LYS A C 1
ATOM 3613 O O . LYS A 1 456 ? -28.379 -39.956 0.180 1.00 25.47 456 LYS A O 1
ATOM 3618 N N . GLU A 1 457 ? -27.299 -38.022 -0.199 1.00 28.33 457 GLU A N 1
ATOM 3619 C CA . GLU A 1 457 ? -26.229 -38.599 -1.025 1.00 28.33 457 GLU A CA 1
ATOM 3620 C C . GLU A 1 457 ? -24.893 -38.551 -0.271 1.00 28.33 457 GLU A C 1
ATOM 3622 O O . GLU A 1 457 ? -24.447 -37.500 0.181 1.00 28.33 457 GLU A O 1
ATOM 3627 N N . ASN A 1 458 ? -24.293 -39.734 -0.113 1.00 26.06 458 ASN A N 1
ATOM 3628 C CA . ASN A 1 458 ? -22.989 -39.984 0.495 1.00 26.06 458 ASN A CA 1
ATOM 3629 C C . ASN A 1 458 ? -21.875 -39.956 -0.563 1.00 26.06 458 ASN A C 1
ATOM 3631 O O . ASN A 1 458 ? -22.068 -40.353 -1.712 1.00 26.06 458 ASN A O 1
ATOM 3635 N N . GLU A 1 459 ? -20.685 -39.571 -0.112 1.00 31.59 459 GLU A N 1
ATOM 3636 C CA . GLU A 1 459 ? -19.411 -39.563 -0.833 1.00 31.59 459 GLU A CA 1
ATOM 3637 C C . GLU A 1 459 ? -19.016 -40.917 -1.460 1.00 31.59 459 GLU A C 1
ATOM 3639 O O . GLU A 1 459 ? -19.231 -41.984 -0.883 1.00 31.59 459 GLU A O 1
ATOM 3644 N N . GLY A 1 460 ? -18.313 -40.880 -2.603 1.00 26.08 460 GLY A N 1
ATOM 3645 C CA . GLY A 1 460 ? -17.659 -42.069 -3.159 1.00 26.08 460 GLY A CA 1
ATOM 3646 C C . GLY A 1 460 ? -16.849 -41.832 -4.438 1.00 26.08 460 GLY A C 1
ATOM 3647 O O . GLY A 1 460 ? -17.402 -41.624 -5.512 1.00 26.08 460 GLY A O 1
ATOM 3648 N N . ARG A 1 461 ? -15.517 -41.919 -4.315 1.00 25.66 461 ARG A N 1
ATOM 3649 C CA . ARG A 1 461 ? -14.494 -41.921 -5.384 1.00 25.66 461 ARG A CA 1
ATOM 3650 C C . ARG A 1 461 ? -14.844 -42.814 -6.584 1.00 25.66 461 ARG A C 1
ATOM 3652 O O . ARG A 1 461 ? -15.228 -43.964 -6.395 1.00 25.66 461 ARG A O 1
ATOM 3659 N N . LEU A 1 462 ? -14.477 -42.381 -7.798 1.00 24.11 462 LEU A N 1
ATOM 3660 C CA . LEU A 1 462 ? -14.302 -43.291 -8.938 1.00 24.11 462 LEU A CA 1
ATOM 3661 C C . LEU A 1 462 ? -13.032 -42.996 -9.750 1.00 24.11 462 LEU A C 1
ATOM 3663 O O . LEU A 1 462 ? -12.830 -41.933 -10.329 1.00 24.11 462 LEU A O 1
ATOM 3667 N N . VAL A 1 463 ? -12.172 -44.013 -9.738 1.00 24.61 463 VAL A N 1
ATOM 3668 C CA . VAL A 1 463 ? -10.910 -44.192 -10.457 1.00 24.61 463 VAL A CA 1
ATOM 3669 C C . VAL A 1 463 ? -11.205 -44.535 -11.922 1.00 24.61 463 VAL A C 1
ATOM 3671 O O . VAL A 1 463 ? -12.009 -45.421 -12.199 1.00 24.61 463 VAL A O 1
ATOM 3674 N N . CYS A 1 464 ? -10.525 -43.886 -12.871 1.00 23.69 464 CYS A N 1
ATOM 3675 C CA . CYS A 1 464 ? -10.649 -44.187 -14.301 1.00 23.69 464 CYS A CA 1
ATOM 3676 C C . CYS A 1 464 ? -9.632 -45.249 -14.762 1.00 23.69 464 CYS A C 1
ATOM 3678 O O . CYS A 1 464 ? -8.423 -45.020 -14.717 1.00 23.69 464 CYS A O 1
ATOM 3680 N N . ARG A 1 465 ? -10.117 -46.374 -15.308 1.00 24.11 465 ARG A N 1
ATOM 3681 C CA . ARG A 1 465 ? -9.367 -47.271 -16.209 1.00 24.11 465 ARG A CA 1
ATOM 3682 C C . ARG A 1 465 ? -10.294 -47.851 -17.289 1.00 24.11 465 ARG A C 1
ATOM 3684 O O . ARG A 1 465 ? -11.264 -48.516 -16.962 1.00 24.11 465 ARG A O 1
ATOM 3691 N N . GLY A 1 466 ? -9.902 -47.683 -18.557 1.00 23.19 466 GLY A N 1
ATOM 3692 C CA . GLY A 1 466 ? -10.020 -48.730 -19.586 1.00 23.19 466 GLY A CA 1
ATOM 3693 C C . GLY A 1 466 ? -11.280 -48.823 -20.468 1.00 23.19 466 GLY A C 1
ATOM 3694 O O . GLY A 1 466 ? -12.204 -49.550 -20.152 1.00 23.19 466 GLY A O 1
ATOM 3695 N N . ALA A 1 467 ? -11.162 -48.254 -21.676 1.00 25.06 467 ALA A N 1
ATOM 3696 C CA . ALA A 1 467 ? -11.479 -48.856 -22.988 1.00 25.06 467 ALA A CA 1
ATOM 3697 C C . ALA A 1 467 ? -12.937 -49.106 -23.492 1.00 25.06 467 ALA A C 1
ATOM 3699 O O . ALA A 1 467 ? -13.600 -50.066 -23.132 1.00 25.06 467 ALA A O 1
ATOM 3700 N N . ARG A 1 468 ? -13.238 -48.356 -24.576 1.00 25.98 468 ARG A N 1
ATOM 3701 C CA . ARG A 1 468 ? -13.903 -48.707 -25.866 1.00 25.98 468 ARG A CA 1
ATOM 3702 C C . ARG A 1 468 ? -15.446 -48.830 -25.985 1.00 25.98 468 ARG A C 1
ATOM 3704 O O . ARG A 1 468 ? -16.028 -49.866 -25.722 1.00 25.98 468 ARG A O 1
ATOM 3711 N N . ARG A 1 469 ? -15.985 -47.791 -26.661 1.00 26.03 469 ARG A N 1
ATOM 3712 C CA . ARG A 1 469 ? -17.032 -47.718 -27.724 1.00 26.03 469 ARG A CA 1
ATOM 3713 C C . ARG A 1 469 ? -18.426 -48.330 -27.468 1.00 26.03 469 ARG A C 1
ATOM 3715 O O . ARG A 1 469 ? -18.592 -49.532 -27.604 1.00 26.03 469 ARG A O 1
ATOM 3722 N N . CYS A 1 470 ? -19.458 -47.475 -27.386 1.00 23.12 470 CYS A N 1
ATOM 3723 C CA . CYS A 1 470 ? -20.355 -47.151 -28.518 1.00 23.12 470 CYS A CA 1
ATOM 3724 C C . CYS A 1 470 ? -21.419 -46.076 -28.174 1.00 23.12 470 CYS A C 1
ATOM 3726 O O . CYS A 1 470 ? -21.870 -45.963 -27.044 1.00 23.12 470 CYS A O 1
ATOM 3728 N N . TYR A 1 471 ? -21.748 -45.294 -29.208 1.00 26.70 471 TYR A N 1
ATOM 3729 C CA . TYR A 1 471 ? -22.765 -44.252 -29.434 1.00 26.70 471 TYR A CA 1
ATOM 3730 C C . TYR A 1 471 ? -23.907 -44.004 -28.424 1.00 26.70 471 TYR A C 1
ATOM 3732 O O . TYR A 1 471 ? -24.690 -44.892 -28.111 1.00 26.70 471 TYR A O 1
ATOM 3740 N N . GLY A 1 472 ? -24.113 -42.719 -28.098 1.00 25.06 472 GLY A N 1
ATOM 3741 C CA . GLY A 1 472 ? -25.351 -42.187 -27.520 1.00 25.06 472 GLY A CA 1
ATOM 3742 C C . GLY A 1 472 ? -25.300 -40.665 -27.348 1.00 25.06 472 GLY A C 1
ATOM 3743 O O . GLY A 1 472 ? -24.625 -40.153 -26.463 1.00 25.06 472 GLY A O 1
ATOM 3744 N N . THR A 1 473 ? -25.994 -39.924 -28.211 1.00 26.28 473 THR A N 1
ATOM 3745 C CA . THR A 1 473 ? -26.207 -38.472 -28.102 1.00 26.28 473 THR A CA 1
ATOM 3746 C C . THR A 1 473 ? -26.992 -38.130 -26.830 1.00 26.28 473 THR A C 1
ATOM 3748 O O . THR A 1 473 ? -28.184 -38.429 -26.753 1.00 26.28 473 THR A O 1
ATOM 3751 N N . ALA A 1 474 ? -26.364 -37.464 -25.858 1.00 28.14 474 ALA A N 1
ATOM 3752 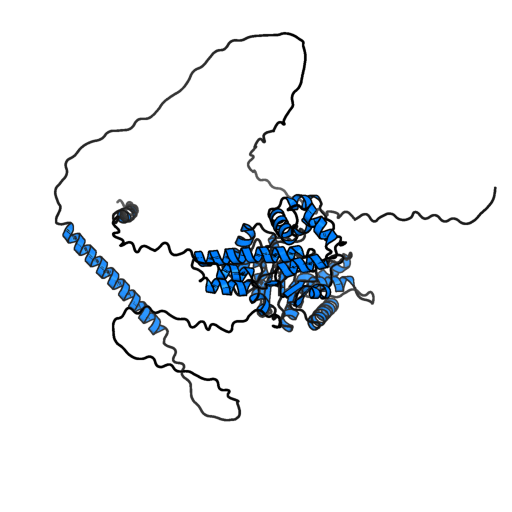C CA . ALA A 1 474 ? -27.060 -36.902 -24.702 1.00 28.14 474 ALA A CA 1
ATOM 3753 C C . ALA A 1 474 ? -27.693 -35.550 -25.075 1.00 28.14 474 ALA A C 1
ATOM 3755 O O . ALA A 1 474 ? -27.017 -34.530 -25.214 1.00 28.14 474 ALA A O 1
ATOM 3756 N N . LYS A 1 475 ? -29.016 -35.565 -25.273 1.00 24.41 475 LYS A N 1
ATOM 3757 C CA . LYS A 1 475 ? -29.863 -34.372 -25.369 1.00 24.41 475 LYS A CA 1
ATOM 3758 C C . LYS A 1 475 ? -29.915 -33.686 -24.004 1.00 24.41 475 LYS A C 1
ATOM 3760 O O . LYS A 1 475 ? -30.521 -34.209 -23.075 1.00 24.41 475 LYS A O 1
ATOM 3765 N N . TRP A 1 476 ? -29.351 -32.488 -23.917 1.00 28.02 476 TRP A N 1
ATOM 3766 C CA . TRP A 1 476 ? -29.694 -31.535 -22.868 1.00 28.02 476 TRP A CA 1
ATOM 3767 C C . TRP A 1 476 ? -31.083 -30.969 -23.173 1.00 28.02 476 TRP A C 1
ATOM 3769 O O . TRP A 1 476 ? -31.291 -30.348 -24.218 1.00 28.02 476 TRP A O 1
ATOM 3779 N N . TYR A 1 477 ? -32.051 -31.202 -22.287 1.00 29.53 477 TYR A N 1
ATOM 3780 C CA . TYR A 1 477 ? -33.345 -30.525 -22.340 1.00 29.53 477 TYR A CA 1
ATOM 3781 C C . TYR A 1 477 ? -33.150 -29.059 -21.938 1.00 29.53 477 TYR A C 1
ATOM 3783 O O . TYR A 1 477 ? -33.313 -28.683 -20.782 1.00 29.53 477 TYR A O 1
ATOM 3791 N N . ALA A 1 478 ? -32.795 -28.217 -22.907 1.00 36.22 478 ALA A N 1
ATOM 3792 C CA . ALA A 1 478 ? -32.991 -26.783 -22.789 1.00 36.22 478 ALA A CA 1
ATOM 3793 C C . ALA A 1 478 ? -34.502 -26.515 -22.815 1.00 36.22 478 ALA A C 1
ATOM 3795 O O . ALA A 1 478 ? -35.168 -26.742 -23.829 1.00 36.22 478 ALA A O 1
ATOM 3796 N N . LEU A 1 479 ? -35.057 -26.046 -21.697 1.00 39.47 479 LEU A N 1
ATOM 3797 C CA . LEU A 1 479 ? -36.398 -25.473 -21.684 1.00 39.47 479 LEU A CA 1
ATOM 3798 C C . LEU A 1 479 ? -36.404 -24.314 -22.705 1.00 39.47 479 LEU A C 1
ATOM 3800 O O . LEU A 1 479 ? -35.566 -23.417 -22.586 1.00 39.47 479 LEU A O 1
ATOM 3804 N N . PRO A 1 480 ? -37.274 -24.297 -23.732 1.00 41.97 480 PRO A N 1
ATOM 3805 C CA . PRO A 1 480 ? -37.196 -23.266 -24.756 1.00 41.97 480 PRO A CA 1
ATOM 3806 C C . PRO A 1 480 ? -37.455 -21.901 -24.120 1.00 41.97 480 PRO A C 1
ATOM 3808 O O . PRO A 1 480 ? -38.519 -21.686 -23.545 1.00 41.97 480 PRO A O 1
ATOM 3811 N N . PHE A 1 481 ? -36.527 -20.959 -24.280 1.00 42.06 481 PHE A N 1
ATOM 3812 C CA . PHE A 1 481 ? -36.645 -19.555 -23.854 1.00 42.06 481 PHE A CA 1
ATOM 3813 C C . PHE A 1 481 ? -38.014 -18.933 -24.225 1.00 42.06 481 PHE A C 1
ATOM 3815 O O . PHE A 1 481 ? -38.582 -18.138 -23.480 1.00 42.06 481 PHE A O 1
ATOM 3822 N N . ARG A 1 482 ? -38.623 -19.398 -25.328 1.00 40.66 482 ARG A N 1
ATOM 3823 C CA . ARG A 1 482 ? -39.996 -19.064 -25.747 1.00 40.66 482 ARG A CA 1
ATOM 3824 C C . ARG A 1 482 ? -41.082 -19.377 -24.710 1.00 40.66 482 ARG A C 1
ATOM 3826 O O . ARG A 1 482 ? -42.021 -18.599 -24.608 1.00 40.66 482 ARG A O 1
ATOM 3833 N N . LEU A 1 483 ? -40.988 -20.475 -23.960 1.00 44.44 483 LEU A N 1
ATOM 3834 C CA . LEU A 1 483 ? -41.983 -20.870 -22.950 1.00 44.44 483 LEU A CA 1
ATOM 3835 C C . LEU A 1 483 ? -41.929 -19.975 -21.707 1.00 44.44 483 LEU A C 1
ATOM 3837 O O . LEU A 1 483 ? -42.975 -19.659 -21.142 1.00 44.44 483 LEU A O 1
ATOM 3841 N N . VAL A 1 484 ? -40.733 -19.522 -21.321 1.00 49.72 484 VAL A N 1
ATOM 3842 C CA . VAL A 1 484 ? -40.550 -18.556 -20.225 1.00 49.72 484 VAL A CA 1
ATOM 3843 C C . VAL A 1 484 ? -41.121 -17.197 -20.626 1.00 49.72 484 VAL A C 1
ATOM 3845 O O . VAL A 1 484 ? -41.922 -16.628 -19.888 1.00 49.72 484 VAL A O 1
ATOM 3848 N N . VAL A 1 485 ? -40.808 -16.728 -21.838 1.00 52.31 485 VAL A N 1
ATOM 3849 C CA . VAL A 1 485 ? -41.344 -15.466 -22.371 1.00 52.31 485 VAL A CA 1
ATOM 3850 C C . VAL A 1 485 ? -42.870 -15.524 -22.523 1.00 52.31 485 VAL A C 1
ATOM 3852 O O . VAL A 1 485 ? -43.555 -14.586 -22.129 1.00 52.31 485 VAL A O 1
ATOM 3855 N N . LEU A 1 486 ? -43.431 -16.641 -23.002 1.00 50.44 486 LEU A N 1
ATOM 3856 C CA . LEU A 1 486 ? -44.885 -16.827 -23.110 1.00 50.44 486 LEU A CA 1
ATOM 3857 C C . LEU A 1 486 ? -45.588 -16.778 -21.749 1.00 50.44 486 LEU A C 1
ATOM 3859 O O . LEU A 1 486 ? -46.623 -16.120 -21.634 1.00 50.44 486 LEU A O 1
ATOM 3863 N N . LYS A 1 487 ? -45.027 -17.419 -20.715 1.00 51.31 487 LYS A N 1
ATOM 3864 C CA . LYS A 1 487 ? -45.591 -17.364 -19.357 1.00 51.31 487 LYS A CA 1
ATOM 3865 C C . LYS A 1 487 ? -45.493 -15.964 -18.750 1.00 51.31 487 LYS A C 1
ATOM 3867 O O . LYS A 1 487 ? -46.443 -15.527 -18.104 1.00 51.31 487 LYS A O 1
ATOM 3872 N N . LEU A 1 488 ? -44.403 -15.239 -19.011 1.00 50.44 488 LEU A N 1
ATOM 3873 C CA . LEU A 1 488 ? -44.252 -13.851 -18.569 1.00 50.44 488 LEU A CA 1
ATOM 3874 C C . LEU A 1 488 ? -45.281 -12.935 -19.253 1.00 50.44 488 LEU A C 1
ATOM 3876 O O . LEU A 1 488 ? -45.977 -12.174 -18.585 1.00 50.44 488 LEU A O 1
ATOM 3880 N N . CYS A 1 489 ? -45.458 -13.061 -20.572 1.00 49.69 489 CYS A N 1
ATOM 3881 C CA . CYS A 1 489 ? -46.467 -12.303 -21.314 1.00 49.69 489 CYS A CA 1
ATOM 3882 C C . CYS A 1 489 ? -47.893 -12.628 -20.845 1.00 49.69 489 CYS A C 1
ATOM 3884 O O . CYS A 1 489 ? -48.711 -11.719 -20.709 1.00 49.69 489 CYS A O 1
ATOM 3886 N N . GLN A 1 490 ? -48.198 -13.895 -20.548 1.00 52.78 490 GLN A N 1
ATOM 3887 C CA . GLN A 1 490 ? -49.500 -14.288 -19.999 1.00 52.78 490 GLN A CA 1
ATOM 3888 C C . GLN A 1 490 ? -49.746 -13.690 -18.608 1.00 52.78 490 GLN A C 1
ATOM 3890 O O . GLN A 1 490 ? -50.847 -13.201 -18.356 1.00 52.78 490 GLN A O 1
ATOM 3895 N N . ALA A 1 491 ? -48.733 -13.657 -17.736 1.00 53.59 491 ALA A N 1
ATOM 3896 C CA . ALA A 1 491 ? -48.834 -13.023 -16.423 1.00 53.59 491 ALA A CA 1
ATOM 3897 C C . ALA A 1 491 ? -49.080 -11.508 -16.537 1.00 53.59 491 ALA A C 1
ATOM 3899 O O . ALA A 1 491 ? -49.973 -10.978 -15.877 1.00 53.59 491 ALA A O 1
ATOM 3900 N N . ILE A 1 492 ? -48.370 -10.823 -17.440 1.00 52.91 492 ILE A N 1
ATOM 3901 C CA . ILE A 1 492 ? -48.544 -9.381 -17.681 1.00 52.91 492 ILE A CA 1
ATOM 3902 C C . ILE A 1 492 ? -49.948 -9.079 -18.228 1.00 52.91 492 ILE A C 1
ATOM 3904 O O . ILE A 1 492 ? -50.614 -8.161 -17.748 1.00 52.91 492 ILE A O 1
ATOM 3908 N N . VAL A 1 493 ? -50.447 -9.877 -19.179 1.00 54.94 493 VAL A N 1
ATOM 3909 C CA . VAL A 1 493 ? -51.814 -9.727 -19.714 1.00 54.94 493 VAL A CA 1
ATOM 3910 C C . VAL A 1 493 ? -52.866 -9.987 -18.633 1.00 54.94 493 VAL A C 1
ATOM 3912 O O . VAL A 1 493 ? -53.886 -9.296 -18.593 1.00 54.94 493 VAL A O 1
ATOM 3915 N N . GLN A 1 494 ? -52.627 -10.939 -17.730 1.00 51.16 494 GLN A N 1
ATOM 3916 C CA . GLN A 1 494 ? -53.543 -11.231 -16.629 1.00 51.16 494 GLN A CA 1
ATOM 3917 C C . GLN A 1 494 ? -53.594 -10.083 -15.610 1.00 51.16 494 GLN A C 1
ATOM 3919 O O . GLN A 1 494 ? -54.684 -9.683 -15.190 1.00 51.16 494 GLN A O 1
ATOM 3924 N N . VAL A 1 495 ? -52.446 -9.490 -15.271 1.00 52.84 495 VAL A N 1
ATOM 3925 C CA . VAL A 1 495 ? -52.373 -8.301 -14.406 1.00 52.84 495 VAL A CA 1
ATOM 3926 C C . VAL A 1 495 ? -53.072 -7.112 -15.069 1.00 52.84 495 VAL A C 1
ATOM 3928 O O . VAL A 1 495 ? -53.906 -6.464 -14.436 1.00 52.84 495 VAL A O 1
ATOM 3931 N N . ALA A 1 496 ? -52.838 -6.885 -16.365 1.00 47.75 496 ALA A N 1
ATOM 3932 C CA . ALA A 1 496 ? -53.479 -5.809 -17.120 1.00 47.75 496 ALA A CA 1
ATOM 3933 C C . ALA A 1 496 ? -55.010 -5.971 -17.202 1.00 47.75 496 ALA A C 1
ATOM 3935 O O . ALA A 1 496 ? -55.745 -5.000 -17.016 1.00 47.75 496 ALA A O 1
ATOM 3936 N N . ARG A 1 497 ? -55.517 -7.197 -17.407 1.00 48.84 497 ARG A N 1
ATOM 3937 C CA . ARG A 1 497 ? -56.964 -7.491 -17.382 1.00 48.84 497 ARG A CA 1
ATOM 3938 C C . ARG A 1 497 ? -57.580 -7.265 -16.005 1.00 48.84 497 ARG A C 1
ATOM 3940 O O . ARG A 1 497 ? -58.694 -6.754 -15.918 1.00 48.84 497 ARG A O 1
ATOM 3947 N N . THR A 1 498 ? -56.855 -7.606 -14.944 1.00 59.84 498 THR A N 1
ATOM 3948 C CA . THR A 1 498 ? -57.311 -7.397 -13.562 1.00 59.84 498 THR A CA 1
ATOM 3949 C C . THR A 1 498 ? -57.389 -5.902 -13.239 1.00 59.84 498 THR A C 1
ATOM 3951 O O . THR A 1 498 ? -58.386 -5.438 -12.686 1.00 59.84 498 THR A O 1
ATOM 3954 N N . TYR A 1 499 ? -56.400 -5.120 -13.683 1.00 48.50 499 TYR A N 1
ATOM 3955 C CA . TYR A 1 499 ? -56.402 -3.662 -13.541 1.00 48.50 499 TYR A CA 1
ATOM 3956 C C . TYR A 1 499 ? -57.525 -2.992 -14.346 1.00 48.50 499 TYR A C 1
ATOM 3958 O O . TYR A 1 499 ? -58.240 -2.145 -13.813 1.00 48.50 499 TYR A O 1
ATOM 3966 N N . ALA A 1 500 ? -57.740 -3.409 -15.597 1.00 50.78 500 ALA A N 1
ATOM 3967 C CA . ALA A 1 500 ? -58.813 -2.880 -16.441 1.00 50.78 500 ALA A CA 1
ATOM 3968 C C . ALA A 1 500 ? -60.214 -3.231 -15.903 1.00 50.78 500 ALA A C 1
ATOM 3970 O O . ALA A 1 500 ? -61.110 -2.387 -15.917 1.00 50.78 500 ALA A O 1
ATOM 3971 N N . GLY A 1 501 ? -60.399 -4.447 -15.375 1.00 49.56 501 GLY A N 1
ATOM 3972 C CA . GLY A 1 501 ? -61.653 -4.876 -14.747 1.00 49.56 501 GLY A CA 1
ATOM 3973 C C . GLY A 1 501 ? -61.975 -4.107 -13.463 1.00 49.56 501 GLY A C 1
ATOM 3974 O O . GLY A 1 501 ? -63.133 -3.744 -13.233 1.00 49.56 501 GLY A O 1
ATOM 3975 N N . ASN A 1 502 ? -60.952 -3.795 -12.663 1.00 49.16 502 ASN A N 1
ATOM 3976 C CA . ASN A 1 502 ? -61.104 -2.960 -11.475 1.00 49.16 502 ASN A CA 1
ATOM 3977 C C . ASN A 1 502 ? -61.428 -1.511 -11.850 1.00 49.16 502 ASN A C 1
ATOM 3979 O O . ASN A 1 502 ? -62.341 -0.938 -11.265 1.00 49.16 502 ASN A O 1
ATOM 3983 N N . LEU A 1 503 ? -60.784 -0.952 -12.880 1.00 44.47 503 LEU A N 1
ATOM 3984 C CA . LEU A 1 503 ? -61.078 0.401 -13.357 1.00 44.47 503 LEU A CA 1
ATOM 3985 C C . LEU A 1 503 ? -62.535 0.527 -13.839 1.00 44.47 503 LEU A C 1
ATOM 3987 O O . LEU A 1 503 ? -63.230 1.455 -13.431 1.00 44.47 503 LEU A O 1
ATOM 3991 N N . LEU A 1 504 ? -63.035 -0.452 -14.607 1.00 43.16 504 LEU A N 1
ATOM 3992 C CA . LEU A 1 504 ? -64.414 -0.459 -15.117 1.00 43.16 504 LEU A CA 1
ATOM 3993 C C . LEU A 1 504 ? -65.465 -0.547 -13.994 1.00 43.16 504 LEU A C 1
ATOM 3995 O O . LEU A 1 504 ? -66.514 0.099 -14.070 1.00 43.16 504 LEU A O 1
ATOM 3999 N N . ARG A 1 505 ? -65.188 -1.319 -12.930 1.00 47.31 505 ARG A N 1
ATOM 4000 C CA . ARG A 1 505 ? -66.064 -1.405 -11.746 1.00 47.31 505 ARG A CA 1
ATOM 4001 C C . ARG A 1 505 ? -66.120 -0.087 -10.982 1.00 47.31 505 ARG A C 1
ATOM 4003 O O . ARG A 1 505 ? -67.208 0.321 -10.577 1.00 47.31 505 ARG A O 1
ATOM 4010 N N . THR A 1 506 ? -64.991 0.601 -10.835 1.00 48.34 506 THR A N 1
ATOM 4011 C CA . THR A 1 506 ? -64.927 1.895 -10.141 1.00 48.34 506 THR A CA 1
ATOM 4012 C C . THR A 1 506 ? -65.637 2.992 -10.938 1.00 48.34 506 THR A C 1
ATOM 4014 O O . THR A 1 506 ? -66.361 3.804 -10.360 1.00 48.34 506 THR A O 1
ATOM 4017 N N . THR A 1 507 ? -65.533 2.984 -12.273 1.00 45.12 507 THR A N 1
ATOM 4018 C CA . THR A 1 507 ? -66.254 3.940 -13.135 1.00 45.12 507 THR A CA 1
ATOM 4019 C C . THR A 1 507 ? -67.772 3.713 -13.109 1.00 45.12 507 THR A C 1
ATOM 4021 O O . THR A 1 507 ? -68.530 4.679 -13.025 1.00 45.12 507 THR A O 1
ATOM 4024 N N . LEU A 1 508 ? -68.236 2.456 -13.103 1.00 44.59 508 LEU A N 1
ATOM 4025 C CA . LEU A 1 508 ? -69.667 2.119 -13.004 1.00 44.59 508 LEU A CA 1
ATOM 4026 C C . LEU A 1 508 ? -70.264 2.413 -11.617 1.00 44.59 508 LEU A C 1
ATOM 4028 O O . LEU A 1 508 ? -71.437 2.779 -11.521 1.00 44.59 508 LEU A O 1
ATOM 4032 N N . TYR A 1 509 ? -69.469 2.288 -10.551 1.00 43.53 509 TYR A N 1
ATOM 4033 C CA . TYR A 1 509 ? -69.877 2.666 -9.196 1.00 43.53 509 TYR A CA 1
ATOM 4034 C C . TYR A 1 509 ? -70.036 4.189 -9.061 1.00 43.53 509 TYR A C 1
ATOM 4036 O O . TYR A 1 509 ? -71.063 4.657 -8.571 1.00 43.53 509 TYR A O 1
ATOM 4044 N N . ASN A 1 510 ? -69.088 4.963 -9.601 1.00 46.53 510 ASN A N 1
ATOM 4045 C CA . ASN A 1 510 ? -69.121 6.429 -9.559 1.00 46.53 510 ASN A CA 1
ATOM 4046 C C . ASN A 1 510 ? -70.207 7.039 -10.468 1.00 46.53 510 ASN A C 1
ATOM 4048 O O . ASN A 1 510 ? -70.812 8.053 -10.124 1.00 46.53 510 ASN A O 1
ATOM 4052 N N . ALA A 1 511 ? -70.535 6.397 -11.594 1.00 44.25 511 ALA A N 1
ATOM 4053 C CA . ALA A 1 511 ? -71.642 6.827 -12.451 1.00 44.25 511 ALA A CA 1
ATOM 4054 C C . ALA A 1 511 ? -73.026 6.662 -11.781 1.00 44.25 511 ALA A C 1
ATOM 4056 O O . ALA A 1 511 ? -73.945 7.425 -12.079 1.00 44.25 511 ALA A O 1
ATOM 4057 N N . ARG A 1 512 ? -73.179 5.708 -10.846 1.00 42.34 512 ARG A N 1
ATOM 4058 C CA . ARG A 1 512 ? -74.424 5.485 -10.079 1.00 42.34 512 ARG A CA 1
ATOM 4059 C C . ARG A 1 512 ? -74.609 6.445 -8.901 1.00 42.34 512 ARG A C 1
ATOM 4061 O O . ARG A 1 512 ? -75.743 6.666 -8.482 1.00 42.34 512 ARG A O 1
ATOM 4068 N N . THR A 1 513 ? -73.535 7.023 -8.368 1.00 46.28 513 THR A N 1
ATOM 4069 C CA . THR A 1 513 ? -73.594 8.021 -7.284 1.00 46.28 513 THR A CA 1
ATOM 4070 C C . THR A 1 513 ? -73.804 9.446 -7.807 1.00 46.28 513 THR A C 1
ATOM 4072 O O . THR A 1 513 ? -74.509 10.225 -7.169 1.00 46.28 513 THR A O 1
ATOM 4075 N N . LEU A 1 514 ? -73.313 9.770 -9.010 1.00 39.84 514 LEU A N 1
ATOM 4076 C CA . LEU A 1 514 ? -73.470 11.090 -9.648 1.00 39.84 514 LEU A CA 1
ATOM 4077 C C . LEU A 1 514 ? -74.878 11.392 -10.203 1.00 39.84 514 LEU A C 1
ATOM 4079 O O . LEU A 1 514 ? -75.178 12.547 -10.501 1.00 39.84 514 LEU A O 1
ATOM 4083 N N . SER A 1 515 ? -75.777 10.406 -10.297 1.00 37.66 515 SER A N 1
ATOM 4084 C CA . SER A 1 515 ? -77.169 10.630 -10.723 1.00 37.66 515 SER A CA 1
ATOM 4085 C C . SER A 1 515 ? -78.122 11.025 -9.582 1.00 37.66 515 SER A C 1
ATOM 4087 O O . SER A 1 515 ? -79.312 11.209 -9.833 1.00 37.66 515 SER A O 1
ATOM 4089 N N . ARG A 1 516 ? -77.641 11.135 -8.331 1.00 42.31 516 ARG A N 1
ATOM 4090 C CA . ARG A 1 516 ? -78.483 11.364 -7.136 1.00 42.31 516 ARG A CA 1
ATOM 4091 C C . ARG A 1 516 ? -78.352 12.736 -6.461 1.00 42.31 516 ARG A C 1
ATOM 4093 O O . ARG A 1 516 ? -79.059 12.972 -5.489 1.00 42.31 516 ARG A O 1
ATOM 4100 N N . SER A 1 517 ? -77.555 13.673 -6.975 1.00 38.81 517 SER A N 1
ATOM 4101 C CA . SER A 1 517 ? -77.469 15.025 -6.396 1.00 38.81 517 SER A CA 1
ATOM 4102 C C . SER A 1 517 ? -77.442 16.121 -7.467 1.00 38.81 517 SER A C 1
ATOM 4104 O O . SER A 1 517 ? -76.387 16.485 -7.982 1.00 38.81 517 SER A O 1
ATOM 4106 N N . ARG A 1 518 ? -78.614 16.675 -7.796 1.00 33.72 518 ARG A N 1
ATOM 4107 C CA . ARG A 1 518 ? -78.756 17.955 -8.510 1.00 33.72 518 ARG A CA 1
ATOM 4108 C C . ARG A 1 518 ? -79.683 18.876 -7.712 1.00 33.72 518 ARG A C 1
ATOM 4110 O O . ARG A 1 518 ? -80.873 18.594 -7.639 1.00 33.72 518 ARG A O 1
ATOM 4117 N N . GLN A 1 519 ? -79.156 19.988 -7.194 1.00 32.31 519 GLN A N 1
ATOM 4118 C CA . GLN A 1 519 ? -79.886 21.251 -6.994 1.00 32.31 519 GLN A CA 1
ATOM 4119 C C . GLN A 1 519 ? -78.937 22.453 -7.246 1.00 32.31 519 GLN A C 1
ATOM 4121 O O . GLN A 1 519 ? -77.734 22.300 -7.026 1.00 32.31 519 GLN A O 1
ATOM 4126 N N . PRO A 1 520 ? -79.425 23.600 -7.774 1.00 35.31 520 PRO A N 1
ATOM 4127 C CA . PRO A 1 520 ? -78.595 24.699 -8.303 1.00 35.31 520 PRO A CA 1
ATOM 4128 C C . PRO A 1 520 ? -78.265 25.816 -7.274 1.00 35.31 520 PRO A C 1
ATOM 4130 O O . PRO A 1 520 ? -78.874 25.840 -6.205 1.00 35.31 520 PRO A O 1
ATOM 4133 N N . PRO A 1 521 ? -77.325 26.750 -7.575 1.00 37.69 521 PRO A N 1
ATOM 4134 C CA . PRO A 1 521 ? -76.750 27.688 -6.598 1.00 37.69 521 PRO A CA 1
ATOM 4135 C C . PRO A 1 521 ? -77.341 29.117 -6.628 1.00 37.69 521 PRO A C 1
ATOM 4137 O O . PRO A 1 521 ? -77.874 29.560 -7.646 1.00 37.69 521 PRO A O 1
ATOM 4140 N N . SER A 1 522 ? -77.141 29.878 -5.539 1.00 30.83 522 SER A N 1
ATOM 4141 C CA . SER A 1 522 ? -77.357 31.338 -5.446 1.00 30.83 522 SER A CA 1
ATOM 4142 C C . SER A 1 522 ? -76.098 32.094 -4.975 1.00 30.83 522 SER A C 1
ATOM 4144 O O . SER A 1 522 ? -75.250 31.534 -4.288 1.00 30.83 522 SER A O 1
ATOM 4146 N N . ALA A 1 523 ? -75.995 33.368 -5.370 1.00 30.53 523 ALA A N 1
ATOM 4147 C CA . ALA A 1 523 ? -74.778 34.172 -5.566 1.00 30.53 523 ALA A CA 1
ATOM 4148 C C . ALA A 1 523 ? -74.341 35.131 -4.426 1.00 30.53 523 ALA A C 1
ATOM 4150 O O . ALA A 1 523 ? -75.160 35.465 -3.574 1.00 30.53 523 ALA A O 1
ATOM 4151 N N . ARG A 1 524 ? -73.101 35.672 -4.555 1.00 30.75 524 ARG A N 1
ATOM 4152 C CA . ARG A 1 524 ? -72.589 37.074 -4.340 1.00 30.75 524 ARG A CA 1
ATOM 4153 C C . ARG A 1 524 ? -71.217 37.113 -3.614 1.00 30.75 524 ARG A C 1
ATOM 4155 O O . ARG A 1 524 ? -70.961 36.187 -2.865 1.00 30.75 524 ARG A O 1
ATOM 4162 N N . VAL A 1 525 ? -70.305 38.109 -3.650 1.00 31.36 525 VAL A N 1
ATOM 4163 C CA . VAL A 1 525 ? -69.873 39.291 -4.465 1.00 31.36 525 VAL A CA 1
ATOM 4164 C C . VAL A 1 525 ? -68.507 39.768 -3.847 1.00 31.36 525 VAL A C 1
ATOM 4166 O O . VAL A 1 525 ? -68.300 39.583 -2.653 1.00 31.36 525 VAL A O 1
ATOM 4169 N N . LEU A 1 526 ? -67.600 40.346 -4.662 1.00 31.48 526 LEU A N 1
ATOM 4170 C CA . LEU A 1 526 ? -66.252 40.976 -4.428 1.00 31.48 526 LEU A CA 1
ATOM 4171 C C . LEU A 1 526 ? -66.251 42.272 -3.547 1.00 31.48 526 LEU A C 1
ATOM 4173 O O . LEU A 1 526 ? -67.365 42.763 -3.356 1.00 31.48 526 LEU A O 1
ATOM 4177 N N . PRO A 1 527 ? -65.121 42.917 -3.069 1.00 38.25 527 PRO A N 1
ATOM 4178 C CA . PRO A 1 527 ? -64.031 43.549 -3.890 1.00 38.25 527 PRO A CA 1
ATOM 4179 C C . PRO A 1 527 ? -62.630 43.813 -3.161 1.00 38.25 527 PRO A C 1
ATOM 4181 O O . PRO A 1 527 ? -62.306 42.998 -2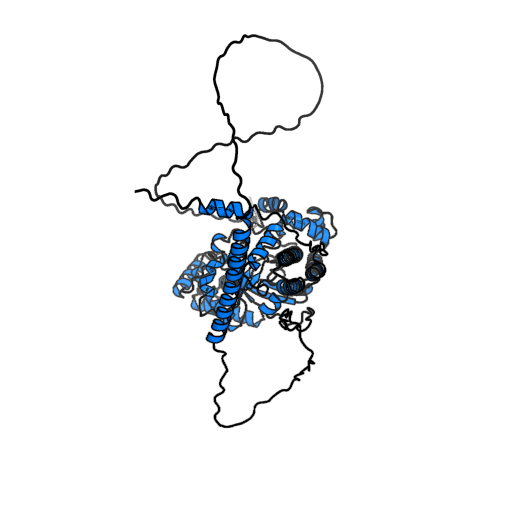.302 1.00 38.25 527 PRO A O 1
ATOM 4184 N N . PRO A 1 528 ? -61.732 44.813 -3.490 1.00 46.19 528 PRO A N 1
ATOM 4185 C CA . PRO A 1 528 ? -60.374 44.587 -4.068 1.00 46.19 528 PRO A CA 1
ATOM 4186 C C . PRO A 1 528 ? -59.146 45.407 -3.488 1.00 46.19 528 PRO A C 1
ATOM 4188 O O . PRO A 1 528 ? -59.244 46.069 -2.462 1.00 46.19 528 PRO A O 1
ATOM 4191 N N . LEU A 1 529 ? -57.995 45.331 -4.201 1.00 38.09 529 LEU A N 1
ATOM 4192 C CA . LEU A 1 529 ? -56.600 45.873 -4.060 1.00 38.09 529 LEU A CA 1
ATOM 4193 C C . LEU A 1 529 ? -56.364 47.416 -4.082 1.00 38.09 529 LEU A C 1
ATOM 4195 O O . LEU A 1 529 ? -57.156 48.101 -4.715 1.00 38.09 529 LEU A O 1
ATOM 4199 N N . LEU A 1 530 ? -55.190 47.916 -3.595 1.00 29.81 530 LEU A N 1
ATOM 4200 C CA . LEU A 1 530 ? -54.518 49.209 -3.965 1.00 29.81 530 LEU A CA 1
ATOM 4201 C C . LEU A 1 530 ? -52.983 49.297 -3.614 1.00 29.81 530 LEU A C 1
ATOM 4203 O O . LEU A 1 530 ? -52.490 48.491 -2.830 1.00 29.81 530 LEU A O 1
ATOM 4207 N N . ARG A 1 531 ? -52.247 50.269 -4.216 1.00 31.88 531 ARG A N 1
ATOM 4208 C CA . ARG A 1 531 ? -50.761 50.512 -4.336 1.00 31.88 531 ARG A CA 1
ATOM 4209 C C . ARG A 1 531 ? -50.347 51.963 -3.893 1.00 31.88 531 ARG A C 1
ATOM 4211 O O . ARG A 1 531 ? -51.171 52.826 -4.151 1.00 31.88 531 ARG A O 1
ATOM 4218 N N . GLU A 1 532 ? -49.102 52.174 -3.365 1.00 35.16 532 GLU A N 1
ATOM 4219 C CA . GLU A 1 532 ? -48.097 53.338 -3.329 1.00 35.16 532 GLU A CA 1
ATOM 4220 C C . GLU A 1 532 ? -48.548 54.844 -3.256 1.00 35.16 532 GLU A C 1
ATOM 4222 O O . GLU A 1 532 ? -49.642 55.082 -3.765 1.00 35.16 532 GLU A O 1
ATOM 4227 N N . PRO A 1 533 ? -47.790 55.900 -2.749 1.00 46.47 533 PRO A N 1
ATOM 4228 C CA . PRO A 1 533 ? -46.391 56.340 -3.139 1.00 46.47 533 PRO A CA 1
ATOM 4229 C C . PRO A 1 533 ? -45.515 57.302 -2.201 1.00 46.47 533 PRO A C 1
ATOM 4231 O O . PRO A 1 533 ? -46.001 57.817 -1.203 1.00 46.47 533 PRO A O 1
ATOM 4234 N N . GLY A 1 534 ? -44.242 57.635 -2.579 1.00 28.16 534 GLY A N 1
ATOM 4235 C CA . GLY A 1 534 ? -43.682 59.021 -2.844 1.00 28.16 534 GLY A CA 1
ATOM 4236 C C . GLY A 1 534 ? -42.936 59.984 -1.831 1.00 28.16 534 GLY A C 1
ATOM 4237 O O . GLY A 1 534 ? -43.574 60.622 -1.010 1.00 28.16 534 GLY A O 1
ATOM 4238 N N . ASN A 1 535 ? -41.610 60.213 -2.043 1.00 32.69 535 ASN A N 1
ATOM 4239 C CA . ASN A 1 535 ? -40.652 61.388 -1.959 1.00 32.69 535 ASN A CA 1
ATOM 4240 C C . ASN A 1 535 ? -40.704 62.691 -1.054 1.00 32.69 535 ASN A C 1
ATOM 4242 O O . ASN A 1 535 ? -41.570 63.541 -1.214 1.00 32.69 535 ASN A O 1
ATOM 4246 N N . SER A 1 536 ? -39.525 62.992 -0.434 1.00 28.88 536 SER A N 1
ATOM 4247 C CA . SER A 1 536 ? -38.662 64.238 -0.425 1.00 28.88 536 SER A CA 1
ATOM 4248 C C . SER A 1 536 ? -38.788 65.453 0.557 1.00 28.88 536 SER A C 1
ATOM 4250 O O . SER A 1 536 ? -39.879 65.925 0.842 1.00 28.88 536 SER A O 1
ATOM 4252 N N . VAL A 1 537 ? -37.593 66.015 0.912 1.00 29.83 537 VAL A N 1
ATOM 4253 C CA . VAL A 1 537 ? -37.165 67.426 1.242 1.00 29.83 537 VAL A CA 1
ATOM 4254 C C . VAL A 1 537 ? -36.425 67.666 2.606 1.00 29.83 537 VAL A C 1
ATOM 4256 O O . VAL A 1 537 ? -36.865 67.235 3.662 1.00 29.83 537 VAL A O 1
ATOM 4259 N N . THR A 1 538 ? -35.264 68.357 2.538 1.00 29.80 538 THR A N 1
ATOM 4260 C CA . THR A 1 538 ? -34.280 68.861 3.565 1.00 29.80 538 THR A CA 1
ATOM 4261 C C . THR A 1 538 ? -34.650 70.273 4.134 1.00 29.80 538 THR A C 1
ATOM 4263 O O . THR A 1 538 ? -35.752 70.688 3.794 1.00 29.80 538 THR A O 1
ATOM 4266 N N . PRO A 1 539 ? -33.815 71.138 4.815 1.00 48.34 539 PRO A N 1
ATOM 4267 C CA . PRO A 1 539 ? -32.443 71.075 5.416 1.00 48.34 539 PRO A CA 1
ATOM 4268 C C . PRO A 1 539 ? -32.256 71.809 6.806 1.00 48.34 539 PRO A C 1
ATOM 4270 O O . PRO A 1 539 ? -33.214 72.316 7.372 1.00 48.34 539 PRO A O 1
ATOM 4273 N N . PHE A 1 540 ? -30.984 71.930 7.268 1.00 25.72 540 PHE A N 1
ATOM 4274 C CA . PHE A 1 540 ? -30.304 73.007 8.067 1.00 25.72 540 PHE A CA 1
ATOM 4275 C C . PHE A 1 540 ? -29.635 72.684 9.437 1.00 25.72 540 PHE A C 1
ATOM 4277 O O . PHE A 1 540 ? -30.245 72.151 10.354 1.00 25.72 540 PHE A O 1
ATOM 4284 N N . SER A 1 541 ? -28.353 73.094 9.557 1.00 28.53 541 SER A N 1
ATOM 4285 C CA . SER A 1 541 ? -27.477 73.185 10.761 1.00 28.53 541 SER A CA 1
ATOM 4286 C C . SER A 1 541 ? -27.578 74.552 11.480 1.00 28.53 541 SER A C 1
ATOM 4288 O O . SER A 1 541 ? -28.178 75.462 10.905 1.00 28.53 541 SER A O 1
ATOM 4290 N N . PRO A 1 542 ? -26.957 74.761 12.676 1.00 43.81 542 PRO A N 1
ATOM 4291 C CA . PRO A 1 542 ? -25.584 75.346 12.811 1.00 43.81 542 PRO A CA 1
ATOM 4292 C C . PRO A 1 542 ? -24.720 74.763 13.985 1.00 43.81 542 PRO A C 1
ATOM 4294 O O . PRO A 1 542 ? -25.273 74.234 14.937 1.00 43.81 542 PRO A O 1
ATOM 4297 N N . ARG A 1 543 ? -23.371 74.632 13.866 1.00 30.64 543 ARG A N 1
ATOM 4298 C CA . ARG A 1 543 ? -22.234 75.467 14.415 1.00 30.64 543 ARG A CA 1
ATOM 4299 C C . ARG A 1 543 ? -22.266 75.720 15.952 1.00 30.64 543 ARG A C 1
ATOM 4301 O O . ARG A 1 543 ? -23.329 76.029 16.453 1.00 30.64 543 ARG A O 1
ATOM 4308 N N . ARG A 1 544 ? -21.185 75.723 16.767 1.00 31.64 544 ARG A N 1
ATOM 4309 C CA . ARG A 1 544 ? -19.741 76.064 16.604 1.00 31.64 544 ARG A CA 1
ATOM 4310 C C . ARG A 1 544 ? -18.951 75.799 17.928 1.00 31.64 544 ARG A C 1
ATOM 4312 O O . ARG A 1 544 ? -19.569 75.929 18.973 1.00 31.64 544 ARG A O 1
ATOM 4319 N N . ASP A 1 545 ? -17.620 75.589 17.822 1.00 30.84 545 ASP A N 1
ATOM 4320 C CA . ASP A 1 545 ? -16.476 76.064 18.670 1.00 30.84 545 ASP A CA 1
ATOM 4321 C C . ASP A 1 545 ? -16.435 75.804 20.211 1.00 30.84 545 ASP A C 1
ATOM 4323 O O . ASP A 1 545 ? -17.467 75.773 20.853 1.00 30.84 545 ASP A O 1
ATOM 4327 N N . LYS A 1 546 ? -15.317 75.695 20.965 1.00 32.06 546 LYS A N 1
ATOM 4328 C CA . LYS A 1 546 ? -13.839 75.652 20.799 1.00 32.06 546 LYS A CA 1
ATOM 4329 C C . LYS A 1 546 ? -13.191 75.381 22.193 1.00 32.06 546 LYS A C 1
ATOM 4331 O O . LYS A 1 546 ? -13.760 75.778 23.196 1.00 32.06 546 LYS A O 1
ATOM 4336 N N . GLN A 1 547 ? -11.942 74.878 22.189 1.00 30.89 547 GLN A N 1
ATOM 4337 C CA . GLN A 1 547 ? -10.805 75.159 23.115 1.00 30.89 547 GLN A CA 1
ATOM 4338 C C . GLN A 1 547 ? -10.789 74.713 24.604 1.00 30.89 547 GLN A C 1
ATOM 4340 O O . GLN A 1 547 ? -11.642 75.091 25.389 1.00 30.89 547 GLN A O 1
ATOM 4345 N N . GLY A 1 548 ? -9.645 74.125 25.021 1.00 27.22 548 GLY A N 1
ATOM 4346 C CA . GLY A 1 548 ? -8.895 74.624 26.196 1.00 27.22 548 GLY A CA 1
ATOM 4347 C C . GLY A 1 548 ? -8.437 73.646 27.303 1.00 27.22 548 GLY A C 1
ATOM 4348 O O . GLY A 1 548 ? -9.218 73.295 28.167 1.00 27.22 548 GLY A O 1
ATOM 4349 N N . ALA A 1 549 ? -7.121 73.373 27.333 1.00 29.73 549 ALA A N 1
ATOM 4350 C CA . ALA A 1 549 ? -6.208 73.330 28.502 1.00 29.73 549 ALA A CA 1
ATOM 4351 C C . ALA A 1 549 ? -6.253 72.240 29.626 1.00 29.73 549 ALA A C 1
ATOM 4353 O O . ALA A 1 549 ? -7.128 72.210 30.474 1.00 29.73 549 ALA A O 1
ATOM 4354 N N . ARG A 1 550 ? -5.128 71.491 29.683 1.00 28.98 550 ARG A N 1
ATOM 4355 C CA . ARG A 1 550 ? -4.183 71.170 30.799 1.00 28.98 550 ARG A CA 1
ATOM 4356 C C . ARG A 1 550 ? -4.604 70.513 32.146 1.00 28.98 550 ARG A C 1
ATOM 4358 O O . ARG A 1 550 ? -5.332 71.087 32.937 1.00 28.98 550 ARG A O 1
ATOM 4365 N N . LEU A 1 551 ? -3.793 69.478 32.458 1.00 28.59 551 LEU A N 1
ATOM 4366 C CA . LEU A 1 551 ? -3.182 69.037 33.741 1.00 28.59 551 LEU A CA 1
ATOM 4367 C C . LEU A 1 551 ? -3.979 68.171 34.744 1.00 28.59 551 LEU A C 1
ATOM 4369 O O . LEU A 1 551 ? -4.920 68.635 35.367 1.00 28.59 551 LEU A O 1
ATOM 4373 N N . GLY A 1 552 ? -3.421 66.981 35.043 1.00 26.03 552 GLY A N 1
ATOM 4374 C CA . GLY A 1 552 ? -3.349 66.466 36.422 1.00 26.03 552 GLY A CA 1
ATOM 4375 C C . GLY A 1 552 ? -3.762 65.010 36.695 1.00 26.03 552 GLY A C 1
ATOM 4376 O O . GLY A 1 552 ? -4.918 64.753 36.978 1.00 26.03 552 GLY A O 1
ATOM 4377 N N . LEU A 1 553 ? -2.752 64.130 36.777 1.00 28.69 553 LEU A N 1
ATOM 4378 C CA . LEU A 1 553 ? -2.584 63.021 37.746 1.00 28.69 553 LEU A CA 1
ATOM 4379 C C . LEU A 1 553 ? -3.392 61.696 37.641 1.00 28.69 553 LEU A C 1
ATOM 4381 O O . LEU A 1 553 ? -4.583 61.615 37.897 1.00 28.69 553 LEU A O 1
ATOM 4385 N N . LEU A 1 554 ? -2.583 60.636 37.468 1.00 28.25 554 LEU A N 1
ATOM 4386 C CA . LEU A 1 554 ? -2.559 59.340 38.175 1.00 28.25 554 LEU A CA 1
ATOM 4387 C C . LEU A 1 554 ? -3.615 58.239 37.903 1.00 28.25 554 LEU A C 1
ATOM 4389 O O . LEU A 1 554 ? -4.673 58.176 38.512 1.00 28.25 554 LEU A O 1
ATOM 4393 N N . ARG A 1 555 ? -3.097 57.226 37.185 1.00 27.45 555 ARG A N 1
ATOM 4394 C CA . ARG A 1 555 ? -2.936 55.806 37.585 1.00 27.45 555 ARG A CA 1
ATOM 4395 C C . ARG A 1 555 ? -3.879 54.748 36.972 1.00 27.45 555 ARG A C 1
ATOM 4397 O O . ARG A 1 555 ? -5.048 54.639 37.303 1.00 27.45 555 ARG A O 1
ATOM 4404 N N . GLU A 1 556 ? -3.225 53.922 36.143 1.00 27.77 556 GLU A N 1
ATOM 4405 C CA . GLU A 1 556 ? -3.388 52.483 35.855 1.00 27.77 556 GLU A CA 1
ATOM 4406 C C . GLU A 1 556 ? -4.759 51.904 35.451 1.00 27.77 556 GLU A C 1
ATOM 4408 O O . GLU A 1 556 ? -5.644 51.723 36.281 1.00 27.77 556 GLU A O 1
ATOM 4413 N N . ARG A 1 557 ? -4.836 51.410 34.198 1.00 26.77 557 ARG A N 1
ATOM 4414 C CA . ARG A 1 557 ? -5.262 50.036 33.829 1.00 26.77 557 ARG A CA 1
ATOM 4415 C C . ARG A 1 557 ? -5.107 49.773 32.314 1.00 26.77 557 ARG A C 1
ATOM 4417 O O . ARG A 1 557 ? -5.621 50.542 31.519 1.00 26.77 557 ARG A O 1
ATOM 4424 N N . SER A 1 558 ? -4.426 48.661 31.987 1.00 34.19 558 SER A N 1
ATOM 4425 C CA . SER A 1 558 ? -4.535 47.722 30.835 1.00 34.19 558 SER A CA 1
ATOM 4426 C C . SER A 1 558 ? -4.815 48.222 29.395 1.00 34.19 558 SER A C 1
ATOM 4428 O O . SER A 1 558 ? -5.703 49.040 29.186 1.00 34.19 558 SER A O 1
ATOM 4430 N N . PRO A 1 559 ? -4.231 47.565 28.365 1.00 34.34 559 PRO A N 1
ATOM 4431 C CA . PRO A 1 559 ? -4.977 47.407 27.114 1.00 34.34 559 PRO A CA 1
ATOM 4432 C C . PRO A 1 559 ? -4.982 45.981 26.537 1.00 34.34 559 PRO A C 1
ATOM 4434 O O . PRO A 1 559 ? -3.954 45.328 26.353 1.00 34.34 559 PRO A O 1
ATOM 4437 N N . ARG A 1 560 ? -6.192 45.553 26.155 1.00 28.47 560 ARG A N 1
ATOM 4438 C CA . ARG A 1 560 ? -6.466 44.529 25.139 1.00 28.47 560 ARG A CA 1
ATOM 4439 C C . ARG A 1 560 ? -6.393 45.147 23.727 1.00 28.47 560 ARG A C 1
ATOM 4441 O O . ARG A 1 560 ? -6.706 46.316 23.540 1.00 28.47 560 ARG A O 1
ATOM 4448 N N . ARG A 1 561 ? -6.007 44.283 22.778 1.00 32.09 561 ARG A N 1
ATOM 4449 C CA . ARG A 1 561 ? -5.976 44.328 21.292 1.00 32.09 561 ARG A CA 1
ATOM 4450 C C . ARG A 1 561 ? -6.876 45.342 20.553 1.00 32.09 561 ARG A C 1
ATOM 4452 O O . ARG A 1 561 ? -8.002 45.574 20.981 1.00 32.09 561 ARG A O 1
ATOM 4459 N N . PRO A 1 562 ? -6.519 45.662 19.290 1.00 32.41 562 PRO A N 1
ATOM 4460 C CA . PRO A 1 562 ? -7.503 45.918 18.241 1.00 32.41 562 PRO A CA 1
ATOM 4461 C C . PRO A 1 562 ? -7.426 44.920 17.068 1.00 32.41 562 PRO A C 1
ATOM 4463 O O . PRO A 1 562 ? -6.356 44.503 16.628 1.00 32.41 562 PRO A O 1
ATOM 4466 N N . ALA A 1 563 ? -8.606 44.576 16.550 1.00 26.08 563 ALA A N 1
ATOM 4467 C CA . ALA A 1 563 ? -8.834 43.879 15.288 1.00 26.08 563 ALA A CA 1
ATOM 4468 C C . ALA A 1 563 ? -8.804 44.865 14.103 1.00 26.08 563 ALA A C 1
ATOM 4470 O O . ALA A 1 563 ? -9.199 46.024 14.253 1.00 26.08 563 ALA A O 1
ATOM 4471 N N . ARG A 1 564 ? -8.413 44.403 12.907 1.00 28.69 564 ARG A N 1
ATOM 4472 C CA . ARG A 1 564 ? -8.633 45.125 11.643 1.00 28.69 564 ARG A CA 1
ATOM 4473 C C . ARG A 1 564 ? -9.369 44.256 10.620 1.00 28.69 564 ARG A C 1
ATOM 4475 O O . ARG A 1 564 ? -9.065 43.083 10.438 1.00 28.69 564 ARG A O 1
ATOM 4482 N N . ARG A 1 565 ? -10.367 44.905 10.013 1.00 24.88 565 ARG A N 1
ATOM 4483 C CA . ARG A 1 565 ? -11.264 44.499 8.922 1.00 24.88 565 ARG A CA 1
ATOM 4484 C C . ARG A 1 565 ? -10.505 44.199 7.625 1.00 24.88 565 ARG A C 1
ATOM 4486 O O . ARG A 1 565 ? -9.568 44.918 7.298 1.00 24.88 565 ARG A O 1
ATOM 4493 N N . PHE A 1 566 ? -11.016 43.236 6.858 1.00 26.28 566 PHE A N 1
ATOM 4494 C CA . PHE A 1 566 ? -10.708 43.029 5.441 1.00 26.28 566 PHE A CA 1
ATOM 4495 C C . PHE A 1 566 ? -11.800 43.657 4.563 1.00 26.28 566 PHE A C 1
ATOM 4497 O O . PHE A 1 566 ? -12.988 43.403 4.768 1.00 26.28 566 PHE A O 1
ATOM 4504 N N . GLU A 1 567 ? -11.382 44.462 3.586 1.00 26.23 567 GLU A N 1
ATOM 4505 C CA . GLU A 1 567 ? -12.203 44.961 2.479 1.00 26.23 567 GLU A CA 1
ATOM 4506 C C . GLU A 1 567 ? -12.126 44.009 1.279 1.00 26.23 567 GLU A C 1
ATOM 4508 O O . GLU A 1 567 ? -11.114 43.351 1.040 1.00 26.23 567 GLU A O 1
ATOM 4513 N N . ARG A 1 568 ? -13.230 43.928 0.533 1.00 26.12 568 ARG A N 1
ATOM 4514 C CA . ARG A 1 568 ? -13.440 43.047 -0.618 1.00 26.12 568 ARG A CA 1
ATOM 4515 C C . ARG A 1 568 ? -13.478 43.927 -1.873 1.00 26.12 568 ARG A C 1
ATOM 4517 O O . ARG A 1 568 ? -14.303 44.834 -1.926 1.00 26.12 568 ARG A O 1
ATOM 4524 N N . VAL A 1 569 ? -12.642 43.654 -2.878 1.00 25.44 569 VAL A N 1
ATOM 4525 C CA . VAL A 1 569 ? -12.738 44.288 -4.206 1.00 25.44 569 VAL A CA 1
ATOM 4526 C C . VAL A 1 569 ? -12.832 43.214 -5.284 1.00 25.44 569 VAL A C 1
ATOM 4528 O O . VAL A 1 569 ? -12.038 42.281 -5.345 1.00 25.44 569 VAL A O 1
ATOM 4531 N N . SER A 1 570 ? -13.859 43.365 -6.111 1.00 25.30 570 SER A N 1
ATOM 4532 C CA . SER A 1 570 ? -14.233 42.574 -7.279 1.00 25.30 570 SER A CA 1
ATOM 4533 C C . SER A 1 570 ? -13.689 43.206 -8.563 1.00 25.30 570 SER A C 1
ATOM 4535 O O . SER A 1 570 ? -13.920 44.395 -8.777 1.00 25.30 570 SER A O 1
ATOM 4537 N N . ILE A 1 571 ? -13.063 42.424 -9.454 1.00 28.77 571 ILE A N 1
ATOM 4538 C CA . ILE A 1 571 ? -12.761 42.834 -10.839 1.00 28.77 571 ILE A CA 1
ATOM 4539 C C . ILE A 1 571 ? -13.055 41.663 -11.800 1.00 28.77 571 ILE A C 1
ATOM 4541 O O . ILE A 1 571 ? -12.688 40.522 -11.536 1.00 28.77 571 ILE A O 1
ATOM 4545 N N . SER A 1 572 ? -13.773 41.973 -12.886 1.00 26.12 572 SER A N 1
ATOM 4546 C CA . SER A 1 572 ? -14.196 41.085 -13.990 1.00 26.12 572 SER A CA 1
ATOM 4547 C C . SER A 1 572 ? -13.098 40.868 -15.056 1.00 26.12 572 SER A C 1
ATOM 4549 O O . SER A 1 572 ? -12.162 41.665 -15.112 1.00 26.12 572 SER A O 1
ATOM 4551 N N . PRO A 1 573 ? -13.208 39.858 -15.951 1.00 35.94 573 PRO A N 1
ATOM 4552 C CA . PRO A 1 573 ? -12.146 39.502 -16.895 1.00 35.94 573 PRO A CA 1
ATOM 4553 C C . PRO A 1 573 ? -12.306 40.167 -18.277 1.00 35.94 573 PRO A C 1
ATOM 4555 O O . PRO A 1 573 ? -13.411 40.262 -18.814 1.00 35.94 573 PRO A O 1
ATOM 4558 N N . LYS A 1 574 ? -11.185 40.548 -18.906 1.00 25.95 574 LYS A N 1
ATOM 4559 C CA . LYS A 1 574 ? -11.081 40.833 -20.351 1.00 25.95 574 LYS A CA 1
ATOM 4560 C C . LYS A 1 574 ? -9.884 40.091 -20.962 1.00 25.95 574 LYS A C 1
ATOM 4562 O O . LYS A 1 574 ? -8.851 39.941 -20.322 1.00 25.95 574 LYS A O 1
ATOM 4567 N N . ARG A 1 575 ? -10.091 39.609 -22.194 1.00 32.53 575 ARG A N 1
ATOM 4568 C CA . ARG A 1 575 ? -9.168 38.870 -23.078 1.00 32.53 575 ARG A CA 1
ATOM 4569 C C . ARG A 1 575 ? -8.203 39.797 -23.831 1.00 32.53 575 ARG A C 1
ATOM 4571 O O . ARG A 1 575 ? -8.666 40.809 -24.333 1.00 32.53 575 ARG A O 1
ATOM 4578 N N . GLU A 1 576 ? -6.963 39.330 -24.001 1.00 27.62 576 GLU A N 1
ATOM 4579 C CA . GLU A 1 576 ? -5.995 39.446 -25.128 1.00 27.62 576 GLU A CA 1
ATOM 4580 C C . GLU A 1 576 ? -4.656 38.898 -24.563 1.00 27.62 576 GLU A C 1
ATOM 4582 O O . GLU A 1 576 ? -4.368 39.133 -23.399 1.00 27.62 576 GLU A O 1
ATOM 4587 N N . GLY A 1 577 ? -3.800 38.083 -25.182 1.00 26.44 577 GLY A N 1
ATOM 4588 C CA . GLY A 1 577 ? -3.604 37.704 -26.572 1.00 26.44 577 GLY A CA 1
ATOM 4589 C C . GLY A 1 577 ? -2.200 38.109 -27.046 1.00 26.44 577 GLY A C 1
ATOM 4590 O O . GLY A 1 577 ? -2.116 39.065 -27.798 1.00 26.44 577 GLY A O 1
ATOM 4591 N N . SER A 1 578 ? -1.118 37.408 -26.662 1.00 28.14 578 SER A N 1
ATOM 4592 C CA . SER A 1 578 ? 0.152 37.371 -27.428 1.00 28.14 578 SER A CA 1
ATOM 4593 C C . SER A 1 578 ? 1.180 36.366 -26.875 1.00 28.14 578 SER A C 1
ATOM 4595 O O . SER A 1 578 ? 1.223 36.053 -25.690 1.00 28.14 578 SER A O 1
ATOM 4597 N N . ARG A 1 579 ? 1.965 35.821 -27.812 1.00 28.73 579 ARG A N 1
ATOM 4598 C CA . ARG A 1 579 ? 3.046 34.829 -27.688 1.00 28.73 579 ARG A CA 1
ATOM 4599 C C . ARG A 1 579 ? 4.261 35.378 -26.928 1.00 28.73 579 ARG A C 1
ATOM 4601 O O . ARG A 1 579 ? 4.617 36.524 -27.171 1.00 28.73 579 ARG A O 1
ATOM 4608 N N . LEU A 1 580 ? 4.984 34.519 -26.205 1.00 26.95 580 LEU A N 1
ATOM 4609 C CA . LEU A 1 580 ? 6.380 34.136 -26.494 1.00 26.95 580 LEU A CA 1
ATOM 4610 C C . LEU A 1 580 ? 6.902 33.134 -25.451 1.00 26.95 580 LEU A C 1
ATOM 4612 O O . LEU A 1 580 ? 6.435 33.080 -24.318 1.00 26.95 580 LEU A O 1
ATOM 4616 N N . SER A 1 581 ? 7.821 32.305 -25.933 1.00 30.89 581 SER A N 1
ATOM 4617 C CA . SER A 1 581 ? 8.707 31.387 -25.223 1.00 30.89 581 SER A CA 1
ATOM 4618 C C . SER A 1 581 ? 9.302 31.980 -23.949 1.00 30.89 581 SER A C 1
ATOM 4620 O O . SER A 1 581 ? 9.681 33.142 -23.968 1.00 30.89 581 SER A O 1
ATOM 4622 N N . ASP A 1 582 ? 9.456 31.164 -22.904 1.00 27.39 582 ASP A N 1
ATOM 4623 C CA . ASP A 1 582 ? 10.768 30.954 -22.285 1.00 27.39 582 ASP A CA 1
ATOM 4624 C C . ASP A 1 582 ? 10.746 29.802 -21.274 1.00 27.39 582 ASP A C 1
ATOM 4626 O O . ASP A 1 582 ? 9.884 29.673 -20.403 1.00 27.39 582 ASP A O 1
ATOM 4630 N N . THR A 1 583 ? 11.723 28.927 -21.465 1.00 29.12 583 THR A N 1
ATOM 4631 C CA . THR A 1 583 ? 12.050 27.746 -20.679 1.00 29.12 583 THR A CA 1
ATOM 4632 C C . THR A 1 583 ? 12.662 28.191 -19.352 1.00 29.12 583 THR A C 1
ATOM 4634 O O . THR A 1 583 ? 13.773 28.713 -19.329 1.00 29.12 583 THR A O 1
ATOM 4637 N N . ALA A 1 584 ? 11.970 27.980 -18.232 1.00 25.50 584 ALA A N 1
ATOM 4638 C CA . ALA A 1 584 ? 12.532 28.242 -16.910 1.00 25.50 584 ALA A CA 1
ATOM 4639 C C . ALA A 1 584 ? 13.189 26.973 -16.346 1.00 25.50 584 ALA A C 1
ATOM 4641 O O . ALA A 1 584 ? 12.527 26.106 -15.775 1.00 25.50 584 ALA A O 1
ATOM 4642 N N . HIS A 1 585 ? 14.511 26.884 -16.504 1.00 27.31 585 HIS A N 1
ATOM 4643 C CA . HIS A 1 585 ? 15.373 26.078 -15.642 1.00 27.31 585 HIS A CA 1
ATOM 4644 C C . HIS A 1 585 ? 15.305 26.632 -14.213 1.00 27.31 585 HIS A C 1
ATOM 4646 O O . HIS A 1 585 ? 15.592 27.808 -13.997 1.00 27.31 585 HIS A O 1
ATOM 4652 N N . VAL A 1 586 ? 14.972 25.792 -13.230 1.00 25.89 586 VAL A N 1
ATOM 4653 C CA . VAL A 1 586 ? 15.123 26.129 -11.808 1.00 25.89 586 VAL A CA 1
ATOM 4654 C C . VAL A 1 586 ? 16.165 25.200 -11.193 1.00 25.89 586 VAL A C 1
ATOM 4656 O O . VAL A 1 586 ? 15.986 23.986 -11.136 1.00 25.89 586 VAL A O 1
ATOM 4659 N N . LEU A 1 587 ? 17.273 25.824 -10.786 1.00 25.38 587 LEU A N 1
ATOM 4660 C CA . LEU A 1 587 ? 18.395 25.268 -10.037 1.00 25.38 587 LEU A CA 1
ATOM 4661 C C . LEU A 1 587 ? 17.932 24.652 -8.707 1.00 25.38 587 LEU A C 1
ATOM 4663 O O . LEU A 1 587 ? 17.258 25.309 -7.914 1.00 25.38 587 LEU A O 1
ATOM 4667 N N . LEU A 1 588 ? 18.396 23.434 -8.427 1.00 28.58 588 LEU A N 1
ATOM 4668 C CA . LEU A 1 588 ? 18.429 22.865 -7.082 1.00 28.58 588 LEU A CA 1
ATOM 4669 C C . LEU A 1 588 ? 19.645 23.418 -6.329 1.00 28.58 588 LEU A C 1
ATOM 4671 O O . LEU A 1 588 ? 20.773 23.364 -6.817 1.00 28.58 588 LEU A O 1
ATOM 4675 N N . LEU A 1 589 ? 19.389 23.953 -5.136 1.00 25.36 589 LEU A N 1
ATOM 4676 C CA . LEU A 1 589 ? 20.399 24.379 -4.175 1.00 25.36 589 LEU A CA 1
ATOM 4677 C C . LEU A 1 589 ? 21.094 23.149 -3.577 1.00 25.36 589 LEU A C 1
ATOM 4679 O O . LEU A 1 589 ? 20.449 22.268 -3.010 1.00 25.36 589 LEU A O 1
ATOM 4683 N N . SER A 1 590 ? 22.416 23.113 -3.716 1.00 26.17 590 SER A N 1
ATOM 4684 C CA . SER A 1 590 ? 23.301 22.099 -3.152 1.00 26.17 590 SER A CA 1
ATOM 4685 C C . SER A 1 590 ? 23.332 22.165 -1.624 1.00 26.17 590 SER A C 1
ATOM 4687 O O . SER A 1 590 ? 23.506 23.236 -1.042 1.00 26.17 590 SER A O 1
ATOM 4689 N N . PHE A 1 591 ? 23.221 21.003 -0.982 1.00 28.33 591 PHE A N 1
ATOM 4690 C CA . PHE A 1 591 ? 23.464 20.832 0.446 1.00 28.33 591 PHE A CA 1
ATOM 4691 C C . PHE A 1 591 ? 24.941 21.077 0.780 1.00 28.33 591 PHE A C 1
ATOM 4693 O O . PHE A 1 591 ? 25.849 20.519 0.164 1.00 28.33 591 PHE A O 1
ATOM 4700 N N . SER A 1 592 ? 25.162 21.931 1.774 1.00 27.00 592 SER A N 1
ATOM 4701 C CA . SER A 1 592 ? 26.456 22.296 2.340 1.00 27.00 592 SER A CA 1
ATOM 4702 C C . SER A 1 592 ? 27.051 21.130 3.139 1.00 27.00 592 SER A C 1
ATOM 4704 O O . SER A 1 592 ? 26.491 20.734 4.159 1.00 27.00 592 SER A O 1
ATOM 4706 N N . SER A 1 593 ? 28.206 20.614 2.713 1.00 27.31 593 SER A N 1
ATOM 4707 C CA . SER A 1 593 ? 29.043 19.717 3.527 1.00 27.31 593 SER A CA 1
ATOM 4708 C C . SER A 1 593 ? 29.820 20.494 4.605 1.00 27.31 593 SER A C 1
ATOM 4710 O O . SER A 1 593 ? 30.170 21.659 4.382 1.00 27.31 593 SER A O 1
ATOM 4712 N N . PRO A 1 594 ? 30.147 19.876 5.759 1.00 31.95 594 PRO A N 1
ATOM 4713 C CA . PRO A 1 594 ? 30.927 20.522 6.807 1.00 31.95 594 PRO A CA 1
ATOM 4714 C C . PRO A 1 594 ? 32.399 20.657 6.400 1.00 31.95 594 PRO A C 1
ATOM 4716 O O . PRO A 1 594 ? 33.015 19.726 5.884 1.00 31.95 594 PRO A O 1
ATOM 4719 N N . ARG A 1 595 ? 32.965 21.837 6.670 1.00 28.14 595 ARG A N 1
ATOM 4720 C CA . ARG A 1 595 ? 34.386 22.156 6.497 1.00 28.14 595 ARG A CA 1
ATOM 4721 C C . ARG A 1 595 ? 35.249 21.300 7.430 1.00 28.14 595 ARG A C 1
ATOM 4723 O O . ARG A 1 595 ? 35.085 21.369 8.644 1.00 28.14 595 ARG A O 1
ATOM 4730 N N . LEU A 1 596 ? 36.230 20.601 6.864 1.00 29.67 596 LEU A N 1
ATOM 4731 C CA . LEU A 1 596 ? 37.438 20.157 7.557 1.00 29.67 596 LEU A CA 1
ATOM 4732 C C . LEU A 1 596 ? 38.659 20.564 6.728 1.00 29.67 596 LEU A C 1
ATOM 4734 O O . LEU A 1 596 ? 38.751 20.219 5.555 1.00 29.67 596 LEU A O 1
ATOM 4738 N N . GLY A 1 597 ? 39.585 21.257 7.391 1.00 27.98 597 GLY A N 1
ATOM 4739 C CA . GLY A 1 597 ? 41.016 21.227 7.096 1.00 27.98 597 GLY A CA 1
ATOM 4740 C C . GLY A 1 597 ? 41.516 22.142 5.984 1.00 27.98 597 GLY A C 1
ATOM 4741 O O . GLY A 1 597 ? 41.671 21.711 4.846 1.00 27.98 597 GLY A O 1
ATOM 4742 N N . GLU A 1 598 ? 41.908 23.366 6.342 1.00 29.70 598 GLU A N 1
ATOM 4743 C CA . GLU A 1 598 ? 43.022 24.007 5.641 1.00 29.70 598 GLU A CA 1
ATOM 4744 C C . GLU A 1 598 ? 44.310 23.251 5.986 1.00 29.70 598 GLU A C 1
ATOM 4746 O O . GLU A 1 598 ? 44.626 23.016 7.155 1.00 29.70 598 GLU A O 1
ATOM 4751 N N . GLY A 1 599 ? 45.019 22.823 4.945 1.00 28.23 599 GLY A N 1
ATOM 4752 C CA . GLY A 1 599 ? 46.331 22.210 5.050 1.00 28.23 599 GLY A CA 1
ATOM 4753 C C . GLY A 1 599 ? 47.416 23.237 5.359 1.00 28.23 599 GLY A C 1
ATOM 4754 O O . GLY A 1 599 ? 47.380 24.375 4.898 1.00 28.23 599 GLY A O 1
ATOM 4755 N N . GLY A 1 600 ? 48.427 22.787 6.092 1.00 26.12 600 GLY A N 1
ATOM 4756 C CA . GLY A 1 600 ? 49.687 23.492 6.253 1.00 26.12 600 GLY A CA 1
ATOM 4757 C C . GLY A 1 600 ? 50.768 22.514 6.689 1.00 26.12 600 GLY A C 1
ATOM 4758 O O . GLY A 1 600 ? 50.831 22.132 7.852 1.00 26.12 600 GLY A O 1
ATOM 4759 N N . SER A 1 601 ? 51.618 22.097 5.755 1.00 29.55 601 SER A N 1
ATOM 4760 C CA . SER A 1 601 ? 52.984 21.669 6.071 1.00 29.55 601 SER A CA 1
ATOM 4761 C C . SER A 1 601 ? 53.910 22.851 5.799 1.00 29.55 601 SER A C 1
ATOM 4763 O O . SER A 1 601 ? 53.729 23.538 4.792 1.00 29.55 601 SER A O 1
ATOM 4765 N N . PRO A 1 602 ? 54.902 23.085 6.668 1.00 34.38 602 PRO A N 1
ATOM 4766 C CA . PRO A 1 602 ? 56.262 23.072 6.143 1.00 34.38 602 PRO A CA 1
ATOM 4767 C C . PRO A 1 602 ? 57.291 22.416 7.075 1.00 34.38 602 PRO A C 1
ATOM 4769 O O . PRO A 1 602 ? 57.136 22.313 8.291 1.00 34.38 602 PRO A O 1
ATOM 4772 N N . GLU A 1 603 ? 58.361 21.964 6.432 1.00 32.03 603 GLU A N 1
ATOM 4773 C CA . GLU A 1 603 ? 59.574 21.391 6.996 1.00 32.03 603 GLU A CA 1
ATOM 4774 C C . GLU A 1 603 ? 60.314 22.279 8.012 1.00 32.03 603 GLU A C 1
ATOM 4776 O O . GLU A 1 603 ? 60.342 23.503 7.941 1.00 32.03 603 GLU A O 1
ATOM 4781 N N . ARG A 1 604 ? 60.986 21.565 8.922 1.00 31.19 604 ARG A N 1
ATOM 4782 C CA . ARG A 1 604 ? 62.258 21.839 9.613 1.00 31.19 604 ARG A CA 1
ATOM 4783 C C . ARG A 1 604 ? 62.937 23.215 9.426 1.00 31.19 604 ARG A C 1
ATOM 4785 O O . ARG A 1 604 ? 63.519 23.505 8.397 1.00 31.19 604 ARG A O 1
ATOM 4792 N N . ALA A 1 605 ? 63.098 23.869 10.579 1.00 30.17 605 ALA A N 1
ATOM 4793 C CA . ALA A 1 605 ? 64.363 24.315 11.183 1.00 30.17 605 ALA A CA 1
ATOM 4794 C C . ALA A 1 605 ? 65.279 25.347 10.474 1.00 30.17 605 ALA A C 1
ATOM 4796 O O . ALA A 1 605 ? 65.931 25.055 9.482 1.00 30.17 605 ALA A O 1
ATOM 4797 N N . ARG A 1 606 ? 65.545 26.409 11.261 1.00 28.28 606 ARG A N 1
ATOM 4798 C CA . ARG A 1 606 ? 66.827 27.117 11.483 1.00 28.28 606 ARG A CA 1
ATOM 4799 C C . ARG A 1 606 ? 67.254 28.258 10.535 1.00 28.28 606 ARG A C 1
ATOM 4801 O O . ARG A 1 606 ? 67.632 28.026 9.399 1.00 28.28 606 ARG A O 1
ATOM 4808 N N . LEU A 1 607 ? 67.444 29.404 11.209 1.00 29.69 607 LEU A N 1
ATOM 4809 C CA . LEU A 1 607 ? 68.565 30.365 11.176 1.00 29.69 607 LEU A CA 1
ATOM 4810 C C . LEU A 1 607 ? 68.342 31.735 10.513 1.00 29.69 607 LEU A C 1
ATOM 4812 O O . LEU A 1 607 ? 67.924 31.823 9.365 1.00 29.69 607 LEU A O 1
ATOM 4816 N N . ALA A 1 608 ? 68.817 32.728 11.283 1.00 32.06 608 ALA A N 1
ATOM 4817 C CA . ALA A 1 608 ? 69.024 34.161 11.046 1.00 32.06 608 ALA A CA 1
ATOM 4818 C C . ALA A 1 608 ? 67.807 35.075 11.227 1.00 32.06 608 ALA A C 1
ATOM 4820 O O . ALA A 1 608 ? 66.911 35.086 10.358 1.00 32.06 608 ALA A O 1
#

Organism: Vigna unguiculata (NCBI:txid3917)